Protein AF-A0A3E1EUE7-F1 (afdb_monomer_lite)

Radius of gyration: 46.25 Å; chains: 1; bounding box: 108×63×118 Å

Structure (mmCIF, N/CA/C/O backbone):
data_AF-A0A3E1EUE7-F1
#
_entry.id   AF-A0A3E1EUE7-F1
#
loop_
_atom_site.group_PDB
_atom_site.id
_atom_site.type_symbol
_atom_site.label_atom_id
_atom_site.label_alt_id
_atom_site.label_comp_id
_atom_site.label_asym_id
_atom_site.label_entity_id
_atom_site.label_seq_id
_atom_site.pdbx_PDB_ins_code
_atom_site.Cartn_x
_atom_site.Cartn_y
_atom_site.Cartn_z
_atom_site.occupancy
_atom_site.B_iso_or_equiv
_atom_site.auth_seq_id
_atom_site.auth_comp_id
_atom_site.auth_asym_id
_atom_site.auth_atom_id
_atom_site.pdbx_PDB_model_num
ATOM 1 N N . MET A 1 1 ? 10.366 30.914 -15.064 1.00 33.19 1 MET A N 1
ATOM 2 C CA . MET A 1 1 ? 9.693 29.666 -14.609 1.00 33.19 1 MET A CA 1
ATOM 3 C C . MET A 1 1 ? 9.259 28.726 -15.745 1.00 33.19 1 MET A C 1
ATOM 5 O O . MET A 1 1 ? 9.026 27.558 -15.456 1.00 33.19 1 MET A O 1
ATOM 9 N N . GLN A 1 2 ? 9.187 29.173 -17.010 1.00 31.88 2 GLN A N 1
ATOM 10 C CA . GLN A 1 2 ? 8.971 28.298 -18.181 1.00 31.88 2 GLN A CA 1
ATOM 11 C C . GLN A 1 2 ? 10.243 27.553 -18.652 1.00 31.88 2 GLN A C 1
ATOM 13 O O . GLN A 1 2 ? 10.122 26.480 -19.228 1.00 31.88 2 GLN A O 1
ATOM 18 N N . ASP A 1 3 ? 11.451 28.033 -18.328 1.00 43.22 3 ASP A N 1
ATOM 19 C CA . ASP A 1 3 ? 12.697 27.460 -18.878 1.00 43.22 3 ASP A CA 1
ATOM 20 C C . ASP A 1 3 ? 13.182 26.144 -18.258 1.00 43.22 3 ASP A C 1
ATOM 22 O O . ASP A 1 3 ? 13.767 25.326 -18.964 1.00 43.22 3 ASP A O 1
ATOM 26 N N . LEU A 1 4 ? 12.939 25.895 -16.964 1.00 39.09 4 LEU A N 1
ATOM 27 C CA . LEU A 1 4 ? 13.465 24.683 -16.315 1.00 39.09 4 LEU A CA 1
ATOM 28 C C . LEU A 1 4 ? 12.775 23.420 -16.861 1.00 39.09 4 LEU A C 1
ATOM 30 O O . LEU A 1 4 ? 13.417 22.422 -17.156 1.00 39.09 4 LEU A O 1
ATOM 34 N N . PHE A 1 5 ? 11.456 23.485 -17.063 1.00 37.06 5 PHE A N 1
ATOM 35 C CA . PHE A 1 5 ? 10.681 22.349 -17.564 1.00 37.06 5 PHE A CA 1
ATOM 36 C C . PHE A 1 5 ? 10.813 22.156 -19.085 1.00 37.06 5 PHE A C 1
ATOM 38 O O . PHE A 1 5 ? 10.775 21.017 -19.539 1.00 37.06 5 PHE A O 1
ATOM 45 N N . ASN A 1 6 ? 11.050 23.218 -19.864 1.00 45.69 6 ASN A N 1
ATOM 46 C CA . ASN A 1 6 ? 11.274 23.103 -21.312 1.00 45.69 6 ASN A CA 1
ATOM 47 C C . ASN A 1 6 ? 12.644 22.500 -21.665 1.00 45.69 6 ASN A C 1
ATOM 49 O O . ASN A 1 6 ? 12.762 21.852 -22.697 1.00 45.69 6 ASN A O 1
ATOM 53 N N . LYS A 1 7 ? 13.666 22.665 -20.812 1.00 49.78 7 LYS A N 1
ATOM 54 C CA . LYS A 1 7 ? 14.968 22.000 -21.005 1.00 49.78 7 LYS A CA 1
ATOM 55 C C . LYS A 1 7 ? 14.966 20.515 -20.633 1.00 49.78 7 LYS A C 1
ATOM 57 O O . LYS A 1 7 ? 15.799 19.778 -21.140 1.00 49.78 7 LYS A O 1
ATOM 62 N N . ILE A 1 8 ? 14.063 20.085 -19.748 1.00 49.00 8 ILE A N 1
ATOM 63 C CA . ILE A 1 8 ? 14.150 18.770 -19.090 1.00 49.00 8 ILE A CA 1
ATOM 64 C C . ILE A 1 8 ? 13.075 17.785 -19.593 1.00 49.00 8 ILE A C 1
ATOM 66 O O . ILE A 1 8 ? 13.262 16.576 -19.495 1.00 49.00 8 ILE A O 1
ATOM 70 N N . ILE A 1 9 ? 11.973 18.225 -20.216 1.00 55.12 9 ILE A N 1
ATOM 71 C CA . ILE A 1 9 ? 10.919 17.297 -20.677 1.00 55.12 9 ILE A CA 1
ATOM 72 C C . ILE A 1 9 ? 11.187 16.797 -22.110 1.00 55.12 9 ILE A C 1
ATOM 74 O O . ILE A 1 9 ? 10.486 17.139 -23.054 1.00 55.12 9 ILE A O 1
ATOM 78 N N . SER A 1 10 ? 12.173 15.904 -22.239 1.00 68.69 10 SER A N 1
ATOM 79 C CA . SER A 1 10 ? 12.464 15.137 -23.468 1.00 68.69 10 SER A CA 1
ATOM 80 C C . SER A 1 10 ? 11.490 13.968 -23.691 1.00 68.69 10 SER A C 1
ATOM 82 O O . SER A 1 10 ? 11.299 13.500 -24.811 1.00 68.69 10 SER A O 1
ATOM 84 N N . TYR A 1 11 ? 10.799 13.501 -22.643 1.00 79.19 11 TYR A N 1
ATOM 85 C CA . TYR A 1 11 ? 9.873 12.368 -22.763 1.00 79.19 11 TYR A CA 1
ATOM 86 C C . TYR A 1 11 ? 8.703 12.646 -23.708 1.00 79.19 11 TYR A C 1
ATOM 88 O O . TYR A 1 11 ? 8.275 11.739 -24.417 1.00 79.19 11 TYR A O 1
ATOM 96 N N . HIS A 1 12 ? 8.221 13.892 -23.774 1.00 80.69 12 HIS A N 1
ATOM 97 C CA . HIS A 1 12 ? 7.214 14.262 -24.765 1.00 80.69 12 HIS A CA 1
ATOM 98 C C . HIS A 1 12 ? 7.755 14.101 -26.190 1.00 80.69 12 HIS A C 1
ATOM 100 O O . HIS A 1 12 ? 7.060 13.550 -27.039 1.00 80.69 12 HIS A O 1
ATOM 106 N N . ASP A 1 13 ? 9.009 14.473 -26.444 1.00 79.69 13 ASP A N 1
ATOM 107 C CA . ASP A 1 13 ? 9.621 14.324 -27.765 1.00 79.69 13 ASP A CA 1
ATOM 108 C C . ASP A 1 13 ? 9.858 12.861 -28.150 1.00 79.69 13 ASP A C 1
ATOM 110 O O . ASP A 1 13 ? 9.714 12.502 -29.319 1.00 79.69 13 ASP A O 1
ATOM 114 N N . LEU A 1 14 ? 10.145 12.004 -27.166 1.00 82.56 14 LEU A N 1
ATOM 115 C CA . LEU A 1 14 ? 10.293 10.557 -27.356 1.00 82.56 14 LEU A CA 1
ATOM 116 C C . LEU A 1 14 ? 8.953 9.843 -27.598 1.00 82.56 14 LEU A C 1
ATOM 118 O O . LEU A 1 14 ? 8.923 8.784 -28.227 1.00 82.56 14 LEU A O 1
ATOM 122 N N . ILE A 1 15 ? 7.845 10.402 -27.101 1.00 80.69 15 ILE A N 1
ATOM 123 C CA . ILE A 1 15 ? 6.501 9.809 -27.202 1.00 80.69 15 ILE A CA 1
ATOM 124 C C . ILE A 1 15 ? 5.714 10.382 -28.390 1.00 80.69 15 ILE A C 1
ATOM 126 O O . ILE A 1 15 ? 5.034 9.627 -29.089 1.00 80.69 15 ILE A O 1
ATOM 130 N N . ASN A 1 16 ? 5.811 11.692 -28.627 1.00 80.50 16 ASN A N 1
ATOM 131 C CA . ASN A 1 16 ? 4.985 12.467 -29.561 1.00 80.50 16 ASN A CA 1
ATOM 132 C C . ASN A 1 16 ? 5.774 13.368 -30.521 1.00 80.50 16 ASN A C 1
ATOM 134 O O . ASN A 1 16 ? 5.273 13.676 -31.604 1.00 80.50 16 ASN A O 1
ATOM 138 N N . GLY A 1 17 ? 6.979 13.795 -30.151 1.00 80.19 17 GLY A N 1
ATOM 139 C CA . GLY A 1 17 ? 7.765 14.741 -30.944 1.00 80.19 17 GLY A CA 1
ATOM 140 C C . GLY A 1 17 ? 8.658 14.087 -31.995 1.00 80.19 17 GLY A C 1
ATOM 141 O O . GLY A 1 17 ? 8.319 13.072 -32.621 1.00 80.19 17 GLY A O 1
ATOM 142 N N . ASP A 1 18 ? 9.795 14.725 -32.245 1.00 76.38 18 ASP A N 1
ATOM 143 C CA . ASP A 1 18 ? 10.693 14.384 -33.355 1.00 76.38 18 ASP A CA 1
ATOM 144 C C . ASP A 1 18 ? 11.668 13.254 -33.029 1.00 76.38 18 ASP A C 1
ATOM 146 O O . ASP A 1 18 ? 12.224 12.631 -33.932 1.00 76.38 18 ASP A O 1
ATOM 150 N N . LEU A 1 19 ? 11.800 12.921 -31.745 1.00 79.12 19 LEU A N 1
ATOM 151 C CA . LEU A 1 19 ? 12.612 11.808 -31.261 1.00 79.12 19 LEU A CA 1
ATOM 152 C C . LEU A 1 19 ? 11.806 10.511 -31.134 1.00 79.12 19 LEU A C 1
ATOM 154 O O . LEU A 1 19 ? 12.248 9.562 -30.490 1.00 79.12 19 LEU A O 1
ATOM 158 N N . THR A 1 20 ? 10.621 10.447 -31.742 1.00 80.31 20 THR A N 1
ATOM 159 C CA . THR A 1 20 ? 9.806 9.232 -31.756 1.00 80.31 20 THR A CA 1
ATOM 160 C C . THR A 1 20 ? 10.499 8.105 -32.537 1.00 80.31 20 THR A C 1
ATOM 162 O O . THR A 1 20 ? 11.152 8.366 -33.555 1.00 80.31 20 THR A O 1
ATOM 165 N N . PRO A 1 21 ? 10.360 6.828 -32.114 1.00 74.88 21 PRO A N 1
ATOM 166 C CA . PRO A 1 21 ? 11.127 5.712 -32.681 1.00 74.88 21 PRO A CA 1
ATOM 167 C C . PRO A 1 21 ? 11.056 5.564 -34.208 1.00 74.88 21 PRO A C 1
ATOM 169 O O . PRO A 1 21 ? 12.011 5.124 -34.846 1.00 74.88 21 PRO A O 1
ATOM 172 N N . ASN A 1 22 ? 9.935 5.962 -34.805 1.00 77.62 22 ASN A N 1
ATOM 173 C CA . ASN A 1 22 ? 9.668 5.881 -36.237 1.00 77.62 22 ASN A CA 1
ATOM 174 C C . ASN A 1 22 ? 10.236 7.050 -37.062 1.00 77.62 22 ASN A C 1
ATOM 176 O O . ASN A 1 22 ? 10.315 6.917 -38.282 1.00 77.62 22 ASN A O 1
ATOM 180 N N . LYS A 1 23 ? 10.633 8.170 -36.444 1.00 80.31 23 LYS A N 1
ATOM 181 C CA . LYS A 1 23 ? 11.113 9.371 -37.155 1.00 80.31 23 LYS A CA 1
ATOM 182 C C . LYS A 1 23 ? 12.638 9.459 -37.285 1.00 80.31 23 LYS A C 1
ATOM 184 O O . LYS A 1 23 ? 13.146 10.251 -38.078 1.00 80.31 23 LYS A O 1
ATOM 189 N N . LEU A 1 24 ? 13.382 8.639 -36.544 1.00 80.62 24 LEU A N 1
ATOM 190 C CA . LEU A 1 24 ? 14.842 8.721 -36.481 1.00 80.62 24 LEU A CA 1
ATOM 191 C C . LEU A 1 24 ? 15.536 8.005 -37.652 1.00 80.62 24 LEU A C 1
ATOM 193 O O . LEU A 1 24 ? 15.228 6.852 -37.986 1.00 80.62 24 LEU A O 1
ATOM 197 N N . ARG A 1 25 ? 16.530 8.686 -38.242 1.00 84.50 25 ARG A N 1
ATOM 198 C CA . ARG A 1 25 ? 17.390 8.142 -39.304 1.00 84.50 25 ARG A CA 1
ATOM 199 C C . ARG A 1 25 ? 18.495 7.252 -38.705 1.00 84.50 25 ARG A C 1
ATOM 201 O O . ARG A 1 25 ? 19.184 7.712 -37.794 1.00 84.50 25 ARG A O 1
ATOM 208 N N . PRO A 1 26 ? 18.743 6.041 -39.242 1.00 84.94 26 PRO A N 1
ATOM 209 C CA . PRO A 1 26 ? 19.768 5.127 -38.718 1.00 84.94 26 PRO A CA 1
ATOM 210 C C . PRO A 1 26 ? 21.178 5.725 -38.643 1.00 84.94 26 PRO A C 1
ATOM 212 O O . PRO A 1 26 ? 21.890 5.512 -37.668 1.00 84.94 26 PRO A O 1
ATOM 215 N N . THR A 1 27 ? 21.564 6.537 -39.629 1.00 84.06 27 THR A N 1
ATOM 216 C CA . THR A 1 27 ? 22.882 7.192 -39.668 1.00 84.06 27 THR A CA 1
ATOM 217 C C . THR A 1 27 ? 23.073 8.200 -38.537 1.00 84.06 27 THR A C 1
ATOM 219 O O . THR A 1 27 ? 24.137 8.249 -37.926 1.00 84.06 27 THR A O 1
ATOM 222 N N . ALA A 1 28 ? 22.034 8.973 -38.208 1.00 84.00 28 ALA A N 1
ATOM 223 C CA . ALA A 1 28 ? 22.066 9.897 -37.077 1.00 84.00 28 ALA A CA 1
ATOM 224 C C . ALA A 1 28 ? 22.193 9.140 -35.746 1.00 84.00 28 ALA A C 1
ATOM 226 O O . ALA A 1 28 ? 22.959 9.544 -34.874 1.00 84.00 28 ALA A O 1
ATOM 227 N N . ILE A 1 29 ? 21.499 8.004 -35.626 1.00 85.31 29 ILE A N 1
ATOM 228 C CA . ILE A 1 29 ? 21.572 7.140 -34.448 1.00 85.31 29 ILE A CA 1
ATOM 229 C C . ILE A 1 29 ? 22.980 6.553 -34.266 1.00 85.31 29 ILE A C 1
ATOM 231 O O . ILE A 1 29 ? 23.539 6.621 -33.171 1.00 85.31 29 ILE A O 1
ATOM 235 N N . ALA A 1 30 ? 23.566 5.989 -35.325 1.00 83.94 30 ALA A N 1
ATOM 236 C CA . ALA A 1 30 ? 24.909 5.416 -35.265 1.00 83.94 30 ALA A CA 1
ATOM 237 C C . ALA A 1 30 ? 25.955 6.473 -34.882 1.00 83.94 30 ALA A C 1
ATOM 239 O O . ALA A 1 30 ? 26.827 6.207 -34.057 1.00 83.94 30 ALA A O 1
ATOM 240 N N . ASN A 1 31 ? 25.838 7.688 -35.429 1.00 84.50 31 ASN A N 1
ATOM 241 C CA . ASN A 1 31 ? 26.724 8.800 -35.090 1.00 84.50 31 ASN A CA 1
ATOM 242 C C . ASN A 1 31 ? 26.606 9.207 -33.617 1.00 84.50 31 ASN A C 1
ATOM 244 O O . ASN A 1 31 ? 27.632 9.433 -32.982 1.00 84.50 31 ASN A O 1
ATOM 248 N N . PHE A 1 32 ? 25.391 9.241 -33.061 1.00 84.94 32 PHE A N 1
ATOM 249 C CA . PHE A 1 32 ? 25.184 9.497 -31.634 1.00 84.94 32 PHE A CA 1
ATOM 250 C C . PHE A 1 32 ? 25.846 8.424 -30.758 1.00 84.94 32 PHE A C 1
ATOM 252 O O . PHE A 1 32 ? 26.594 8.732 -29.836 1.00 84.94 32 PHE A O 1
ATOM 259 N N . LEU A 1 33 ? 25.635 7.141 -31.067 1.00 83.06 33 LEU A N 1
ATOM 260 C CA . LEU A 1 33 ? 26.243 6.056 -30.287 1.00 83.06 33 LEU A CA 1
ATOM 261 C C . LEU A 1 33 ? 27.779 6.083 -30.361 1.00 83.06 33 LEU A C 1
ATOM 263 O O . LEU A 1 33 ? 28.450 5.760 -29.381 1.00 83.06 33 LEU A O 1
ATOM 267 N N . LYS A 1 34 ? 28.342 6.521 -31.494 1.00 82.94 34 LYS A N 1
ATOM 268 C CA . LYS A 1 34 ? 29.783 6.772 -31.640 1.00 82.94 34 LYS A CA 1
ATOM 269 C C . LYS A 1 34 ? 30.255 7.976 -30.821 1.00 82.94 34 LYS A C 1
ATOM 271 O O . LYS A 1 34 ? 31.316 7.889 -30.207 1.00 82.94 34 LYS A O 1
ATOM 276 N N . SER A 1 35 ? 29.500 9.078 -30.796 1.00 81.88 35 SER A N 1
ATOM 277 C CA . SER A 1 35 ? 29.884 10.292 -30.057 1.00 81.88 35 SER A CA 1
ATOM 278 C C . SER A 1 35 ? 29.878 10.095 -28.544 1.00 81.88 35 SER A C 1
ATOM 280 O O . SER A 1 35 ? 30.727 10.661 -27.864 1.00 81.88 35 SER A O 1
ATOM 282 N N . GLU A 1 36 ? 29.009 9.222 -28.029 1.00 78.00 36 GLU A N 1
ATOM 283 C CA . GLU A 1 36 ? 28.993 8.800 -26.618 1.00 78.00 36 GLU A CA 1
ATOM 284 C C . GLU A 1 36 ? 30.194 7.901 -26.237 1.00 78.00 36 GLU A C 1
ATOM 286 O O . GLU A 1 36 ? 30.239 7.339 -25.145 1.00 78.00 36 GLU A O 1
ATOM 291 N N . GLN A 1 37 ? 31.172 7.725 -27.138 1.00 73.81 37 GLN A N 1
ATOM 292 C CA . GLN A 1 37 ? 32.365 6.886 -26.962 1.00 73.81 37 GLN A CA 1
ATOM 293 C C . GLN A 1 37 ? 32.044 5.414 -26.642 1.00 73.81 37 GLN A C 1
ATOM 295 O O . GLN A 1 37 ? 32.873 4.676 -26.099 1.00 73.81 37 GLN A O 1
ATOM 300 N N . LEU A 1 38 ? 30.848 4.943 -27.011 1.00 74.38 38 LEU A N 1
ATOM 301 C CA . LEU A 1 38 ? 30.450 3.560 -26.792 1.00 74.38 38 LEU A CA 1
ATOM 302 C C . LEU A 1 38 ? 31.090 2.657 -27.840 1.00 74.38 38 LEU A C 1
ATOM 304 O O . LEU A 1 38 ? 30.729 2.666 -29.020 1.00 74.38 38 LEU A O 1
ATOM 308 N N . THR A 1 39 ? 32.004 1.798 -27.392 1.00 73.94 39 THR A N 1
ATOM 309 C CA . THR A 1 39 ? 32.519 0.720 -28.239 1.00 73.94 39 THR A CA 1
ATOM 310 C C . THR A 1 39 ? 31.377 -0.223 -28.619 1.00 73.94 39 THR A C 1
ATOM 312 O O . THR A 1 39 ? 30.772 -0.853 -27.740 1.00 73.94 39 THR A O 1
ATOM 315 N N . CYS A 1 40 ? 31.100 -0.336 -29.920 1.00 78.38 40 CYS A N 1
ATOM 316 C CA . CYS A 1 40 ? 30.213 -1.364 -30.441 1.00 78.38 40 CYS A CA 1
ATOM 317 C C . CYS A 1 40 ? 30.890 -2.720 -30.227 1.00 78.38 40 CYS A C 1
ATOM 319 O O . CYS A 1 40 ? 31.877 -3.058 -30.877 1.00 78.38 40 CYS A O 1
ATOM 321 N N . LYS A 1 41 ? 30.393 -3.479 -29.255 1.00 78.62 41 LYS A N 1
ATOM 322 C CA . LYS A 1 41 ? 30.711 -4.899 -29.125 1.00 78.62 41 LYS A CA 1
ATOM 323 C C . LYS A 1 41 ? 29.408 -5.598 -29.425 1.00 78.62 41 LYS A C 1
ATOM 325 O O . LYS A 1 41 ? 28.433 -5.316 -28.741 1.00 78.62 41 LYS A O 1
ATOM 330 N N . ASP A 1 42 ? 29.369 -6.468 -30.417 1.00 76.50 42 ASP A N 1
ATOM 331 C CA . ASP A 1 42 ? 28.197 -7.303 -30.674 1.00 76.50 42 ASP A CA 1
ATOM 332 C C . ASP A 1 42 ? 28.508 -8.719 -30.187 1.00 76.50 42 ASP A C 1
ATOM 334 O O . ASP A 1 42 ? 29.668 -9.136 -30.137 1.00 76.50 42 ASP A O 1
ATOM 338 N N . MET A 1 43 ? 27.493 -9.421 -29.709 1.00 73.81 43 MET A N 1
ATOM 339 C CA . MET A 1 43 ? 27.613 -10.780 -29.206 1.00 73.81 43 MET A CA 1
ATOM 340 C C . MET A 1 43 ? 26.567 -11.658 -29.850 1.00 73.81 43 MET A C 1
ATOM 342 O O . MET A 1 43 ? 25.380 -11.355 -29.824 1.00 73.81 43 MET A O 1
ATOM 346 N N . ILE A 1 44 ? 26.995 -12.797 -30.369 1.00 71.31 44 ILE A N 1
ATOM 347 C CA . ILE A 1 44 ? 26.086 -13.838 -30.815 1.00 71.31 44 ILE A CA 1
ATOM 348 C C . ILE A 1 44 ? 25.729 -14.705 -29.611 1.00 71.31 44 ILE A C 1
ATOM 350 O O . ILE A 1 44 ? 26.608 -15.359 -29.065 1.00 71.31 44 ILE A O 1
ATOM 354 N N . VAL A 1 45 ? 24.456 -14.731 -29.223 1.00 71.75 45 VAL A N 1
ATOM 355 C CA . VAL A 1 45 ? 23.902 -15.610 -28.188 1.00 71.75 45 VAL A CA 1
ATOM 356 C C . VAL A 1 45 ? 23.210 -16.797 -28.857 1.00 71.75 45 VAL A C 1
ATOM 358 O O . VAL A 1 45 ? 22.171 -16.637 -29.500 1.00 71.75 45 VAL A O 1
ATOM 361 N N . GLY A 1 46 ? 23.789 -17.988 -28.714 1.00 66.75 46 GLY A N 1
ATOM 362 C CA . GLY A 1 46 ? 23.201 -19.244 -29.185 1.00 66.75 46 GLY A CA 1
ATOM 363 C C . GLY A 1 46 ? 22.455 -19.984 -28.075 1.00 66.75 46 GLY A C 1
ATOM 364 O O . GLY A 1 46 ? 22.998 -20.149 -26.983 1.00 66.75 46 GLY A O 1
ATOM 365 N N . HIS A 1 47 ? 21.242 -20.462 -28.363 1.00 67.56 47 HIS A N 1
ATOM 366 C CA . HIS A 1 47 ? 20.516 -21.414 -27.517 1.00 67.56 47 HIS A CA 1
ATOM 367 C C . HIS A 1 47 ? 20.696 -22.823 -28.075 1.00 67.56 47 HIS A C 1
ATOM 369 O O . HIS A 1 47 ? 20.497 -23.046 -29.270 1.00 67.56 47 HIS A O 1
ATOM 375 N N . TYR A 1 48 ? 21.047 -23.775 -27.215 1.00 62.44 48 TYR A N 1
ATOM 376 C CA . TYR A 1 48 ? 21.368 -25.145 -27.610 1.00 62.44 48 TYR A CA 1
ATOM 377 C C . TYR A 1 48 ? 20.402 -26.153 -26.990 1.00 62.44 48 TYR A C 1
ATOM 379 O O . TYR A 1 48 ? 20.067 -26.056 -25.810 1.00 62.44 48 TYR A O 1
ATOM 387 N N . ARG A 1 49 ? 20.005 -27.161 -27.777 1.00 59.59 49 ARG A N 1
ATOM 388 C CA . ARG A 1 49 ? 19.257 -28.339 -27.309 1.00 59.59 49 ARG A CA 1
ATOM 389 C C . ARG A 1 49 ? 20.013 -29.594 -27.725 1.00 59.59 49 ARG A C 1
ATOM 391 O O . ARG A 1 49 ? 20.071 -29.939 -28.906 1.00 59.59 49 ARG A O 1
ATOM 398 N N . GLY A 1 50 ? 20.624 -30.270 -26.753 1.00 64.38 50 GLY A N 1
ATOM 399 C CA . GLY A 1 50 ? 21.591 -31.330 -27.030 1.00 64.38 50 GLY A CA 1
ATOM 400 C C . GLY A 1 50 ? 22.836 -30.756 -27.710 1.00 64.38 50 GLY A C 1
ATOM 401 O O . GLY A 1 50 ? 23.547 -29.966 -27.100 1.00 64.38 50 GLY A O 1
ATOM 402 N N . HIS A 1 51 ? 23.071 -31.136 -28.967 1.00 59.47 51 HIS A N 1
ATOM 403 C CA . HIS A 1 51 ? 24.277 -30.774 -29.729 1.00 59.47 51 HIS A CA 1
ATOM 404 C C . HIS A 1 51 ? 24.043 -29.706 -30.810 1.00 59.47 51 HIS A C 1
ATOM 406 O O . HIS A 1 51 ? 24.991 -29.302 -31.480 1.00 59.47 51 HIS A O 1
ATOM 412 N N . LYS A 1 52 ? 22.792 -29.270 -31.020 1.00 59.81 52 LYS A N 1
ATOM 413 C CA . LYS A 1 52 ? 22.410 -28.362 -32.113 1.00 59.81 52 LYS A CA 1
ATOM 414 C C . LYS A 1 52 ? 22.005 -26.987 -31.587 1.00 59.81 52 LYS A C 1
ATOM 416 O O . LYS A 1 52 ? 21.308 -26.893 -30.572 1.00 59.81 52 LYS A O 1
ATOM 421 N N . VAL A 1 53 ? 22.393 -25.947 -32.325 1.00 63.53 53 VAL A N 1
ATOM 422 C CA . VAL A 1 53 ? 21.869 -24.585 -32.157 1.00 63.53 53 VAL A CA 1
ATOM 423 C C . VAL A 1 53 ? 20.386 -24.595 -32.531 1.00 63.53 53 VAL A C 1
ATOM 425 O O . VAL A 1 53 ? 20.025 -24.965 -33.646 1.00 63.53 53 VAL A O 1
ATOM 428 N N . VAL A 1 54 ? 19.525 -24.202 -31.598 1.00 65.50 54 VAL A N 1
ATOM 429 C CA . VAL A 1 54 ? 18.079 -24.046 -31.813 1.00 65.50 54 VAL A CA 1
ATOM 430 C C . VAL A 1 54 ? 17.752 -22.627 -32.259 1.00 65.50 54 VAL A C 1
ATOM 432 O O . VAL A 1 54 ? 16.891 -22.431 -33.110 1.00 65.50 54 VAL A O 1
ATOM 435 N N . SER A 1 55 ? 18.448 -21.631 -31.711 1.00 70.44 55 SER A N 1
ATOM 436 C CA . SER A 1 55 ? 18.282 -20.234 -32.106 1.00 70.44 55 SER A CA 1
ATOM 437 C C . SER A 1 55 ? 19.553 -19.430 -31.861 1.00 70.44 55 SER A C 1
ATOM 439 O O . SER A 1 55 ? 20.369 -19.761 -31.000 1.00 70.44 55 SER A O 1
ATOM 441 N N . GLN A 1 56 ? 19.711 -18.361 -32.638 1.00 73.56 56 GLN A N 1
ATOM 442 C CA . GLN A 1 56 ? 20.830 -17.433 -32.553 1.00 73.56 56 GLN A CA 1
ATOM 443 C C . GLN A 1 56 ? 20.289 -16.006 -32.516 1.00 73.56 56 GLN A C 1
ATOM 445 O O . GLN A 1 56 ? 19.593 -15.589 -33.439 1.00 73.56 56 GLN A O 1
ATOM 450 N N . ILE A 1 57 ? 20.631 -15.247 -31.480 1.00 79.69 57 ILE A N 1
ATOM 451 C CA . ILE A 1 57 ? 20.232 -13.844 -31.334 1.00 79.69 57 ILE A CA 1
ATOM 452 C C . ILE A 1 57 ? 21.488 -13.005 -31.158 1.00 79.69 57 ILE A C 1
ATOM 454 O O . ILE A 1 57 ? 22.366 -13.366 -30.380 1.00 79.69 57 ILE A O 1
ATOM 458 N N . LYS A 1 58 ? 21.591 -11.884 -31.870 1.00 81.19 58 LYS A N 1
ATOM 459 C CA . LYS A 1 58 ? 22.713 -10.960 -31.703 1.00 81.19 58 LYS A CA 1
ATOM 460 C C . LYS A 1 58 ? 22.372 -9.866 -30.689 1.00 81.19 58 LYS A C 1
ATOM 462 O O . LYS A 1 58 ? 21.298 -9.269 -30.747 1.00 81.19 58 LYS A O 1
ATOM 467 N N . VAL A 1 59 ? 23.303 -9.543 -29.803 1.00 82.69 59 VAL A N 1
ATOM 468 C CA . VAL A 1 59 ? 23.126 -8.597 -28.698 1.00 82.69 59 VAL A CA 1
ATOM 469 C C . VAL A 1 59 ? 24.266 -7.599 -28.705 1.00 82.69 59 VAL A C 1
ATOM 471 O O . VAL A 1 59 ? 25.412 -7.981 -28.517 1.00 82.69 59 VAL A O 1
ATOM 474 N N . SER A 1 60 ? 23.945 -6.321 -28.872 1.00 86.62 60 SER A N 1
ATOM 475 C CA . SER A 1 60 ? 24.942 -5.250 -28.860 1.00 86.62 60 SER A CA 1
ATOM 476 C C . SER A 1 60 ? 25.215 -4.750 -27.438 1.00 86.62 60 SER A C 1
ATOM 478 O O . SER A 1 60 ? 24.350 -4.829 -26.565 1.00 86.62 60 SER A O 1
ATOM 480 N N . SER A 1 61 ? 26.395 -4.175 -27.210 1.00 82.44 61 SER A N 1
ATOM 481 C CA . SER A 1 61 ? 26.863 -3.684 -25.906 1.00 82.44 61 SER A CA 1
ATOM 482 C C . SER A 1 61 ? 25.936 -2.667 -25.240 1.00 82.44 61 SER A C 1
ATOM 484 O O . SER A 1 61 ? 25.837 -2.655 -24.017 1.00 82.44 61 SER A O 1
ATOM 486 N N . ALA A 1 62 ? 25.233 -1.849 -26.025 1.00 84.75 62 ALA A N 1
ATOM 487 C CA . ALA A 1 62 ? 24.281 -0.853 -25.527 1.00 84.75 62 ALA A CA 1
ATOM 488 C C . ALA A 1 62 ? 22.864 -1.413 -25.291 1.00 84.75 62 ALA A C 1
ATOM 490 O O . ALA A 1 62 ? 21.941 -0.662 -24.982 1.00 84.75 62 ALA A O 1
ATOM 491 N N . ASN A 1 63 ? 22.644 -2.720 -25.466 1.00 88.31 63 ASN A N 1
ATOM 492 C CA . ASN A 1 63 ? 21.362 -3.347 -25.156 1.00 88.31 63 ASN A CA 1
ATOM 493 C C . ASN A 1 63 ? 21.133 -3.370 -23.623 1.00 88.31 63 ASN A C 1
ATOM 495 O O . ASN A 1 63 ? 22.052 -3.721 -22.883 1.00 88.31 63 ASN A O 1
ATOM 499 N N . PRO A 1 64 ? 19.921 -3.086 -23.109 1.00 85.31 64 PRO A N 1
ATOM 500 C CA . PRO A 1 64 ? 19.629 -3.055 -21.667 1.00 85.31 64 PRO A CA 1
ATOM 501 C C . PRO A 1 64 ? 19.986 -4.348 -20.916 1.00 85.31 64 PRO A C 1
ATOM 503 O O . PRO A 1 64 ? 20.323 -4.311 -19.732 1.00 85.31 64 PRO A O 1
ATOM 506 N N . ILE A 1 65 ? 19.934 -5.507 -21.582 1.00 84.94 65 ILE A N 1
ATOM 507 C CA . ILE A 1 65 ? 20.275 -6.806 -20.976 1.00 84.94 65 ILE A CA 1
ATOM 508 C C . ILE A 1 65 ? 21.655 -7.326 -21.387 1.00 84.94 65 ILE A C 1
ATOM 510 O O . ILE A 1 65 ? 22.011 -8.445 -21.020 1.00 84.94 65 ILE A O 1
ATOM 514 N N . ALA A 1 66 ? 22.458 -6.505 -22.073 1.00 81.88 66 ALA A N 1
ATOM 515 C CA . ALA A 1 66 ? 23.825 -6.828 -22.471 1.00 81.88 66 ALA A CA 1
ATOM 516 C C . ALA A 1 66 ? 24.660 -7.315 -21.276 1.00 81.88 66 ALA A C 1
ATOM 518 O O . ALA A 1 66 ? 25.311 -8.352 -21.361 1.00 81.88 66 ALA A O 1
ATOM 519 N N . HIS A 1 67 ? 24.583 -6.636 -20.128 1.00 77.25 67 HIS A N 1
ATOM 520 C CA . HIS A 1 67 ? 25.352 -6.960 -18.917 1.00 77.25 67 HIS A CA 1
ATOM 521 C C . HIS A 1 67 ? 25.221 -8.420 -18.434 1.00 77.25 67 HIS A C 1
ATOM 523 O O . HIS A 1 67 ? 26.099 -8.903 -17.726 1.00 77.25 67 HIS A O 1
ATOM 529 N N . LYS A 1 68 ? 24.149 -9.137 -18.806 1.00 75.50 68 LYS A N 1
ATOM 530 C CA . LYS A 1 68 ? 23.982 -10.567 -18.489 1.00 75.50 68 LYS A CA 1
ATOM 531 C C . LYS A 1 68 ? 24.901 -11.476 -19.312 1.00 75.50 68 LYS A C 1
ATOM 533 O O . LYS A 1 68 ? 25.164 -12.599 -18.899 1.00 75.50 68 LYS A O 1
ATOM 538 N N . PHE A 1 69 ? 25.362 -10.997 -20.465 1.00 71.69 69 PHE A N 1
ATOM 539 C CA . PHE A 1 69 ? 26.129 -11.753 -21.458 1.00 71.69 69 PHE A CA 1
ATOM 540 C C . PHE A 1 69 ? 27.575 -11.265 -21.584 1.00 71.69 69 PHE A C 1
ATOM 542 O O . PHE A 1 69 ? 28.467 -12.067 -21.858 1.00 71.69 69 PHE A O 1
ATOM 549 N N . TYR A 1 70 ? 27.823 -9.976 -21.333 1.00 67.31 70 TYR A N 1
ATOM 550 C CA . TYR A 1 70 ? 29.173 -9.438 -21.179 1.00 67.31 70 TYR A CA 1
ATOM 551 C C . TYR A 1 70 ? 29.626 -9.674 -19.736 1.00 67.31 70 TYR A C 1
ATOM 553 O O . TYR A 1 70 ? 29.370 -8.861 -18.850 1.00 67.31 70 TYR A O 1
ATOM 561 N N . THR A 1 71 ? 30.278 -10.811 -19.478 1.00 56.16 71 THR A N 1
ATOM 562 C CA . THR A 1 71 ? 30.866 -11.117 -18.166 1.00 56.16 71 THR A CA 1
ATOM 563 C C . THR A 1 71 ? 31.754 -9.972 -17.687 1.00 56.16 71 THR A C 1
ATOM 565 O O . THR A 1 71 ? 32.705 -9.582 -18.370 1.00 56.16 71 THR A O 1
ATOM 568 N N . ASN A 1 72 ? 31.484 -9.474 -16.479 1.00 46.31 72 ASN A N 1
ATOM 569 C CA . ASN A 1 72 ? 32.417 -8.620 -15.756 1.00 46.31 72 ASN A CA 1
ATOM 570 C C . ASN A 1 72 ? 33.735 -9.393 -15.592 1.00 46.31 72 ASN A C 1
ATOM 572 O O . ASN A 1 72 ? 33.725 -10.527 -15.107 1.00 46.31 72 ASN A O 1
ATOM 576 N N . LYS A 1 73 ? 34.858 -8.782 -15.985 1.00 44.78 73 LYS A N 1
ATOM 577 C CA . LYS A 1 73 ? 36.214 -9.368 -16.060 1.00 44.78 73 LYS A CA 1
ATOM 578 C C . LYS A 1 73 ? 36.757 -10.009 -14.761 1.00 44.78 73 LYS A C 1
ATOM 580 O O . LYS A 1 73 ? 37.872 -10.510 -14.767 1.00 44.78 73 LYS A O 1
ATOM 585 N N . ASN A 1 74 ? 35.990 -10.038 -13.668 1.00 36.81 74 ASN A N 1
ATOM 586 C CA . ASN A 1 74 ? 36.448 -10.464 -12.343 1.00 36.81 74 ASN A CA 1
ATOM 587 C C . ASN A 1 74 ? 35.898 -11.818 -11.860 1.00 36.81 74 ASN A C 1
ATOM 589 O O . ASN A 1 74 ? 36.279 -12.262 -10.782 1.00 36.81 74 ASN A O 1
ATOM 593 N N . SER A 1 75 ? 35.049 -12.520 -12.621 1.00 40.56 75 SER A N 1
ATOM 594 C CA . SER A 1 75 ? 34.660 -13.900 -12.265 1.00 40.56 75 SER A CA 1
ATOM 595 C C . SER A 1 75 ? 35.541 -14.924 -12.984 1.00 40.56 75 SER A C 1
ATOM 597 O O . SER A 1 75 ? 35.094 -15.685 -13.840 1.00 40.56 75 SER A O 1
ATOM 599 N N . ILE A 1 76 ? 36.823 -14.953 -12.608 1.00 36.84 76 ILE A N 1
ATOM 600 C CA . ILE A 1 76 ? 37.812 -15.930 -13.098 1.00 36.84 76 ILE A CA 1
ATOM 601 C C . ILE A 1 76 ? 37.250 -17.359 -13.007 1.00 36.84 76 ILE A C 1
ATOM 603 O O . ILE A 1 76 ? 37.477 -18.165 -13.892 1.00 36.84 76 ILE A O 1
ATOM 607 N N . GLN A 1 77 ? 36.414 -17.664 -12.011 1.00 37.62 77 GLN A N 1
ATOM 608 C CA . GLN A 1 77 ? 35.800 -18.985 -11.847 1.00 37.62 77 GLN A CA 1
ATOM 609 C C . GLN A 1 77 ? 34.808 -19.379 -12.957 1.00 37.62 77 GLN A C 1
ATOM 611 O O . GLN A 1 77 ? 34.774 -20.548 -13.326 1.00 37.62 77 GLN A O 1
ATOM 616 N N . HIS A 1 78 ? 34.024 -18.451 -13.521 1.00 40.00 78 HIS A N 1
ATOM 617 C CA . HIS A 1 78 ? 33.116 -18.772 -14.634 1.00 40.00 78 HIS A CA 1
ATOM 618 C C . HIS A 1 78 ? 33.864 -18.870 -15.960 1.00 40.00 78 HIS A C 1
ATOM 620 O O . HIS A 1 78 ? 33.610 -19.796 -16.721 1.00 40.00 78 HIS A O 1
ATOM 626 N N . GLN A 1 79 ? 34.835 -17.987 -16.208 1.00 41.16 79 GLN A N 1
ATOM 627 C CA . GLN A 1 79 ? 35.700 -18.098 -17.385 1.00 41.16 79 GLN A CA 1
ATOM 628 C C . GLN A 1 79 ? 36.573 -19.352 -17.338 1.00 41.16 79 GLN A C 1
ATOM 630 O O . GLN A 1 79 ? 36.692 -20.026 -18.347 1.00 41.16 79 GLN A O 1
ATOM 635 N N . VAL A 1 80 ? 37.134 -19.719 -16.185 1.00 38.12 80 VAL A N 1
ATOM 636 C CA . VAL A 1 80 ? 37.958 -20.929 -16.042 1.00 38.12 80 VAL A CA 1
ATOM 637 C C . VAL A 1 80 ? 37.108 -22.195 -16.142 1.00 38.12 80 VAL A C 1
ATOM 639 O O . VAL A 1 80 ? 37.530 -23.116 -16.825 1.00 38.12 80 VAL A O 1
ATOM 642 N N . TYR A 1 81 ? 35.906 -22.242 -15.551 1.00 40.62 81 TYR A N 1
ATOM 643 C CA . TYR A 1 81 ? 35.002 -23.397 -15.684 1.00 40.62 81 TYR A CA 1
ATOM 644 C C . TYR A 1 81 ? 34.437 -23.539 -17.106 1.00 40.62 81 TYR A C 1
ATOM 646 O O . TYR A 1 81 ? 34.295 -24.650 -17.608 1.00 40.62 81 TYR A O 1
ATOM 654 N N . PHE A 1 82 ? 34.136 -22.425 -17.781 1.00 48.66 82 PHE A N 1
ATOM 655 C CA . PHE A 1 82 ? 33.674 -22.442 -19.169 1.00 48.66 82 PHE A CA 1
ATOM 656 C C . PHE A 1 82 ? 34.815 -22.800 -20.132 1.00 48.66 82 PHE A C 1
ATOM 658 O O . PHE A 1 82 ? 34.646 -23.669 -20.980 1.00 48.66 82 PHE A O 1
ATOM 665 N N . ASN A 1 83 ? 35.999 -22.207 -19.955 1.00 45.09 83 ASN A N 1
ATOM 666 C CA . ASN A 1 83 ? 37.172 -22.496 -20.780 1.00 45.09 83 ASN A CA 1
ATOM 667 C C . ASN A 1 83 ? 37.693 -23.924 -20.572 1.00 45.09 83 ASN A C 1
ATOM 669 O O . ASN A 1 83 ? 38.166 -24.512 -21.533 1.00 45.09 83 ASN A O 1
ATOM 673 N N . SER A 1 84 ? 37.600 -24.499 -19.367 1.00 44.16 84 SER A N 1
ATOM 674 C CA . SER A 1 84 ? 38.064 -25.871 -19.108 1.00 44.16 84 SER A CA 1
ATOM 675 C C . SER A 1 84 ? 37.070 -26.945 -19.549 1.00 44.16 84 SER A C 1
ATOM 677 O O . SER A 1 84 ? 37.490 -28.006 -19.997 1.00 44.16 84 SER A O 1
ATOM 679 N N . LYS A 1 85 ? 35.758 -26.684 -19.458 1.00 44.66 85 LYS A N 1
ATOM 680 C CA . LYS A 1 85 ? 34.712 -27.647 -19.843 1.00 44.66 85 LYS A CA 1
ATOM 681 C C . LYS A 1 85 ? 34.334 -27.574 -21.325 1.00 44.66 85 LYS A C 1
ATOM 683 O O . LYS A 1 85 ? 33.911 -28.562 -21.905 1.00 44.66 85 LYS A O 1
ATOM 688 N N . TYR A 1 86 ? 34.509 -26.414 -21.954 1.00 50.53 86 TYR A N 1
ATOM 689 C CA . TYR A 1 86 ? 34.053 -26.150 -23.321 1.00 50.53 86 TYR A CA 1
ATOM 690 C C . TYR A 1 86 ? 35.173 -25.663 -24.250 1.00 50.53 86 TYR A C 1
ATOM 692 O O . TYR A 1 86 ? 34.913 -24.991 -25.247 1.00 50.53 86 TYR A O 1
ATOM 700 N N . GLN A 1 87 ? 36.426 -26.024 -23.962 1.00 48.09 87 GLN A N 1
ATOM 701 C CA . GLN A 1 87 ? 37.594 -25.652 -24.769 1.00 48.09 87 GLN A CA 1
ATOM 702 C C . GLN A 1 87 ? 37.452 -26.077 -26.246 1.00 48.09 87 GLN A C 1
ATOM 704 O O . GLN A 1 87 ? 37.731 -25.287 -27.144 1.00 48.09 87 GLN A O 1
ATOM 709 N N . GLY A 1 88 ? 36.873 -27.257 -26.508 1.00 50.38 88 GLY A N 1
ATOM 710 C CA . GLY A 1 88 ? 36.547 -27.712 -27.869 1.00 50.38 88 GLY A CA 1
ATOM 711 C C . GLY A 1 88 ? 35.435 -26.906 -28.567 1.00 50.38 88 GLY A C 1
ATOM 712 O O . GLY A 1 88 ? 35.383 -26.856 -29.796 1.00 50.38 88 GLY A O 1
ATOM 713 N N . ILE A 1 89 ? 34.565 -26.220 -27.810 1.00 51.28 89 ILE A N 1
ATOM 714 C CA . ILE A 1 89 ? 33.590 -25.259 -28.361 1.00 51.28 89 ILE A CA 1
ATOM 715 C C . ILE A 1 89 ? 34.313 -23.969 -28.773 1.00 51.28 89 ILE A C 1
ATOM 717 O O . ILE A 1 89 ? 34.041 -23.434 -29.838 1.00 51.28 89 ILE A O 1
ATOM 721 N N . LEU A 1 90 ? 35.274 -23.484 -27.980 1.00 47.19 90 LEU A N 1
ATOM 722 C CA . LEU A 1 90 ? 36.062 -22.286 -28.311 1.00 47.19 90 LEU A CA 1
ATOM 723 C C . LEU A 1 90 ? 36.928 -22.478 -29.568 1.00 47.19 90 LEU A C 1
ATOM 725 O O . LEU A 1 90 ? 37.020 -21.572 -30.396 1.00 47.19 90 LEU A O 1
ATOM 729 N N . GLU A 1 91 ? 37.514 -23.662 -29.753 1.00 47.34 91 GLU A N 1
ATOM 730 C CA . GLU A 1 91 ? 38.291 -23.993 -30.958 1.00 47.34 91 GLU A CA 1
ATOM 731 C C . GLU A 1 91 ? 37.418 -24.136 -32.214 1.00 47.34 91 GLU A C 1
ATOM 733 O O . GLU A 1 91 ? 37.830 -23.735 -33.304 1.00 47.34 91 GLU A O 1
ATOM 738 N N . SER A 1 92 ? 36.187 -24.637 -32.075 1.00 49.00 92 SER A N 1
ATOM 739 C CA . SER A 1 92 ? 35.221 -24.677 -33.182 1.00 49.00 92 SER A CA 1
ATOM 740 C C . SER A 1 92 ? 34.596 -23.302 -33.466 1.00 49.00 92 SER A C 1
ATOM 742 O O . SER A 1 92 ? 34.325 -22.995 -34.628 1.00 49.00 92 SER A O 1
ATOM 744 N N . ILE A 1 93 ? 34.452 -22.435 -32.452 1.00 51.28 93 ILE A N 1
ATOM 745 C CA . ILE A 1 93 ? 33.966 -21.044 -32.565 1.00 51.28 93 ILE A CA 1
ATOM 746 C C . ILE A 1 93 ? 34.869 -20.217 -33.479 1.00 51.28 93 ILE A C 1
ATOM 748 O O . ILE A 1 93 ? 34.370 -19.440 -34.290 1.00 51.28 93 ILE A O 1
ATOM 752 N N . ASN A 1 94 ? 36.183 -20.410 -33.389 1.00 47.66 94 ASN A N 1
ATOM 753 C CA . ASN A 1 94 ? 37.141 -19.646 -34.186 1.00 47.66 94 ASN A CA 1
ATOM 754 C C . ASN A 1 94 ? 37.266 -20.142 -35.638 1.00 47.66 94 ASN A C 1
ATOM 756 O O . ASN A 1 94 ? 37.748 -19.393 -36.483 1.00 47.66 94 ASN A O 1
ATOM 760 N N . ASN A 1 95 ? 36.821 -21.369 -35.939 1.00 44.00 95 ASN A N 1
ATOM 761 C CA . ASN A 1 95 ? 37.120 -22.049 -37.206 1.00 44.00 95 ASN A CA 1
ATOM 762 C C . ASN A 1 95 ? 35.889 -22.426 -38.052 1.00 44.00 95 ASN A C 1
ATOM 764 O O . ASN A 1 95 ? 36.048 -22.878 -39.184 1.00 44.00 95 ASN A O 1
ATOM 768 N N . THR A 1 96 ? 34.662 -22.246 -37.551 1.00 48.81 96 THR A N 1
ATOM 769 C CA . THR A 1 96 ? 33.431 -22.566 -38.297 1.00 48.81 96 THR A CA 1
ATOM 770 C C . THR A 1 96 ? 32.393 -21.454 -38.201 1.00 48.81 96 THR A C 1
ATOM 772 O O . THR A 1 96 ? 32.245 -20.798 -37.172 1.00 48.81 96 THR A O 1
ATOM 775 N N . ALA A 1 97 ? 31.634 -21.236 -39.281 1.00 52.12 97 ALA A N 1
ATOM 776 C CA . ALA A 1 97 ? 30.486 -20.336 -39.246 1.00 52.12 97 ALA A CA 1
ATOM 777 C C . ALA A 1 97 ? 29.511 -20.821 -38.159 1.00 52.12 97 ALA A C 1
ATOM 779 O O . ALA A 1 97 ? 29.140 -21.993 -38.157 1.00 52.12 97 ALA A O 1
ATOM 780 N N . PHE A 1 98 ? 29.067 -19.934 -37.263 1.00 51.03 98 PHE A N 1
ATOM 781 C CA . PHE A 1 98 ? 28.263 -20.268 -36.070 1.00 51.03 98 PHE A CA 1
ATOM 782 C C . PHE A 1 98 ? 27.055 -21.192 -36.348 1.00 51.03 98 PHE A C 1
ATOM 784 O O . PHE A 1 98 ? 26.688 -22.019 -35.520 1.00 51.03 98 PHE A O 1
ATOM 791 N N . LYS A 1 99 ? 26.470 -21.118 -37.554 1.00 46.69 99 LYS A N 1
ATOM 792 C CA . LYS A 1 99 ? 25.372 -21.990 -38.023 1.00 46.69 99 LYS A CA 1
ATOM 793 C C . LYS A 1 99 ? 25.740 -23.475 -38.180 1.00 46.69 99 LYS A C 1
ATOM 795 O O . LYS A 1 99 ? 24.845 -24.310 -38.222 1.00 46.69 99 LYS A O 1
ATOM 800 N N . SER A 1 100 ? 27.024 -23.797 -38.303 1.00 44.69 100 SER A N 1
ATOM 801 C CA . SER A 1 100 ? 27.549 -25.152 -38.536 1.00 44.69 100 SER A CA 1
ATOM 802 C C . SER A 1 100 ? 28.149 -25.797 -37.283 1.00 44.69 100 SER A C 1
ATOM 804 O O . SER A 1 100 ? 28.694 -26.895 -37.349 1.00 44.69 100 SER A O 1
ATOM 806 N N . MET A 1 101 ? 28.028 -25.132 -36.132 1.00 50.06 101 MET A N 1
ATOM 807 C CA . MET A 1 101 ? 28.602 -25.591 -34.877 1.00 50.06 101 MET A CA 1
ATOM 808 C C . MET A 1 101 ? 27.786 -26.733 -34.259 1.00 50.06 101 MET A C 1
ATOM 810 O O . MET A 1 101 ? 26.631 -26.561 -33.864 1.00 50.06 101 MET A O 1
ATOM 814 N N . THR A 1 102 ? 28.420 -27.895 -34.120 1.00 46.59 102 THR A N 1
ATOM 815 C CA . THR A 1 102 ? 27.954 -29.006 -33.281 1.00 46.59 102 THR A CA 1
ATOM 816 C C . THR A 1 102 ? 28.746 -29.029 -31.984 1.00 46.59 102 THR A C 1
ATOM 818 O O . THR A 1 102 ? 29.963 -29.192 -32.001 1.00 46.59 102 THR A O 1
ATOM 821 N N . ILE A 1 103 ? 28.060 -28.889 -30.851 1.00 52.62 103 ILE A N 1
ATOM 822 C CA . ILE A 1 103 ? 28.699 -29.021 -29.539 1.00 52.62 103 ILE A CA 1
ATOM 823 C C . ILE A 1 103 ? 28.936 -30.506 -29.268 1.00 52.62 103 ILE A C 1
ATOM 825 O O . ILE A 1 103 ? 27.991 -31.284 -29.329 1.00 52.62 103 ILE A O 1
ATOM 829 N N . LEU A 1 104 ? 30.169 -30.910 -28.960 1.00 42.75 104 LEU A N 1
ATOM 830 C CA . LEU A 1 104 ? 30.527 -32.318 -28.727 1.00 42.75 104 LEU A CA 1
ATOM 831 C C . LEU A 1 104 ? 29.956 -32.885 -27.409 1.00 42.75 104 LEU A C 1
ATOM 833 O O . LEU A 1 104 ? 29.678 -34.078 -27.326 1.00 42.75 104 LEU A O 1
ATOM 837 N N . GLU A 1 105 ? 29.691 -32.044 -26.404 1.00 48.38 105 GLU A N 1
ATOM 838 C CA . GLU A 1 105 ? 29.102 -32.460 -25.122 1.00 48.38 105 GLU A CA 1
ATOM 839 C C . GLU A 1 105 ? 27.585 -32.225 -25.049 1.00 48.38 105 GLU A C 1
ATOM 841 O O . GLU A 1 105 ? 27.054 -31.216 -25.515 1.00 48.38 105 GLU A O 1
ATOM 846 N N . LYS A 1 106 ? 26.851 -33.165 -24.442 1.00 44.66 106 LYS A N 1
ATOM 847 C CA . LYS A 1 106 ? 25.390 -33.090 -24.320 1.00 44.66 106 LYS A CA 1
ATOM 848 C C . LYS A 1 106 ? 25.010 -32.052 -23.264 1.00 44.66 106 LYS A C 1
ATOM 850 O O . LYS A 1 106 ? 25.018 -32.344 -22.068 1.00 44.66 106 LYS A O 1
ATOM 855 N N . ILE A 1 107 ? 24.638 -30.849 -23.698 1.00 49.72 107 ILE A N 1
ATOM 856 C CA . ILE A 1 107 ? 24.110 -29.834 -22.786 1.00 49.72 107 ILE A CA 1
ATOM 857 C C . ILE A 1 107 ? 22.708 -30.269 -22.333 1.00 49.72 107 ILE A C 1
ATOM 859 O O . ILE A 1 107 ? 21.791 -30.420 -23.141 1.00 49.72 107 ILE A O 1
ATOM 863 N N . VAL A 1 108 ? 22.561 -30.511 -21.027 1.00 41.53 108 VAL A N 1
ATOM 864 C CA . VAL A 1 108 ? 21.324 -31.020 -20.406 1.00 41.53 108 VAL A CA 1
ATOM 865 C C . VAL A 1 108 ? 20.238 -29.933 -20.303 1.00 41.53 108 VAL A C 1
ATOM 867 O O . VAL A 1 108 ? 19.055 -30.260 -20.306 1.00 41.53 108 VAL A O 1
ATOM 870 N N . TYR A 1 109 ? 20.622 -28.649 -20.283 1.00 47.50 109 TYR A N 1
ATOM 871 C CA . TYR A 1 109 ? 19.727 -27.491 -20.138 1.00 47.50 109 TYR A CA 1
ATOM 872 C C . TYR A 1 109 ? 20.069 -26.375 -21.135 1.00 47.50 109 TYR A C 1
ATOM 874 O O . TYR A 1 109 ? 21.241 -26.158 -21.426 1.00 47.50 109 TYR A O 1
ATOM 882 N N . GLU A 1 110 ? 19.078 -25.623 -21.621 1.00 49.41 110 GLU A N 1
ATOM 883 C CA . GLU A 1 110 ? 19.316 -24.457 -22.489 1.00 49.41 110 GLU A CA 1
ATOM 884 C C . GLU A 1 110 ? 20.276 -23.468 -21.808 1.00 49.41 110 GLU A C 1
ATOM 886 O O . GLU A 1 110 ? 19.939 -22.827 -20.814 1.00 49.41 110 GLU A O 1
ATOM 891 N N . THR A 1 111 ? 21.503 -23.377 -22.323 1.00 52.41 111 THR A N 1
ATOM 892 C CA . THR A 1 111 ? 22.561 -22.525 -21.768 1.00 52.41 111 THR A CA 1
ATOM 893 C C . THR A 1 111 ? 22.978 -21.522 -22.839 1.00 52.41 111 THR A C 1
ATOM 895 O O . THR A 1 111 ? 23.392 -21.954 -23.918 1.00 52.41 111 THR A O 1
ATOM 898 N N . PRO A 1 112 ? 22.859 -20.204 -22.594 1.00 56.88 112 PRO A N 1
ATOM 899 C CA . PRO A 1 112 ? 23.249 -19.210 -23.581 1.00 56.88 112 PRO A CA 1
ATOM 900 C C . PRO A 1 112 ? 24.775 -19.176 -23.710 1.00 56.88 112 PRO A C 1
ATOM 902 O O . PRO A 1 112 ? 25.476 -18.909 -22.735 1.00 56.88 112 PRO A O 1
ATOM 905 N N . ILE A 1 113 ? 25.288 -19.421 -24.915 1.00 60.75 113 ILE A N 1
ATOM 906 C CA . ILE A 1 113 ? 26.712 -19.240 -25.235 1.00 60.75 113 ILE A CA 1
ATOM 907 C C . ILE A 1 113 ? 26.852 -17.937 -26.009 1.00 60.75 113 ILE A C 1
ATOM 909 O O . ILE A 1 113 ? 26.199 -17.774 -27.041 1.00 60.75 113 ILE A O 1
ATOM 913 N N . SER A 1 114 ? 27.678 -17.018 -25.505 1.00 61.16 114 SER A N 1
ATOM 914 C CA . SER A 1 114 ? 27.931 -15.722 -26.129 1.00 61.16 114 SER A CA 1
ATOM 915 C C . SER A 1 114 ? 29.303 -15.683 -26.810 1.00 61.16 114 SER A C 1
ATOM 917 O O . SER A 1 114 ? 30.311 -16.091 -26.238 1.00 61.16 114 SER A O 1
ATOM 919 N N . MET A 1 115 ? 29.349 -15.175 -28.042 1.00 62.62 115 MET A N 1
ATOM 920 C CA . MET A 1 115 ? 30.576 -15.040 -28.832 1.00 62.62 115 MET A CA 1
ATOM 921 C C . MET A 1 115 ? 30.725 -13.589 -29.305 1.00 62.62 115 MET A C 1
ATOM 923 O O . MET A 1 115 ? 29.819 -13.095 -29.979 1.00 62.62 115 MET A O 1
ATOM 927 N N . PRO A 1 116 ? 31.820 -12.889 -28.961 1.00 63.47 116 PRO A N 1
ATOM 928 C CA . PRO A 1 116 ? 32.027 -11.512 -29.390 1.00 63.47 116 PRO A CA 1
ATOM 929 C C . PRO A 1 116 ? 32.294 -11.435 -30.899 1.00 63.47 116 PRO A C 1
ATOM 931 O O . PRO A 1 116 ? 33.035 -12.248 -31.447 1.00 63.47 116 PRO A O 1
ATOM 934 N N . THR A 1 117 ? 31.739 -10.420 -31.557 1.00 67.44 117 THR A N 1
ATOM 935 C CA . THR A 1 117 ? 32.020 -10.079 -32.955 1.00 67.44 117 THR A CA 1
ATOM 936 C C . THR A 1 117 ? 32.485 -8.630 -33.068 1.00 67.44 117 THR A C 1
ATOM 938 O O . THR A 1 117 ? 31.963 -7.732 -32.398 1.00 67.44 117 THR A O 1
ATOM 941 N N . VAL A 1 118 ? 33.484 -8.393 -33.921 1.00 64.44 118 VAL A N 1
ATOM 942 C CA . VAL A 1 118 ? 33.897 -7.038 -34.308 1.00 64.44 118 VAL A CA 1
ATOM 943 C C . VAL A 1 118 ? 32.848 -6.514 -35.281 1.00 64.44 118 VAL A C 1
ATOM 945 O O . VAL A 1 118 ? 32.597 -7.146 -36.300 1.00 64.44 118 VAL A O 1
ATOM 948 N N . THR A 1 119 ? 32.183 -5.420 -34.922 1.00 75.94 119 THR A N 1
ATOM 949 C CA . THR A 1 119 ? 31.044 -4.883 -35.685 1.00 75.94 119 THR A CA 1
ATOM 950 C C . THR A 1 119 ? 30.966 -3.383 -35.449 1.00 75.94 119 THR A C 1
ATOM 952 O O . THR A 1 119 ? 31.162 -2.942 -34.315 1.00 75.94 119 THR A O 1
ATOM 955 N N . ASP A 1 120 ? 30.673 -2.599 -36.483 1.00 82.75 120 ASP A N 1
ATOM 956 C CA . ASP A 1 120 ? 30.430 -1.155 -36.351 1.00 82.75 120 ASP A CA 1
ATOM 957 C C . ASP A 1 120 ? 28.932 -0.876 -36.106 1.00 82.75 120 ASP A C 1
ATOM 959 O O . ASP A 1 120 ? 28.064 -1.628 -36.544 1.00 82.75 120 ASP A O 1
ATOM 963 N N . TRP A 1 121 ? 28.597 0.235 -35.444 1.00 83.94 121 TRP A N 1
ATOM 964 C CA . TRP A 1 121 ? 27.215 0.694 -35.259 1.00 83.94 121 TRP A CA 1
ATOM 965 C C . TRP A 1 121 ? 26.465 0.872 -36.587 1.00 83.94 121 TRP A C 1
ATOM 967 O O . TRP A 1 121 ? 25.251 0.703 -36.629 1.00 83.94 121 TRP A O 1
ATOM 977 N N . ASN A 1 122 ? 27.184 1.164 -37.674 1.00 85.19 122 ASN A N 1
ATOM 978 C CA . ASN A 1 122 ? 26.621 1.270 -39.023 1.00 85.19 122 ASN A CA 1
ATOM 979 C C . ASN A 1 122 ? 26.180 -0.081 -39.619 1.00 85.19 122 ASN A C 1
ATOM 981 O O . ASN A 1 122 ? 25.401 -0.100 -40.567 1.00 85.19 122 ASN A O 1
ATOM 985 N N . GLU A 1 123 ? 26.679 -1.197 -39.088 1.00 83.25 123 GLU A N 1
ATOM 986 C CA . GLU A 1 123 ? 26.408 -2.558 -39.576 1.00 83.25 123 GLU A CA 1
ATOM 987 C C . GLU A 1 123 ? 25.299 -3.253 -38.770 1.00 83.25 123 GLU A C 1
ATOM 989 O O . GLU A 1 123 ? 24.908 -4.387 -39.059 1.00 83.25 123 GLU A O 1
ATOM 994 N N . ILE A 1 124 ? 24.789 -2.589 -37.730 1.00 84.50 124 ILE A N 1
ATOM 995 C CA . ILE A 1 124 ? 23.724 -3.107 -36.877 1.00 84.50 124 ILE A CA 1
ATOM 996 C C . ILE A 1 124 ? 22.372 -2.875 -37.551 1.00 84.50 124 ILE A C 1
ATOM 998 O O . ILE A 1 124 ? 22.056 -1.772 -37.988 1.00 84.50 124 ILE A O 1
ATOM 1002 N N . GLU A 1 125 ? 21.541 -3.919 -37.562 1.00 87.62 125 GLU A N 1
ATOM 1003 C CA . GLU A 1 125 ? 20.143 -3.856 -37.997 1.00 87.62 125 GLU A CA 1
ATOM 1004 C C . GLU A 1 125 ? 19.400 -2.662 -37.378 1.00 87.62 125 GLU A C 1
ATOM 1006 O O . GLU A 1 125 ? 19.433 -2.453 -36.162 1.00 87.62 125 GLU A O 1
ATOM 1011 N N . ASN A 1 126 ? 18.701 -1.896 -38.219 1.00 87.75 126 ASN A N 1
ATOM 1012 C CA . ASN A 1 126 ? 18.123 -0.597 -37.860 1.00 87.75 126 ASN A CA 1
ATOM 1013 C C . ASN A 1 126 ? 17.257 -0.627 -36.593 1.00 87.75 126 ASN A C 1
ATOM 1015 O O . ASN A 1 126 ? 17.335 0.286 -35.772 1.00 87.75 126 ASN A O 1
ATOM 1019 N N . ASP A 1 127 ? 16.441 -1.662 -36.408 1.00 88.31 127 ASP A N 1
ATOM 1020 C CA . ASP A 1 127 ? 15.532 -1.736 -35.264 1.00 88.31 127 ASP A CA 1
ATOM 1021 C C . ASP A 1 127 ? 16.262 -2.028 -33.951 1.00 88.31 127 ASP A C 1
ATOM 1023 O O . ASP A 1 127 ? 15.952 -1.448 -32.907 1.00 88.31 127 ASP A O 1
ATOM 1027 N N . ARG A 1 128 ? 17.310 -2.852 -34.009 1.00 88.69 128 ARG A N 1
ATOM 1028 C CA . ARG A 1 128 ? 18.209 -3.091 -32.879 1.00 88.69 128 ARG A CA 1
ATOM 1029 C C . ARG A 1 128 ? 19.047 -1.855 -32.561 1.00 88.69 128 ARG A C 1
ATOM 1031 O O . ARG A 1 128 ? 19.213 -1.516 -31.392 1.00 88.69 128 ARG A O 1
ATOM 1038 N N . LEU A 1 129 ? 19.519 -1.157 -33.592 1.00 88.19 129 LEU A N 1
ATOM 1039 C CA . LEU A 1 129 ? 20.249 0.101 -33.466 1.00 88.19 129 LEU A CA 1
ATOM 1040 C C . LEU A 1 129 ? 19.393 1.172 -32.771 1.00 88.19 129 LEU A C 1
ATOM 1042 O O . LEU A 1 129 ? 19.849 1.804 -31.818 1.00 88.19 129 LEU A O 1
ATOM 1046 N N . ARG A 1 130 ? 18.124 1.316 -33.181 1.00 88.44 130 ARG A N 1
ATOM 1047 C CA . ARG A 1 130 ? 17.130 2.177 -32.516 1.00 88.44 130 ARG A CA 1
ATOM 1048 C C . ARG A 1 130 ? 16.942 1.787 -31.056 1.00 88.44 130 ARG A C 1
ATOM 1050 O O . ARG A 1 130 ? 17.030 2.644 -30.186 1.00 88.44 130 ARG A O 1
ATOM 1057 N N . TYR A 1 131 ? 16.719 0.508 -30.771 1.00 90.81 131 TYR A N 1
ATOM 1058 C CA . TYR A 1 131 ? 16.509 0.034 -29.404 1.00 90.81 131 TYR A CA 1
ATOM 1059 C C . TYR A 1 131 ? 17.706 0.345 -28.483 1.00 90.81 131 TYR A C 1
ATOM 1061 O O . TYR A 1 131 ? 17.524 0.844 -27.372 1.00 90.81 131 TYR A O 1
ATOM 1069 N N . CYS A 1 132 ? 18.934 0.131 -28.966 1.00 89.19 132 CYS A N 1
ATOM 1070 C CA . CYS A 1 132 ? 20.166 0.493 -28.260 1.00 89.19 132 CYS A CA 1
ATOM 1071 C C . CYS A 1 132 ? 20.300 2.004 -28.027 1.00 89.19 132 CYS A C 1
ATOM 1073 O O . CYS A 1 132 ? 20.692 2.426 -26.940 1.00 89.19 132 CYS A O 1
ATOM 1075 N N . TYR A 1 133 ? 19.936 2.814 -29.018 1.00 89.75 133 TYR A N 1
ATOM 1076 C CA . TYR A 1 133 ? 19.914 4.268 -28.895 1.00 89.75 133 TYR A CA 1
ATOM 1077 C C . TYR A 1 133 ? 18.959 4.764 -27.818 1.00 89.75 133 TYR A C 1
ATOM 1079 O O . TYR A 1 133 ? 19.374 5.537 -26.959 1.00 89.75 133 TYR A O 1
ATOM 1087 N N . PHE A 1 134 ? 17.711 4.283 -27.816 1.00 89.00 134 PHE A N 1
ATOM 1088 C CA . PHE A 1 134 ? 16.748 4.662 -26.781 1.00 89.00 134 PHE A CA 1
ATOM 1089 C C . PHE A 1 134 ? 17.243 4.267 -25.396 1.00 89.00 134 PHE A C 1
ATOM 1091 O O . PHE A 1 134 ? 17.135 5.068 -24.476 1.00 89.00 134 PHE A O 1
ATOM 1098 N N . ASN A 1 135 ? 17.822 3.074 -25.240 1.00 91.25 135 ASN A N 1
ATOM 1099 C CA . ASN A 1 135 ? 18.381 2.660 -23.957 1.00 91.25 135 ASN A CA 1
ATOM 1100 C C . ASN A 1 135 ? 19.461 3.637 -23.459 1.00 91.25 135 ASN A C 1
ATOM 1102 O O . ASN A 1 135 ? 19.383 4.102 -22.326 1.00 91.25 135 ASN A O 1
ATOM 1106 N N . GLN A 1 136 ? 20.422 4.000 -24.315 1.00 89.00 136 GLN A N 1
ATOM 1107 C CA . GLN A 1 136 ? 21.488 4.927 -23.933 1.00 89.00 136 GLN A CA 1
ATOM 1108 C C . GLN A 1 136 ? 20.958 6.333 -23.627 1.00 89.00 136 GLN A C 1
ATOM 1110 O O . GLN A 1 136 ? 21.311 6.927 -22.610 1.00 89.00 136 GLN A O 1
ATOM 1115 N N . LEU A 1 137 ? 20.084 6.857 -24.488 1.00 87.75 137 LEU A N 1
ATOM 1116 C CA . LEU A 1 137 ? 19.488 8.176 -24.301 1.00 87.75 137 LEU A CA 1
ATOM 1117 C C . LEU A 1 137 ? 18.704 8.252 -22.983 1.00 87.75 137 LEU A C 1
ATOM 1119 O O . LEU A 1 137 ? 18.807 9.234 -22.252 1.00 87.75 137 LEU A O 1
ATOM 1123 N N . LEU A 1 138 ? 17.944 7.205 -22.657 1.00 90.50 138 LEU A N 1
ATOM 1124 C CA . LEU A 1 138 ? 17.155 7.136 -21.429 1.00 90.50 138 LEU A CA 1
ATOM 1125 C C . LEU A 1 138 ? 18.025 7.040 -20.169 1.00 90.50 138 LEU A C 1
ATOM 1127 O O . LEU A 1 138 ? 17.656 7.625 -19.153 1.00 90.50 138 LEU A O 1
ATOM 1131 N N . GLU A 1 139 ? 19.176 6.365 -20.221 1.00 88.75 139 GLU A N 1
ATOM 1132 C CA . GLU A 1 139 ? 20.140 6.342 -19.109 1.00 88.75 139 GLU A CA 1
ATOM 1133 C C . GLU A 1 139 ? 20.722 7.736 -18.821 1.00 88.75 139 GLU A C 1
ATOM 1135 O O . GLU A 1 139 ? 20.774 8.163 -17.659 1.00 88.75 139 GLU A O 1
ATOM 1140 N N . ASN A 1 140 ? 21.076 8.483 -19.872 1.00 86.69 140 ASN A N 1
ATOM 1141 C CA . ASN A 1 140 ? 21.543 9.865 -19.748 1.00 86.69 140 ASN A CA 1
ATOM 1142 C C . ASN A 1 140 ? 20.430 10.757 -19.165 1.00 86.69 140 ASN A C 1
ATOM 1144 O O . ASN A 1 140 ? 20.622 11.390 -18.123 1.00 86.69 140 ASN A O 1
ATOM 1148 N N . LEU A 1 141 ? 19.225 10.709 -19.749 1.00 85.94 141 LEU A N 1
ATOM 1149 C CA . LEU A 1 141 ? 18.068 11.483 -19.283 1.00 85.94 141 LEU A CA 1
ATOM 1150 C C . LEU A 1 141 ? 17.704 11.176 -17.831 1.00 85.94 141 LEU A C 1
ATOM 1152 O O . LEU A 1 141 ? 17.407 12.089 -17.063 1.00 85.94 141 LEU A O 1
ATOM 1156 N N . LYS A 1 142 ? 17.721 9.903 -17.425 1.00 88.56 142 LYS A N 1
ATOM 1157 C CA . LYS A 1 142 ? 17.461 9.497 -16.038 1.00 88.56 142 LYS A CA 1
ATOM 1158 C C . LYS A 1 142 ? 18.444 10.160 -15.076 1.00 88.56 142 LYS A C 1
ATOM 1160 O O . LYS A 1 142 ? 18.027 10.654 -14.027 1.00 88.56 142 LYS A O 1
ATOM 1165 N N . THR A 1 143 ? 19.728 10.179 -15.427 1.00 87.31 143 THR A N 1
ATOM 1166 C CA . THR A 1 143 ? 20.784 10.777 -14.600 1.00 87.31 143 THR A CA 1
ATOM 1167 C C . THR A 1 143 ? 20.580 12.284 -14.446 1.00 87.31 143 THR A C 1
ATOM 1169 O O . THR A 1 143 ? 20.591 12.789 -13.322 1.00 87.31 143 THR A O 1
ATOM 1172 N N . GLU A 1 144 ? 20.300 12.981 -15.548 1.00 86.50 144 GLU A N 1
ATOM 1173 C CA . GLU A 1 144 ? 19.996 14.416 -15.553 1.00 86.50 144 GLU A CA 1
ATOM 1174 C C . GLU A 1 144 ? 18.749 14.740 -14.721 1.00 86.50 144 GLU A C 1
ATOM 1176 O O . GLU A 1 144 ? 18.787 15.603 -13.847 1.00 86.50 144 GLU A O 1
ATOM 1181 N N . HIS A 1 145 ? 17.658 13.989 -14.897 1.00 84.94 145 HIS A N 1
ATOM 1182 C CA . HIS A 1 145 ? 16.426 14.197 -14.132 1.00 84.94 145 HIS A CA 1
ATOM 1183 C C . HIS A 1 145 ? 16.642 13.999 -12.630 1.00 84.94 145 HIS A C 1
ATOM 1185 O O . HIS A 1 145 ? 16.140 14.775 -11.819 1.00 84.94 145 HIS A O 1
ATOM 1191 N N . ILE A 1 146 ? 17.388 12.965 -12.235 1.00 86.38 146 ILE A N 1
ATOM 1192 C CA . ILE A 1 146 ? 17.708 12.726 -10.824 1.00 86.38 146 ILE A CA 1
ATOM 1193 C C . ILE A 1 146 ? 18.526 13.886 -10.250 1.00 86.38 146 ILE A C 1
ATOM 1195 O O . ILE A 1 146 ? 18.276 14.295 -9.113 1.00 86.38 146 ILE A O 1
ATOM 1199 N N . TYR A 1 147 ? 19.488 14.411 -11.010 1.00 86.56 147 TYR A N 1
ATOM 1200 C CA . TYR A 1 147 ? 20.279 15.568 -10.606 1.00 86.56 147 TYR A CA 1
ATOM 1201 C C . TYR A 1 147 ? 19.398 16.808 -10.406 1.00 86.56 147 TYR A C 1
ATOM 1203 O O . TYR A 1 147 ? 19.445 17.428 -9.346 1.00 86.56 147 TYR A O 1
ATOM 1211 N N . GLU A 1 148 ? 18.521 17.106 -11.357 1.00 83.19 148 GLU A N 1
ATOM 1212 C CA . GLU A 1 148 ? 17.625 18.267 -11.320 1.00 83.19 148 GLU A CA 1
ATOM 1213 C C . GLU A 1 148 ? 16.625 18.209 -10.162 1.00 83.19 148 GLU A C 1
ATOM 1215 O O . GLU A 1 148 ? 16.435 19.184 -9.436 1.00 83.19 148 GLU A O 1
ATOM 1220 N N . ILE A 1 149 ? 16.041 17.035 -9.901 1.00 85.25 149 ILE A N 1
ATOM 1221 C CA . ILE A 1 149 ? 15.156 16.842 -8.744 1.00 85.25 149 ILE A CA 1
ATOM 1222 C C . ILE A 1 149 ? 15.907 17.131 -7.434 1.00 85.25 149 ILE A C 1
ATOM 1224 O O . ILE A 1 149 ? 15.334 17.720 -6.518 1.00 85.25 149 ILE A O 1
ATOM 1228 N N . ARG A 1 150 ? 17.191 16.755 -7.336 1.00 86.00 150 ARG A N 1
ATOM 1229 C CA . ARG A 1 150 ? 18.019 17.080 -6.162 1.00 86.00 150 ARG A CA 1
ATOM 1230 C C . ARG A 1 150 ? 18.291 18.580 -6.060 1.00 86.00 150 ARG A C 1
ATOM 1232 O O . ARG A 1 150 ? 18.212 19.111 -4.956 1.00 86.00 150 ARG A O 1
ATOM 1239 N N . GLN A 1 151 ? 18.556 19.259 -7.176 1.00 83.69 151 GLN A N 1
ATOM 1240 C CA . GLN A 1 151 ? 18.784 20.709 -7.187 1.00 83.69 151 GLN A CA 1
ATOM 1241 C C . GLN A 1 151 ? 17.558 21.496 -6.715 1.00 83.69 151 GLN A C 1
ATOM 1243 O O . GLN A 1 151 ? 17.701 22.379 -5.872 1.00 83.69 151 GLN A O 1
ATOM 1248 N N . ILE A 1 152 ? 16.354 21.117 -7.164 1.00 80.94 152 ILE A N 1
ATOM 1249 C CA . ILE A 1 152 ? 15.087 21.719 -6.706 1.00 80.94 152 ILE A CA 1
ATOM 1250 C C . ILE A 1 152 ? 15.026 21.738 -5.175 1.00 80.94 152 ILE A C 1
ATOM 1252 O O . ILE A 1 152 ? 14.722 22.762 -4.576 1.00 80.94 152 ILE A O 1
ATOM 1256 N N . THR A 1 153 ? 15.398 20.632 -4.527 1.00 75.94 153 THR A N 1
ATOM 1257 C CA . THR A 1 153 ? 15.330 20.527 -3.061 1.00 75.94 153 THR A CA 1
ATOM 1258 C C . THR A 1 153 ? 16.422 21.246 -2.284 1.00 75.94 153 THR A C 1
ATOM 1260 O O . THR A 1 153 ? 16.290 21.385 -1.071 1.00 75.94 153 THR A O 1
ATOM 1263 N N . LEU A 1 154 ? 17.500 21.665 -2.947 1.00 80.25 154 LEU A N 1
ATOM 1264 C CA . LEU A 1 154 ? 18.597 22.399 -2.312 1.00 80.25 154 LEU A CA 1
ATOM 1265 C C . LEU A 1 154 ? 18.401 23.915 -2.389 1.00 80.25 154 LEU A C 1
ATOM 1267 O O . LEU A 1 154 ? 18.907 24.629 -1.529 1.00 80.25 154 LEU A O 1
ATOM 1271 N N . ILE A 1 155 ? 17.708 24.394 -3.425 1.00 78.06 155 ILE A N 1
ATOM 1272 C CA . ILE A 1 155 ? 17.645 25.819 -3.771 1.00 78.06 155 ILE A CA 1
ATOM 1273 C C . ILE A 1 155 ? 16.290 26.436 -3.403 1.00 78.06 155 ILE A C 1
ATOM 1275 O O . ILE A 1 155 ? 16.243 27.592 -2.986 1.00 78.06 155 ILE A O 1
ATOM 1279 N N . ASP A 1 156 ? 15.192 25.697 -3.573 1.00 81.81 156 ASP A N 1
ATOM 1280 C CA . ASP A 1 156 ? 13.842 26.241 -3.417 1.00 81.81 156 ASP A CA 1
ATOM 1281 C C . ASP A 1 156 ? 13.307 26.107 -1.978 1.00 81.81 156 ASP A C 1
ATOM 1283 O O . ASP A 1 156 ? 13.657 25.188 -1.236 1.00 81.81 156 ASP A O 1
ATOM 1287 N N . ASP A 1 157 ? 12.372 26.986 -1.607 1.00 86.69 157 ASP A N 1
ATOM 1288 C CA . ASP A 1 157 ? 11.586 26.856 -0.377 1.00 86.69 157 ASP A CA 1
ATOM 1289 C C . ASP A 1 157 ? 10.660 25.620 -0.401 1.00 86.69 157 ASP A C 1
ATOM 1291 O O . ASP A 1 157 ? 10.404 25.010 -1.446 1.00 86.69 157 ASP A O 1
ATOM 1295 N N . GLU A 1 158 ? 10.129 25.233 0.765 1.00 86.25 158 GLU A N 1
ATOM 1296 C CA . GLU A 1 158 ? 9.351 23.998 0.918 1.00 86.25 158 GLU A CA 1
ATOM 1297 C C . GLU A 1 158 ? 8.066 23.972 0.068 1.00 86.25 158 GLU A C 1
ATOM 1299 O O . GLU A 1 158 ? 7.701 22.926 -0.485 1.00 86.25 158 GLU A O 1
ATOM 1304 N N . GLU A 1 159 ? 7.387 25.112 -0.080 1.00 87.00 159 GLU A N 1
ATOM 1305 C CA . GLU A 1 159 ? 6.142 25.205 -0.840 1.00 87.00 159 GLU A CA 1
ATOM 1306 C C . GLU A 1 159 ? 6.415 25.124 -2.347 1.00 87.00 159 GLU A C 1
ATOM 1308 O O . GLU A 1 159 ? 5.733 24.394 -3.081 1.00 87.00 159 GLU A O 1
ATOM 1313 N N . THR A 1 160 ? 7.459 25.811 -2.810 1.00 86.25 160 THR A N 1
ATOM 1314 C CA . THR A 1 160 ? 7.924 25.755 -4.198 1.00 86.25 160 THR A CA 1
ATOM 1315 C C . THR A 1 160 ? 8.424 24.357 -4.562 1.00 86.25 160 THR A C 1
ATOM 1317 O O . THR A 1 160 ? 8.030 23.826 -5.609 1.00 86.25 160 THR A O 1
ATOM 1320 N N . CYS A 1 161 ? 9.190 23.705 -3.678 1.00 86.06 161 CYS A N 1
ATOM 1321 C CA . CYS A 1 161 ? 9.587 22.301 -3.813 1.00 86.06 161 CYS A CA 1
ATOM 1322 C C . CYS A 1 161 ? 8.368 21.395 -4.009 1.00 86.06 161 CYS A C 1
ATOM 1324 O O . CYS A 1 161 ? 8.305 20.623 -4.972 1.00 86.06 161 CYS A O 1
ATOM 1326 N N . LYS A 1 162 ? 7.365 21.518 -3.127 1.00 88.44 162 LYS A N 1
ATOM 1327 C CA . LYS A 1 162 ? 6.132 20.724 -3.190 1.00 88.44 162 LYS A CA 1
ATOM 1328 C C . LYS A 1 162 ? 5.417 20.908 -4.525 1.00 88.44 162 LYS A C 1
ATOM 1330 O O . LYS A 1 162 ? 5.070 19.918 -5.169 1.00 88.44 162 LYS A O 1
ATOM 1335 N N . LYS A 1 163 ? 5.241 22.155 -4.977 1.00 88.31 163 LYS A N 1
ATOM 1336 C CA . LYS A 1 163 ? 4.590 22.473 -6.259 1.00 88.31 163 LYS A CA 1
ATOM 1337 C C . LYS A 1 163 ? 5.349 21.875 -7.447 1.00 88.31 163 LYS A C 1
ATOM 1339 O O . LYS A 1 163 ? 4.728 21.220 -8.287 1.00 88.31 163 LYS A O 1
ATOM 1344 N N . LYS A 1 164 ? 6.675 22.054 -7.519 1.00 87.69 164 LYS A N 1
ATOM 1345 C CA . LYS A 1 164 ? 7.506 21.551 -8.629 1.00 87.69 164 LYS A CA 1
ATOM 1346 C C . LYS A 1 164 ? 7.530 20.020 -8.683 1.00 87.69 164 LYS A C 1
ATOM 1348 O O . LYS A 1 164 ? 7.267 19.452 -9.743 1.00 87.69 164 LYS A O 1
ATOM 1353 N N . ILE A 1 165 ? 7.764 19.353 -7.551 1.00 88.38 165 ILE A N 1
ATOM 1354 C CA . ILE A 1 165 ? 7.833 17.884 -7.475 1.00 88.38 165 ILE A CA 1
ATOM 1355 C C . ILE A 1 165 ? 6.462 17.250 -7.737 1.00 88.38 165 ILE A C 1
ATOM 1357 O O . ILE A 1 165 ? 6.370 16.297 -8.509 1.00 88.38 165 ILE A O 1
ATOM 1361 N N . SER A 1 166 ? 5.377 17.796 -7.176 1.00 88.50 166 SER A N 1
ATOM 1362 C CA . SER A 1 166 ? 4.019 17.313 -7.467 1.00 88.50 166 SER A CA 1
ATOM 1363 C C . SER A 1 166 ? 3.648 17.480 -8.943 1.00 88.50 166 SER A C 1
ATOM 1365 O O . SER A 1 166 ? 3.042 16.582 -9.531 1.00 88.50 166 SER A O 1
ATOM 1367 N N . LYS A 1 167 ? 4.036 18.598 -9.575 1.00 89.06 167 LYS A N 1
ATOM 1368 C CA . LYS A 1 167 ? 3.813 18.820 -11.010 1.00 89.06 167 LYS A CA 1
ATOM 1369 C C . LYS A 1 167 ? 4.577 17.803 -11.862 1.00 89.06 167 LYS A C 1
ATOM 1371 O O . LYS A 1 167 ? 3.977 17.207 -12.753 1.00 89.06 167 LYS A O 1
ATOM 1376 N N . LEU A 1 168 ? 5.855 17.566 -11.557 1.00 88.38 168 LEU A N 1
ATOM 1377 C CA . LEU A 1 168 ? 6.665 16.534 -12.212 1.00 88.38 168 LEU A CA 1
ATOM 1378 C C . LEU A 1 168 ? 6.020 15.149 -12.052 1.00 88.38 168 LEU A C 1
ATOM 1380 O O . LEU A 1 168 ? 5.856 14.429 -13.033 1.00 88.38 168 LEU A O 1
ATOM 1384 N N . HIS A 1 169 ? 5.597 14.799 -10.834 1.00 89.81 169 HIS A N 1
ATOM 1385 C CA . HIS A 1 169 ? 4.953 13.521 -10.539 1.00 89.81 169 HIS A CA 1
ATOM 1386 C C . HIS A 1 169 ? 3.692 13.296 -11.386 1.00 89.81 169 HIS A C 1
ATOM 1388 O O . HIS A 1 169 ? 3.522 12.230 -11.980 1.00 89.81 169 HIS A O 1
ATOM 1394 N N . ARG A 1 170 ? 2.818 14.305 -11.478 1.00 90.44 170 ARG A N 1
ATOM 1395 C CA . ARG A 1 170 ? 1.597 14.247 -12.299 1.00 90.44 170 ARG A CA 1
ATOM 1396 C C . ARG A 1 170 ? 1.914 14.117 -13.784 1.00 90.44 170 ARG A C 1
ATOM 1398 O O . ARG A 1 170 ? 1.298 13.304 -14.467 1.00 90.44 170 ARG A O 1
ATOM 1405 N N . LEU A 1 171 ? 2.894 14.877 -14.267 1.00 90.12 171 LEU A N 1
ATOM 1406 C CA . LEU A 1 171 ? 3.299 14.851 -15.668 1.00 90.12 171 LEU A CA 1
ATOM 1407 C C . LEU A 1 171 ? 3.864 13.482 -16.067 1.00 90.12 171 LEU A C 1
ATOM 1409 O O . LEU A 1 171 ? 3.389 12.880 -17.025 1.00 90.12 171 LEU A O 1
ATOM 1413 N N . LEU A 1 172 ? 4.813 12.941 -15.303 1.00 90.56 172 LEU A N 1
ATOM 1414 C CA . LEU A 1 172 ? 5.381 11.620 -15.578 1.00 90.56 172 LEU A CA 1
ATOM 1415 C C . LEU A 1 172 ? 4.306 10.523 -15.560 1.00 90.56 172 LEU A C 1
ATOM 1417 O O . LEU A 1 172 ? 4.297 9.663 -16.437 1.00 90.56 172 LEU A O 1
ATOM 1421 N N . ASN A 1 173 ? 3.346 10.590 -14.631 1.00 90.31 173 ASN A N 1
ATOM 1422 C CA . ASN A 1 173 ? 2.201 9.677 -14.640 1.00 90.31 173 ASN A CA 1
ATOM 1423 C C . ASN A 1 173 ? 1.327 9.825 -15.892 1.00 90.31 173 ASN A C 1
ATOM 1425 O O . ASN A 1 173 ? 0.905 8.812 -16.445 1.00 90.31 173 ASN A O 1
ATOM 1429 N N . SER A 1 174 ? 1.080 11.047 -16.378 1.00 90.50 174 SER A N 1
ATOM 1430 C CA . SER A 1 174 ? 0.334 11.236 -17.631 1.00 90.50 174 SER A CA 1
ATOM 1431 C C . SER A 1 174 ? 1.036 10.598 -18.834 1.00 90.50 174 SER A C 1
ATOM 1433 O O . SER A 1 174 ? 0.374 9.934 -19.630 1.00 90.50 174 SER A O 1
ATOM 1435 N N . PHE A 1 175 ? 2.369 10.677 -18.915 1.00 90.75 175 PHE A N 1
ATOM 1436 C CA . PHE A 1 175 ? 3.135 9.998 -19.965 1.00 90.75 175 PHE A CA 1
ATOM 1437 C C . PHE A 1 175 ? 3.047 8.475 -19.862 1.00 90.75 175 PHE A C 1
ATOM 1439 O O . PHE A 1 175 ? 2.911 7.795 -20.877 1.00 90.75 175 PHE A O 1
ATOM 1446 N N . LEU A 1 176 ? 3.073 7.916 -18.649 1.00 91.25 176 LEU A N 1
ATOM 1447 C CA . LEU A 1 176 ? 2.882 6.476 -18.451 1.00 91.25 176 LEU A CA 1
ATOM 1448 C C . LEU A 1 176 ? 1.489 6.006 -18.885 1.00 91.25 176 LEU A C 1
ATOM 1450 O O . LEU A 1 176 ? 1.372 4.930 -19.475 1.00 91.25 176 LEU A O 1
ATOM 1454 N N . ILE A 1 177 ? 0.447 6.793 -18.604 1.00 89.25 177 ILE A N 1
ATOM 1455 C CA . ILE A 1 177 ? -0.925 6.507 -19.047 1.00 89.25 177 ILE A CA 1
ATOM 1456 C C . ILE A 1 177 ? -0.979 6.513 -20.576 1.00 89.25 177 ILE A C 1
ATOM 1458 O O . ILE A 1 177 ? -1.406 5.528 -21.175 1.00 89.25 177 ILE A O 1
ATOM 1462 N N . GLU A 1 178 ? -0.446 7.560 -21.206 1.00 90.81 178 GLU A N 1
ATOM 1463 C CA . GLU A 1 178 ? -0.404 7.683 -22.663 1.00 90.81 178 GLU A CA 1
ATOM 1464 C C . GLU A 1 178 ? 0.339 6.511 -23.327 1.00 90.81 178 GLU A C 1
ATOM 1466 O O . GLU A 1 178 ? -0.165 5.904 -24.276 1.00 90.81 178 GLU A O 1
ATOM 1471 N N . LEU A 1 179 ? 1.510 6.137 -22.799 1.00 90.19 179 LEU A N 1
ATOM 1472 C CA . LEU A 1 179 ? 2.286 4.989 -23.273 1.00 90.19 179 LEU A CA 1
ATOM 1473 C C . LEU A 1 179 ? 1.511 3.675 -23.137 1.00 90.19 179 LEU A C 1
ATOM 1475 O O . LEU A 1 179 ? 1.505 2.854 -24.059 1.00 90.19 179 LEU A O 1
ATOM 1479 N N . THR A 1 180 ? 0.844 3.481 -21.999 1.00 89.69 180 THR A N 1
ATOM 1480 C CA . THR A 1 180 ? 0.041 2.282 -21.735 1.00 89.69 180 THR A CA 1
ATOM 1481 C C . THR A 1 180 ? -1.116 2.179 -22.722 1.00 89.69 180 THR A C 1
ATOM 1483 O O . THR A 1 180 ? -1.340 1.111 -23.295 1.00 89.69 180 THR A O 1
ATOM 1486 N N . ASP A 1 181 ? -1.817 3.283 -22.972 1.00 89.44 181 ASP A N 1
ATOM 1487 C CA . ASP A 1 181 ? -2.998 3.303 -23.828 1.00 89.44 181 ASP A CA 1
ATOM 1488 C C . ASP A 1 181 ? -2.650 3.176 -25.311 1.00 89.44 181 ASP A C 1
ATOM 1490 O O . ASP A 1 181 ? -3.331 2.430 -26.030 1.00 89.44 181 ASP A O 1
ATOM 1494 N N . ARG A 1 182 ? -1.576 3.840 -25.757 1.00 89.81 182 ARG A N 1
ATOM 1495 C CA . ARG A 1 182 ? -1.111 3.819 -27.149 1.00 89.81 182 ARG A CA 1
ATOM 1496 C C . ARG A 1 182 ? -0.498 2.478 -27.539 1.00 89.81 182 ARG A C 1
ATOM 1498 O O . ARG A 1 182 ? -0.835 1.940 -28.588 1.00 89.81 182 ARG A O 1
ATOM 1505 N N . TYR A 1 183 ? 0.374 1.920 -26.699 1.00 88.94 183 TYR A N 1
ATOM 1506 C CA . TYR A 1 183 ? 1.133 0.703 -27.020 1.00 88.94 183 TYR A CA 1
ATOM 1507 C C . TYR A 1 183 ? 0.583 -0.569 -26.357 1.00 88.94 183 TYR A C 1
ATOM 1509 O O . TYR A 1 183 ? 1.157 -1.647 -26.525 1.00 88.94 183 TYR A O 1
ATOM 1517 N N . LYS A 1 184 ? -0.533 -0.461 -25.619 1.00 89.44 184 LYS A N 1
ATOM 1518 C CA . LYS A 1 184 ? -1.193 -1.566 -24.896 1.00 89.44 184 LYS A CA 1
ATOM 1519 C C . LYS A 1 184 ? -0.221 -2.347 -24.003 1.00 89.44 184 LYS A C 1
ATOM 1521 O O . LYS A 1 184 ? -0.255 -3.579 -23.969 1.00 89.44 184 LYS A O 1
ATOM 1526 N N . ILE A 1 185 ? 0.647 -1.620 -23.295 1.00 86.75 185 ILE A N 1
ATOM 1527 C CA . ILE A 1 185 ? 1.692 -2.186 -22.432 1.00 86.75 185 ILE A CA 1
ATOM 1528 C C . ILE A 1 185 ? 1.048 -2.946 -21.267 1.00 86.75 185 ILE A C 1
ATOM 1530 O O . ILE A 1 185 ? 0.167 -2.435 -20.575 1.00 86.75 185 ILE A O 1
ATOM 1534 N N . LYS A 1 186 ? 1.500 -4.180 -21.036 1.00 84.81 186 LYS A N 1
ATOM 1535 C CA . LYS A 1 186 ? 1.090 -5.031 -19.914 1.00 84.81 186 LYS A CA 1
ATOM 1536 C C . LYS A 1 186 ? 2.270 -5.263 -18.974 1.00 84.81 186 LYS A C 1
ATOM 1538 O O . LYS A 1 186 ? 3.422 -5.212 -19.381 1.00 84.81 186 LYS A O 1
ATOM 1543 N N . GLN A 1 187 ? 1.982 -5.618 -17.722 1.00 79.25 187 GLN A N 1
ATOM 1544 C CA . GLN A 1 187 ? 3.010 -5.919 -16.716 1.00 79.25 187 GLN A CA 1
ATOM 1545 C C . GLN A 1 187 ? 4.008 -7.001 -17.168 1.00 79.25 187 GLN A C 1
ATOM 1547 O O . GLN A 1 187 ? 5.198 -6.879 -16.898 1.00 79.25 187 GLN A O 1
ATOM 1552 N N . ALA A 1 188 ? 3.541 -8.031 -17.882 1.00 79.50 188 ALA A N 1
ATOM 1553 C CA . ALA A 1 188 ? 4.404 -9.087 -18.413 1.00 79.50 188 ALA A CA 1
ATOM 1554 C C . ALA A 1 188 ? 5.450 -8.556 -19.413 1.00 79.50 188 ALA A C 1
ATOM 1556 O O . ALA A 1 188 ? 6.563 -9.072 -19.456 1.00 79.50 188 ALA A O 1
ATOM 1557 N N . ASP A 1 189 ? 5.122 -7.492 -20.153 1.00 82.38 189 ASP A N 1
ATOM 1558 C CA . ASP A 1 189 ? 5.997 -6.907 -21.176 1.00 82.38 189 ASP A CA 1
ATOM 1559 C C . ASP A 1 189 ? 7.191 -6.154 -20.567 1.00 82.38 189 ASP A C 1
ATOM 1561 O O . ASP A 1 189 ? 8.195 -5.927 -21.234 1.00 82.38 189 ASP A O 1
ATOM 1565 N N . LEU A 1 190 ? 7.094 -5.770 -19.291 1.00 82.75 190 LEU A N 1
ATOM 1566 C CA . LEU A 1 190 ? 8.123 -5.003 -18.581 1.00 82.75 190 LEU A CA 1
ATOM 1567 C C . LEU A 1 190 ? 9.322 -5.878 -18.180 1.00 82.75 190 LEU A C 1
ATOM 1569 O O . LEU A 1 190 ? 10.348 -5.364 -17.738 1.00 82.75 190 LEU A O 1
ATOM 1573 N N . THR A 1 191 ? 9.211 -7.201 -18.347 1.00 83.25 191 THR A N 1
ATOM 1574 C CA . THR A 1 191 ? 10.349 -8.113 -18.214 1.00 83.25 191 THR A CA 1
ATOM 1575 C C . THR A 1 191 ? 11.097 -8.159 -19.539 1.00 83.25 191 THR A C 1
ATOM 1577 O O . THR A 1 191 ? 10.673 -8.828 -20.478 1.00 83.25 191 THR A O 1
ATOM 1580 N N . LEU A 1 192 ? 12.223 -7.450 -19.612 1.00 84.88 192 LEU A N 1
ATOM 1581 C CA . LEU A 1 192 ? 13.027 -7.372 -20.830 1.00 84.88 192 LEU A CA 1
ATOM 1582 C C . LEU A 1 192 ? 13.598 -8.745 -21.212 1.00 84.88 192 LEU A C 1
ATOM 1584 O O . LEU A 1 192 ? 14.258 -9.410 -20.407 1.00 84.88 192 LEU A O 1
ATOM 1588 N N . GLN A 1 193 ? 13.368 -9.137 -22.463 1.00 83.69 193 GLN A N 1
ATOM 1589 C CA . GLN A 1 193 ? 13.839 -10.387 -23.059 1.00 83.69 193 GLN A CA 1
ATOM 1590 C C . GLN A 1 193 ? 14.610 -10.107 -24.351 1.00 83.69 193 GLN A C 1
ATOM 1592 O O . GLN A 1 193 ? 14.424 -9.068 -24.991 1.00 83.69 193 GLN A O 1
ATOM 1597 N N . LEU A 1 194 ? 15.483 -11.041 -24.732 1.00 82.88 194 LEU A N 1
ATOM 1598 C CA . LEU A 1 194 ? 16.135 -11.002 -26.037 1.00 82.88 194 LEU A CA 1
ATOM 1599 C C . LEU A 1 194 ? 15.120 -11.329 -27.128 1.00 82.88 194 LEU A C 1
ATOM 1601 O O . LEU A 1 194 ? 14.333 -12.263 -26.987 1.00 82.88 194 LEU A O 1
ATOM 1605 N N . LYS A 1 195 ? 15.164 -10.563 -28.216 1.00 84.38 195 LYS A N 1
ATOM 1606 C CA . LYS A 1 195 ? 14.301 -10.744 -29.381 1.00 84.38 195 LYS A CA 1
ATOM 1607 C C . LYS A 1 195 ? 15.153 -10.756 -30.639 1.00 84.38 195 LYS A C 1
ATOM 1609 O O . LYS A 1 195 ? 16.208 -10.128 -30.670 1.00 84.38 195 LYS A O 1
ATOM 1614 N N . HIS A 1 196 ? 14.685 -11.477 -31.653 1.00 78.81 196 HIS A N 1
ATOM 1615 C CA . HIS A 1 196 ? 15.291 -11.436 -32.982 1.00 78.81 196 HIS A CA 1
ATOM 1616 C C . HIS A 1 196 ? 15.093 -10.067 -33.634 1.00 78.81 196 HIS A C 1
ATOM 1618 O O . HIS A 1 196 ? 16.028 -9.533 -34.212 1.00 78.81 196 HIS A O 1
ATOM 1624 N N . GLU A 1 197 ? 13.910 -9.482 -33.458 1.00 85.50 197 GLU A N 1
ATOM 1625 C CA . GLU A 1 197 ? 13.561 -8.166 -33.979 1.00 85.50 197 GLU A CA 1
ATOM 1626 C C . GLU A 1 197 ? 12.950 -7.319 -32.864 1.00 85.50 197 GLU A C 1
ATOM 1628 O O . GLU A 1 197 ? 12.202 -7.816 -32.013 1.00 85.50 197 GLU A O 1
ATOM 1633 N N . TYR A 1 198 ? 13.290 -6.034 -32.868 1.00 89.06 198 TYR A N 1
ATOM 1634 C CA . TYR A 1 198 ? 12.759 -5.048 -31.936 1.00 89.06 198 TYR A CA 1
ATOM 1635 C C . TYR A 1 198 ? 11.745 -4.163 -32.651 1.00 89.06 198 TYR A C 1
ATOM 1637 O O . TYR A 1 198 ? 11.862 -3.875 -33.834 1.00 89.06 198 TYR A O 1
ATOM 1645 N N . THR A 1 199 ? 10.730 -3.717 -31.926 1.00 90.75 199 THR A N 1
ATOM 1646 C CA . THR A 1 199 ? 9.648 -2.896 -32.473 1.00 90.75 199 THR A CA 1
ATOM 1647 C C . THR A 1 199 ? 9.589 -1.537 -31.784 1.00 90.75 199 THR A C 1
ATOM 1649 O O . THR A 1 199 ? 10.124 -1.344 -30.692 1.00 90.75 199 THR A O 1
ATOM 1652 N N . ASN A 1 200 ? 8.840 -0.593 -32.359 1.00 88.44 200 ASN A N 1
ATOM 1653 C CA . ASN A 1 200 ? 8.560 0.692 -31.702 1.00 88.44 200 ASN A CA 1
ATOM 1654 C C . ASN A 1 200 ? 7.904 0.513 -30.321 1.00 88.44 200 ASN A C 1
ATOM 1656 O O . ASN A 1 200 ? 8.129 1.319 -29.420 1.00 88.44 200 ASN A O 1
ATOM 1660 N N . ARG A 1 201 ? 7.130 -0.567 -30.136 1.00 91.00 201 ARG A N 1
ATOM 1661 C CA . ARG A 1 201 ? 6.561 -0.933 -28.835 1.00 91.00 201 ARG A CA 1
ATOM 1662 C C . ARG A 1 201 ? 7.647 -1.301 -27.824 1.00 91.00 201 ARG A C 1
ATOM 1664 O O . ARG A 1 201 ? 7.505 -0.960 -26.656 1.00 91.00 201 ARG A O 1
ATOM 1671 N N . ASP A 1 202 ? 8.728 -1.946 -28.251 1.00 90.50 202 ASP A N 1
ATOM 1672 C CA . ASP A 1 202 ? 9.850 -2.281 -27.369 1.00 90.50 202 ASP A CA 1
ATOM 1673 C C . ASP A 1 202 ? 10.599 -1.025 -26.914 1.00 90.50 202 ASP A C 1
ATOM 1675 O O . ASP A 1 202 ? 10.902 -0.887 -25.730 1.00 90.50 202 ASP A O 1
ATOM 1679 N N . CYS A 1 203 ? 10.800 -0.053 -27.809 1.00 89.94 203 CYS A N 1
ATOM 1680 C CA . CYS A 1 203 ? 11.326 1.261 -27.427 1.00 89.94 203 CYS A CA 1
ATOM 1681 C C . CYS A 1 203 ? 10.389 1.980 -26.440 1.00 89.94 203 CYS A C 1
ATOM 1683 O O . CYS A 1 203 ? 10.848 2.524 -25.439 1.00 89.94 203 CYS A O 1
ATOM 1685 N N . ALA A 1 204 ? 9.072 1.931 -26.664 1.00 90.44 204 ALA A N 1
ATOM 1686 C CA . ALA A 1 204 ? 8.083 2.498 -25.745 1.00 90.44 204 ALA A CA 1
ATOM 1687 C C . ALA A 1 204 ? 8.109 1.837 -24.353 1.00 90.44 204 ALA A C 1
ATOM 1689 O O . ALA A 1 204 ? 7.934 2.521 -23.344 1.00 90.44 204 ALA A O 1
ATOM 1690 N N . ILE A 1 205 ? 8.380 0.528 -24.280 1.00 91.44 205 ILE A N 1
ATOM 1691 C CA . ILE A 1 205 ? 8.585 -0.192 -23.015 1.00 91.44 205 ILE A CA 1
ATOM 1692 C C . ILE A 1 205 ? 9.830 0.329 -22.283 1.00 91.44 205 ILE A C 1
ATOM 1694 O O . ILE A 1 205 ? 9.769 0.518 -21.068 1.00 91.44 205 ILE A O 1
ATOM 1698 N N . LEU A 1 206 ? 10.932 0.624 -22.985 1.00 91.00 206 LEU A N 1
ATOM 1699 C CA . LEU A 1 206 ? 12.112 1.235 -22.356 1.00 91.00 206 LEU A CA 1
ATOM 1700 C C . LEU A 1 206 ? 11.803 2.614 -21.778 1.00 91.00 206 LEU A C 1
ATOM 1702 O O . LEU A 1 206 ? 12.167 2.892 -20.634 1.00 91.00 206 LEU A O 1
ATOM 1706 N N . ILE A 1 207 ? 11.085 3.448 -22.535 1.00 91.38 207 ILE A N 1
ATOM 1707 C CA . ILE A 1 207 ? 10.654 4.771 -22.070 1.00 91.38 207 ILE A CA 1
ATOM 1708 C C . ILE A 1 207 ? 9.805 4.622 -20.801 1.00 91.38 207 ILE A C 1
ATOM 1710 O O . ILE A 1 207 ? 10.061 5.298 -19.804 1.00 91.38 207 ILE A O 1
ATOM 1714 N N . TYR A 1 208 ? 8.843 3.693 -20.812 1.00 92.56 208 TYR A N 1
ATOM 1715 C CA . TYR A 1 208 ? 8.006 3.391 -19.652 1.00 92.56 208 TYR A CA 1
ATOM 1716 C C . TYR A 1 208 ? 8.859 3.013 -18.434 1.00 92.56 208 TYR A C 1
ATOM 1718 O O . TYR A 1 208 ? 8.693 3.594 -17.364 1.00 92.56 208 TYR A O 1
ATOM 1726 N N . ILE A 1 209 ? 9.796 2.071 -18.587 1.00 90.62 209 ILE A N 1
ATOM 1727 C CA . ILE A 1 209 ? 10.670 1.620 -17.494 1.00 90.62 209 ILE A CA 1
ATOM 1728 C C . ILE A 1 209 ? 11.487 2.789 -16.935 1.00 90.62 209 ILE A C 1
ATOM 1730 O O . ILE A 1 209 ? 11.508 2.965 -15.718 1.00 90.62 209 ILE A O 1
ATOM 1734 N N . SER A 1 210 ? 12.091 3.614 -17.794 1.00 91.00 210 SER A N 1
ATOM 1735 C CA . SER A 1 210 ? 12.901 4.761 -17.365 1.00 91.00 210 SER A CA 1
ATOM 1736 C C . SER A 1 210 ? 12.099 5.760 -16.521 1.00 91.00 210 SER A C 1
ATOM 1738 O O . SER A 1 210 ? 12.525 6.145 -15.429 1.00 91.00 210 SER A O 1
ATOM 1740 N N . ILE A 1 211 ? 10.883 6.114 -16.961 1.00 91.44 211 ILE A N 1
ATOM 1741 C CA . ILE A 1 211 ? 9.995 7.005 -16.200 1.00 91.44 211 ILE A CA 1
ATOM 1742 C C . ILE A 1 211 ? 9.666 6.402 -14.825 1.00 91.44 211 ILE A C 1
ATOM 1744 O O . ILE A 1 211 ? 9.693 7.109 -13.815 1.00 91.44 211 ILE A O 1
ATOM 1748 N N . VAL A 1 212 ? 9.391 5.094 -14.760 1.00 91.38 212 VAL A N 1
ATOM 1749 C CA . VAL A 1 212 ? 9.113 4.408 -13.489 1.00 91.38 212 VAL A CA 1
ATOM 1750 C C . VAL A 1 212 ? 10.316 4.447 -12.546 1.00 91.38 212 VAL A C 1
ATOM 1752 O O . VAL A 1 212 ? 10.134 4.658 -11.348 1.00 91.38 212 VAL A O 1
ATOM 1755 N N . GLU A 1 213 ? 11.543 4.304 -13.049 1.00 90.00 213 GLU A N 1
ATOM 1756 C CA . GLU A 1 213 ? 12.743 4.407 -12.211 1.00 90.00 213 GLU A CA 1
ATOM 1757 C C . GLU A 1 213 ? 12.916 5.804 -11.601 1.00 90.00 213 GLU A C 1
ATOM 1759 O O . GLU A 1 213 ? 13.277 5.920 -10.425 1.00 90.00 213 GLU A O 1
ATOM 1764 N N . ILE A 1 214 ? 12.608 6.857 -12.365 1.00 90.38 214 ILE A N 1
ATOM 1765 C CA . ILE A 1 214 ? 12.612 8.239 -11.869 1.00 90.38 214 ILE A CA 1
ATOM 1766 C C . ILE A 1 214 ? 11.546 8.404 -10.781 1.00 90.38 214 ILE A C 1
ATOM 1768 O O . ILE A 1 214 ? 11.845 8.920 -9.705 1.00 90.38 214 ILE A O 1
ATOM 1772 N N . LEU A 1 215 ? 10.320 7.926 -11.015 1.00 91.06 215 LEU A N 1
ATOM 1773 C CA . LEU A 1 215 ? 9.238 7.982 -10.026 1.00 91.06 215 LEU A CA 1
ATOM 1774 C C . LEU A 1 215 ? 9.581 7.229 -8.734 1.00 91.06 215 LEU A C 1
ATOM 1776 O O . LEU A 1 215 ? 9.339 7.742 -7.640 1.00 91.06 215 LEU A O 1
ATOM 1780 N N . ASP A 1 216 ? 10.200 6.052 -8.841 1.00 89.94 216 ASP A N 1
ATOM 1781 C CA . ASP A 1 216 ? 10.671 5.274 -7.695 1.00 89.94 216 ASP A CA 1
ATOM 1782 C C . ASP A 1 216 ? 11.7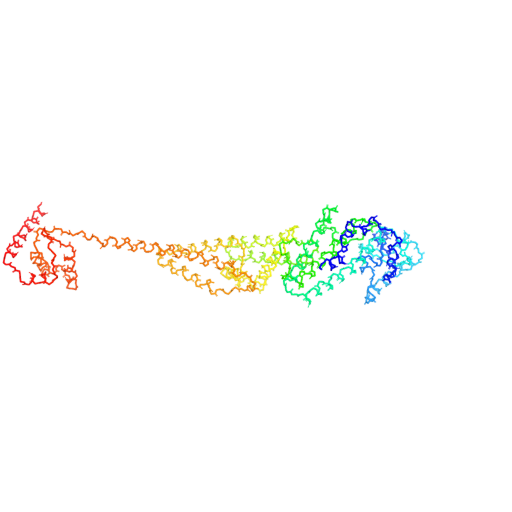44 6.022 -6.892 1.00 89.94 216 ASP A C 1
ATOM 1784 O O . ASP A 1 216 ? 11.728 5.985 -5.656 1.00 89.94 216 ASP A O 1
ATOM 1788 N N . HIS A 1 217 ? 12.682 6.695 -7.568 1.00 89.38 217 HIS A N 1
ATOM 1789 C CA . HIS A 1 217 ? 13.680 7.540 -6.912 1.00 89.38 217 HIS A CA 1
ATOM 1790 C C . HIS A 1 217 ? 13.009 8.722 -6.204 1.00 89.38 217 HIS A C 1
ATOM 1792 O O . HIS A 1 217 ? 13.249 8.944 -5.015 1.00 89.38 217 HIS A O 1
ATOM 1798 N N . THR A 1 218 ? 12.107 9.430 -6.888 1.00 88.69 218 THR A N 1
ATOM 1799 C CA . THR A 1 218 ? 11.387 10.571 -6.313 1.00 88.69 218 THR A CA 1
ATOM 1800 C C . THR A 1 218 ? 10.571 10.163 -5.091 1.00 88.69 218 THR A C 1
ATOM 1802 O O . THR A 1 218 ? 10.595 10.860 -4.081 1.00 88.69 218 THR A O 1
ATOM 1805 N N . TYR A 1 219 ? 9.916 9.001 -5.114 1.00 89.38 219 TYR A N 1
ATOM 1806 C CA . TYR A 1 219 ? 9.196 8.490 -3.948 1.00 89.38 219 TYR A CA 1
ATOM 1807 C C . TYR A 1 219 ? 10.111 8.196 -2.760 1.00 89.38 219 TYR A C 1
ATOM 1809 O O . TYR A 1 219 ? 9.780 8.552 -1.629 1.00 89.38 219 TYR A O 1
ATOM 1817 N N . LYS A 1 220 ? 11.272 7.575 -2.987 1.00 87.88 220 LYS A N 1
ATOM 1818 C CA . LYS A 1 220 ? 12.214 7.249 -1.905 1.00 87.88 220 LYS A CA 1
ATOM 1819 C C . LYS A 1 220 ? 12.822 8.492 -1.262 1.00 87.88 220 LYS A C 1
ATOM 1821 O O . LYS A 1 220 ? 12.982 8.512 -0.045 1.00 87.88 220 LYS A O 1
ATOM 1826 N N . SER A 1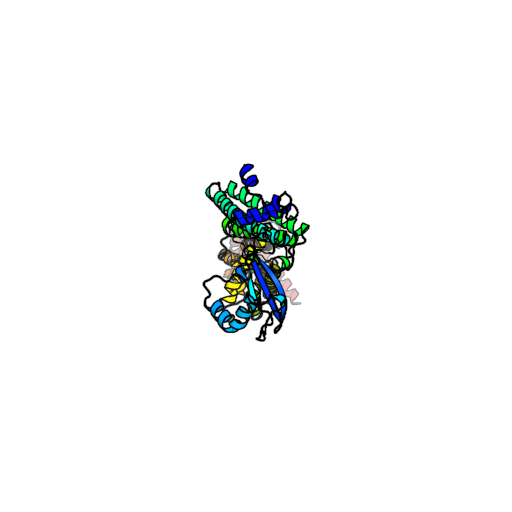 221 ? 13.157 9.496 -2.065 1.00 87.12 221 SER A N 1
ATOM 1827 C CA . SER A 1 221 ? 13.888 10.678 -1.602 1.00 87.12 221 SER A CA 1
ATOM 1828 C C . SER A 1 221 ? 12.978 11.840 -1.191 1.00 87.12 221 SER A C 1
ATOM 1830 O O . SER A 1 221 ? 13.347 12.617 -0.318 1.00 87.12 221 SER A O 1
ATOM 1832 N N . PHE A 1 222 ? 11.779 11.954 -1.773 1.00 86.94 222 PHE A N 1
ATOM 1833 C CA . PHE A 1 222 ? 10.957 13.172 -1.716 1.00 86.94 222 PHE A CA 1
ATOM 1834 C C . PHE A 1 222 ? 9.475 12.906 -1.424 1.00 86.94 222 PHE A C 1
ATOM 1836 O O . PHE A 1 222 ? 8.604 13.689 -1.800 1.00 86.94 222 PHE A O 1
ATOM 1843 N N . LYS A 1 223 ? 9.174 11.816 -0.709 1.00 86.31 223 LYS A N 1
ATOM 1844 C CA . LYS A 1 223 ? 7.811 11.353 -0.396 1.00 86.31 223 LYS A CA 1
ATOM 1845 C C . LYS A 1 223 ? 6.839 12.451 0.064 1.00 86.31 223 LYS A C 1
ATOM 1847 O O . LYS A 1 223 ? 5.693 12.458 -0.371 1.00 86.31 223 LYS A O 1
ATOM 1852 N N . ARG A 1 224 ? 7.284 13.375 0.926 1.00 85.81 224 ARG A N 1
ATOM 1853 C CA . ARG A 1 224 ? 6.455 14.465 1.492 1.00 85.81 224 ARG A CA 1
ATOM 1854 C C . ARG A 1 224 ? 5.920 15.460 0.451 1.00 85.81 224 ARG A C 1
ATOM 1856 O O . ARG A 1 224 ? 4.964 16.178 0.722 1.00 85.81 224 ARG A O 1
ATOM 1863 N N . TYR A 1 225 ? 6.528 15.492 -0.732 1.00 87.25 225 TYR A N 1
ATOM 1864 C CA . TYR A 1 225 ? 6.207 16.428 -1.808 1.00 87.25 225 TYR A CA 1
ATOM 1865 C C . TYR A 1 225 ? 5.377 15.808 -2.932 1.00 87.25 225 TYR A C 1
ATOM 1867 O O . TYR A 1 225 ? 5.051 16.497 -3.900 1.00 87.25 225 TYR A O 1
ATOM 1875 N N . LEU A 1 226 ? 5.059 14.515 -2.831 1.00 86.31 226 LEU A N 1
ATOM 1876 C CA . LEU A 1 226 ? 4.326 13.788 -3.856 1.00 86.31 226 LEU A CA 1
ATOM 1877 C C . LEU A 1 226 ? 2.820 13.828 -3.631 1.00 86.31 226 LEU A C 1
ATOM 1879 O O . LEU A 1 226 ? 2.323 13.744 -2.511 1.00 86.31 226 LEU A O 1
ATOM 1883 N N . ASP A 1 227 ? 2.098 13.855 -4.746 1.00 86.50 227 ASP A N 1
ATOM 1884 C CA . ASP A 1 227 ? 0.675 13.551 -4.775 1.00 86.50 227 ASP A CA 1
ATOM 1885 C C . ASP A 1 227 ? 0.442 12.049 -4.547 1.00 86.50 227 ASP A C 1
ATOM 1887 O O . ASP A 1 227 ? 0.614 11.233 -5.456 1.00 86.50 227 ASP A O 1
ATOM 1891 N N . LEU A 1 228 ? 0.076 11.679 -3.319 1.00 87.38 228 LEU A N 1
ATOM 1892 C CA . LEU A 1 228 ? -0.093 10.279 -2.930 1.00 87.38 228 LEU A CA 1
ATOM 1893 C C . LEU A 1 228 ? -1.395 9.642 -3.455 1.00 87.38 228 LEU A C 1
ATOM 1895 O O . LEU A 1 228 ? -1.584 8.434 -3.308 1.00 87.38 228 LEU A O 1
ATOM 1899 N N . SER A 1 229 ? -2.288 10.431 -4.062 1.00 87.50 229 SER A N 1
ATOM 1900 C CA . SER A 1 229 ? -3.535 9.926 -4.653 1.00 87.50 229 SER A CA 1
ATOM 1901 C C . SER A 1 229 ? -3.321 9.220 -5.996 1.00 87.50 229 SER A C 1
ATOM 1903 O O . SER A 1 229 ? -4.166 8.435 -6.422 1.00 87.50 229 SER A O 1
ATOM 1905 N N . LEU A 1 230 ? -2.185 9.471 -6.656 1.00 87.88 230 LEU A N 1
ATOM 1906 C CA . LEU A 1 230 ? -1.861 8.876 -7.949 1.00 87.88 230 LEU A CA 1
ATOM 1907 C C . LEU A 1 230 ? -1.535 7.387 -7.827 1.00 87.88 230 LEU A C 1
ATOM 1909 O O . LEU A 1 230 ? -1.067 6.917 -6.788 1.00 87.88 230 LEU A O 1
ATOM 1913 N N . ASN A 1 231 ? -1.755 6.657 -8.922 1.00 88.12 231 ASN A N 1
ATOM 1914 C CA . ASN A 1 231 ? -1.458 5.232 -9.001 1.00 88.12 231 ASN A CA 1
ATOM 1915 C C . ASN A 1 231 ? 0.047 4.971 -9.141 1.00 88.12 231 ASN A C 1
ATOM 1917 O O . ASN A 1 231 ? 0.737 5.649 -9.896 1.00 88.12 231 ASN A O 1
ATOM 1921 N N . ILE A 1 232 ? 0.533 3.932 -8.468 1.00 84.94 232 ILE A N 1
ATOM 1922 C CA . ILE A 1 232 ? 1.879 3.403 -8.637 1.00 84.94 232 ILE A CA 1
ATOM 1923 C C . ILE A 1 232 ? 1.950 2.619 -9.958 1.00 84.94 232 ILE A C 1
ATOM 1925 O O . ILE A 1 232 ? 1.104 1.752 -10.204 1.00 84.94 232 ILE A O 1
ATOM 1929 N N . PRO A 1 233 ? 2.971 2.861 -10.795 1.00 83.25 233 PRO A N 1
ATOM 1930 C CA . PRO A 1 233 ? 3.179 2.114 -12.035 1.00 83.25 233 PRO A CA 1
ATOM 1931 C C . PRO A 1 233 ? 3.505 0.623 -11.829 1.00 83.25 233 PRO A C 1
ATOM 1933 O O . PRO A 1 233 ? 4.152 0.239 -10.855 1.00 83.25 233 PRO A O 1
ATOM 1936 N N . PHE A 1 234 ? 3.146 -0.220 -12.806 1.00 74.88 234 PHE A N 1
ATOM 1937 C CA . PHE A 1 234 ? 3.233 -1.690 -12.716 1.00 74.88 234 PHE A CA 1
ATOM 1938 C C . PHE A 1 234 ? 4.635 -2.257 -12.452 1.00 74.88 234 PHE A C 1
ATOM 1940 O O . PHE A 1 234 ? 4.778 -3.249 -11.740 1.00 74.88 234 PHE A O 1
ATOM 1947 N N . SER A 1 235 ? 5.672 -1.674 -13.056 1.00 66.94 235 SER A N 1
ATOM 1948 C CA . SER A 1 235 ? 7.063 -2.134 -12.917 1.00 66.94 235 SER A CA 1
ATOM 1949 C C . SER A 1 235 ? 7.772 -1.569 -11.691 1.00 66.94 235 SER A C 1
ATOM 1951 O O . SER A 1 235 ? 8.950 -1.870 -11.492 1.00 66.94 235 SER A O 1
ATOM 1953 N N . SER A 1 236 ? 7.091 -0.766 -10.867 1.00 73.81 236 SER A N 1
ATOM 1954 C CA . SER A 1 236 ? 7.719 -0.117 -9.722 1.00 73.81 236 SER A CA 1
ATOM 1955 C C . SER A 1 236 ? 8.371 -1.147 -8.797 1.00 73.81 236 SER A C 1
ATOM 1957 O O . SER A 1 236 ? 7.754 -2.121 -8.347 1.00 73.81 236 SER A O 1
ATOM 1959 N N . LYS A 1 237 ? 9.639 -0.901 -8.452 1.00 71.19 237 LYS A N 1
ATOM 1960 C CA . LYS A 1 237 ? 10.387 -1.701 -7.475 1.00 71.19 237 LYS A CA 1
ATOM 1961 C C . LYS A 1 237 ? 9.720 -1.633 -6.099 1.00 71.19 237 LYS A C 1
ATOM 1963 O O . LYS A 1 237 ? 9.971 -2.508 -5.278 1.00 71.19 237 LYS A O 1
ATOM 1968 N N . LEU A 1 238 ? 8.873 -0.634 -5.836 1.00 68.38 238 LEU A N 1
ATOM 1969 C CA . LEU A 1 238 ? 8.105 -0.510 -4.595 1.00 68.38 238 LEU A CA 1
ATOM 1970 C C . LEU A 1 238 ? 7.130 -1.686 -4.419 1.00 68.38 238 LEU A C 1
ATOM 1972 O O . LEU A 1 238 ? 7.095 -2.289 -3.348 1.00 68.38 238 LEU A O 1
ATOM 1976 N N . ILE A 1 239 ? 6.412 -2.065 -5.481 1.00 69.62 239 ILE A N 1
ATOM 1977 C CA . ILE A 1 239 ? 5.446 -3.177 -5.462 1.00 69.62 239 ILE A CA 1
ATOM 1978 C C . ILE A 1 239 ? 6.175 -4.532 -5.464 1.00 69.62 239 ILE A C 1
ATOM 1980 O O . ILE A 1 239 ? 5.784 -5.452 -4.748 1.00 69.62 239 ILE A O 1
ATOM 1984 N N . ASN A 1 240 ? 7.276 -4.641 -6.217 1.00 63.69 240 ASN A N 1
ATOM 1985 C CA . ASN A 1 240 ? 7.951 -5.919 -6.476 1.00 63.69 240 ASN A CA 1
ATOM 1986 C C . ASN A 1 240 ? 8.967 -6.357 -5.393 1.00 63.69 240 ASN A C 1
ATOM 1988 O O . ASN A 1 240 ? 9.224 -7.550 -5.256 1.00 63.69 240 ASN A O 1
ATOM 1992 N N . ASN A 1 241 ? 9.543 -5.447 -4.590 1.00 57.59 241 ASN A N 1
ATOM 1993 C CA . ASN A 1 241 ? 10.640 -5.773 -3.644 1.00 57.59 241 ASN A CA 1
ATOM 1994 C C . ASN A 1 241 ? 10.223 -6.413 -2.315 1.00 57.59 241 ASN A C 1
ATOM 1996 O O . ASN A 1 241 ? 10.993 -6.482 -1.352 1.00 57.59 241 ASN A O 1
ATOM 2000 N N . THR A 1 242 ? 8.992 -6.866 -2.205 1.00 56.75 242 THR A N 1
ATOM 2001 C CA . THR A 1 242 ? 8.438 -7.258 -0.925 1.00 56.75 242 THR A CA 1
ATOM 2002 C C . THR A 1 242 ? 7.986 -8.701 -1.023 1.00 56.75 242 THR A C 1
ATOM 2004 O O . THR A 1 242 ? 7.017 -9.038 -1.695 1.00 56.75 242 THR A O 1
ATOM 2007 N N . ASN A 1 243 ? 8.687 -9.581 -0.299 1.00 64.19 243 ASN A N 1
ATOM 2008 C CA . ASN A 1 243 ? 8.253 -10.956 -0.010 1.00 64.19 243 ASN A CA 1
ATOM 2009 C C . ASN A 1 243 ? 6.951 -10.963 0.833 1.00 64.19 243 ASN A C 1
ATOM 2011 O O . ASN A 1 243 ? 6.890 -11.679 1.834 1.00 64.19 243 ASN A O 1
ATOM 2015 N N . PHE A 1 244 ? 5.962 -10.119 0.508 1.00 73.56 244 PHE A N 1
ATOM 2016 C CA . PHE A 1 244 ? 4.643 -10.068 1.122 1.00 73.56 244 PHE A CA 1
ATOM 2017 C C . PHE A 1 244 ? 4.004 -11.444 0.971 1.00 73.56 244 PHE A C 1
ATOM 2019 O O . PHE A 1 244 ? 3.789 -12.048 2.002 1.00 73.56 244 PHE A O 1
ATOM 2026 N N . ILE A 1 245 ? 3.864 -12.023 -0.235 1.00 76.62 245 ILE A N 1
ATOM 2027 C CA . ILE A 1 245 ? 3.220 -13.345 -0.443 1.00 76.62 245 ILE A CA 1
ATOM 2028 C C . ILE A 1 245 ? 3.647 -14.392 0.594 1.00 76.62 245 ILE A C 1
ATOM 2030 O O . ILE A 1 245 ? 2.822 -14.886 1.361 1.00 76.62 245 ILE A O 1
ATOM 2034 N N . THR A 1 246 ? 4.939 -14.730 0.645 1.00 81.56 246 THR A N 1
ATOM 2035 C CA . THR A 1 246 ? 5.441 -15.794 1.526 1.00 81.56 246 THR A CA 1
ATOM 2036 C C . THR A 1 246 ? 5.208 -15.459 2.996 1.00 81.56 246 THR A C 1
ATOM 2038 O O . THR A 1 246 ? 4.791 -16.312 3.771 1.00 81.56 246 THR A O 1
ATOM 2041 N N . LYS A 1 247 ? 5.450 -14.208 3.394 1.00 84.81 247 LYS A N 1
ATOM 2042 C CA . LYS A 1 247 ? 5.305 -13.767 4.786 1.00 84.81 247 LYS A CA 1
ATOM 2043 C C . LYS A 1 247 ? 3.840 -13.608 5.199 1.00 84.81 247 LYS A C 1
ATOM 2045 O O . LYS A 1 247 ? 3.515 -13.949 6.324 1.00 84.81 247 LYS A O 1
ATOM 2050 N N . THR A 1 248 ? 2.970 -13.147 4.309 1.00 86.38 248 THR A N 1
ATOM 2051 C CA . THR A 1 248 ? 1.523 -13.040 4.507 1.00 86.38 248 THR A CA 1
ATOM 2052 C C . THR A 1 248 ? 0.926 -14.427 4.698 1.00 86.38 248 THR A C 1
ATOM 2054 O O . THR A 1 248 ? 0.229 -14.638 5.680 1.00 86.38 248 THR A O 1
ATOM 2057 N N . ARG A 1 249 ? 1.311 -15.409 3.869 1.00 87.19 249 ARG A N 1
ATOM 2058 C CA . ARG A 1 249 ? 0.920 -16.818 4.060 1.00 87.19 249 ARG A CA 1
ATOM 2059 C C . ARG A 1 249 ? 1.418 -17.402 5.385 1.00 87.19 249 ARG A C 1
ATOM 2061 O O . ARG A 1 249 ? 0.737 -18.221 5.992 1.00 87.19 249 ARG A O 1
ATOM 2068 N N . LEU A 1 250 ? 2.607 -17.007 5.851 1.00 89.06 250 LEU A N 1
ATOM 2069 C CA . LEU A 1 250 ? 3.100 -17.416 7.174 1.00 89.06 250 LEU A CA 1
ATOM 2070 C C . LEU A 1 250 ? 2.282 -16.794 8.314 1.00 89.06 250 LEU A C 1
ATOM 2072 O O . LEU A 1 250 ? 2.034 -17.474 9.306 1.00 89.06 250 LEU A O 1
ATOM 2076 N N . ILE A 1 251 ? 1.869 -15.529 8.180 1.00 90.56 251 ILE A N 1
ATOM 2077 C CA . ILE A 1 251 ? 0.984 -14.867 9.149 1.00 90.56 251 ILE A CA 1
ATOM 2078 C C . ILE A 1 251 ? -0.381 -15.564 9.162 1.00 90.56 251 ILE A C 1
ATOM 2080 O O . ILE A 1 251 ? -0.838 -15.925 10.237 1.00 90.56 251 ILE A O 1
ATOM 2084 N N . GLU A 1 252 ? -0.970 -15.831 7.996 1.00 90.88 252 GLU A N 1
ATOM 2085 C CA . GLU A 1 252 ? -2.254 -16.534 7.839 1.00 90.88 252 GLU A CA 1
ATOM 2086 C C . GLU A 1 252 ? -2.231 -17.917 8.508 1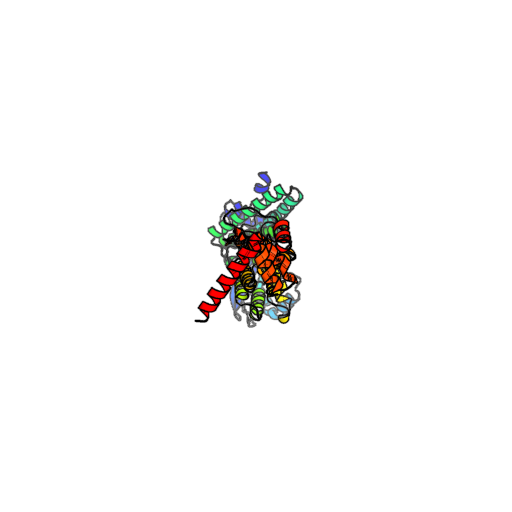.00 90.88 252 GLU A C 1
ATOM 2088 O O . GLU A 1 252 ? -3.061 -18.213 9.361 1.00 90.88 252 GLU A O 1
ATOM 2093 N N . ARG A 1 253 ? -1.211 -18.742 8.226 1.00 90.06 253 ARG A N 1
ATOM 2094 C CA . ARG A 1 253 ? -1.039 -20.049 8.891 1.00 90.06 253 ARG A CA 1
ATOM 2095 C C . ARG A 1 253 ? -0.958 -19.929 10.406 1.00 90.06 253 ARG A C 1
ATOM 2097 O O . ARG A 1 253 ? -1.478 -20.779 11.119 1.00 90.06 253 ARG A O 1
ATOM 2104 N N . LYS A 1 254 ? -0.259 -18.904 10.892 1.00 89.94 254 LYS A N 1
ATOM 2105 C CA . LYS A 1 254 ? -0.091 -18.689 12.323 1.00 89.94 254 LYS A CA 1
ATOM 2106 C C . LYS A 1 254 ? -1.387 -18.233 12.975 1.00 89.94 254 LYS A C 1
ATOM 2108 O O . LYS A 1 254 ? -1.704 -18.753 14.031 1.00 89.94 254 LYS A O 1
ATOM 2113 N N . LEU A 1 255 ? -2.107 -17.309 12.344 1.00 90.06 255 LEU A N 1
ATOM 2114 C CA . LEU A 1 255 ? -3.407 -16.815 12.787 1.00 90.06 255 LEU A CA 1
ATOM 2115 C C . LEU A 1 255 ? -4.429 -17.954 12.872 1.00 90.06 255 LEU A C 1
ATOM 2117 O O . LEU A 1 255 ? -5.087 -18.102 13.894 1.00 90.06 255 LEU A O 1
ATOM 2121 N N . ASN A 1 256 ? -4.479 -18.816 11.854 1.00 88.88 256 ASN A N 1
ATOM 2122 C CA . ASN A 1 256 ? -5.387 -19.966 11.826 1.00 88.88 256 ASN A CA 1
ATOM 2123 C C . ASN A 1 256 ? -5.056 -21.020 12.898 1.00 88.88 256 ASN A C 1
ATOM 2125 O O . ASN A 1 256 ? -5.926 -21.790 13.286 1.00 88.88 256 ASN A O 1
ATOM 2129 N N . ALA A 1 257 ? -3.813 -21.056 13.391 1.00 88.81 257 ALA A N 1
ATOM 2130 C CA . ALA A 1 257 ? -3.404 -21.929 14.490 1.00 88.81 257 ALA A CA 1
ATOM 2131 C C . ALA A 1 257 ? -3.700 -21.343 15.886 1.00 88.81 257 ALA A C 1
ATOM 2133 O O . ALA A 1 257 ? -3.455 -22.021 16.884 1.00 88.81 257 ALA A O 1
ATOM 2134 N N . LEU A 1 258 ? -4.166 -20.092 15.982 1.00 89.62 258 LEU A N 1
ATOM 2135 C CA . LEU A 1 258 ? -4.531 -19.473 17.255 1.00 89.62 258 LEU A CA 1
ATOM 2136 C C . LEU A 1 258 ? -5.941 -19.885 17.682 1.00 89.62 258 LEU A C 1
ATOM 2138 O O . LEU A 1 258 ? -6.861 -19.968 16.870 1.00 89.62 258 LEU A O 1
ATOM 2142 N N . THR A 1 259 ? -6.122 -20.072 18.983 1.00 88.75 259 THR A N 1
ATOM 2143 C CA . THR A 1 259 ? -7.433 -20.167 19.633 1.00 88.75 259 THR A CA 1
ATOM 2144 C C . THR A 1 259 ? -7.900 -18.756 19.978 1.00 88.75 259 THR A C 1
ATOM 2146 O O . THR A 1 259 ? -7.683 -18.275 21.087 1.00 88.75 259 THR A O 1
ATOM 2149 N N . VAL A 1 260 ? -8.445 -18.062 18.986 1.00 90.19 260 VAL A N 1
ATOM 2150 C CA . VAL A 1 260 ? -9.054 -16.732 19.123 1.00 90.19 260 VAL A CA 1
ATOM 2151 C C . VAL A 1 260 ? -10.407 -16.756 18.434 1.00 90.19 260 VAL A C 1
ATOM 2153 O O . VAL A 1 260 ? -10.641 -17.643 17.608 1.00 90.19 260 VAL A O 1
ATOM 2156 N N . ASP A 1 261 ? -11.257 -15.799 18.781 1.00 91.69 261 ASP A N 1
ATOM 2157 C CA . ASP A 1 261 ? -12.569 -15.618 18.174 1.00 91.69 261 ASP A CA 1
ATOM 2158 C C . ASP A 1 261 ? -12.534 -15.670 16.630 1.00 91.69 261 ASP A C 1
ATOM 2160 O O . ASP A 1 261 ? -11.636 -15.109 15.990 1.00 91.69 261 ASP A O 1
ATOM 2164 N N . GLU A 1 262 ? -13.487 -16.398 16.040 1.00 91.69 262 GLU A N 1
ATOM 2165 C CA . GLU A 1 262 ? -13.519 -16.659 14.596 1.00 91.69 262 GLU A CA 1
ATOM 2166 C C . GLU A 1 262 ? -13.852 -15.398 13.792 1.00 91.69 262 GLU A C 1
ATOM 2168 O O . GLU A 1 262 ? -13.278 -15.197 12.722 1.00 91.69 262 GLU A O 1
ATOM 2173 N N . GLU A 1 263 ? -14.678 -14.494 14.325 1.00 93.12 263 GLU A N 1
ATOM 2174 C CA . GLU A 1 263 ? -14.985 -13.229 13.658 1.00 93.12 263 GLU A CA 1
ATOM 2175 C C . GLU A 1 263 ? -13.727 -12.354 13.552 1.00 93.12 263 GLU A C 1
ATOM 2177 O O . GLU A 1 263 ? -13.380 -11.857 12.474 1.00 93.12 263 GLU A O 1
ATOM 2182 N N . LEU A 1 264 ? -12.952 -12.257 14.638 1.00 93.00 264 LEU A N 1
ATOM 2183 C CA . LEU A 1 264 ? -11.662 -11.567 14.620 1.00 93.00 264 LEU A CA 1
ATOM 2184 C C . LEU A 1 264 ? -10.674 -12.205 13.628 1.00 93.00 264 LEU A C 1
ATOM 2186 O O . LEU A 1 264 ? -9.935 -11.485 12.939 1.00 93.00 264 LEU A O 1
ATOM 2190 N N . LYS A 1 265 ? -10.639 -13.543 13.524 1.00 92.81 265 LYS A N 1
ATOM 2191 C CA . LYS A 1 265 ? -9.820 -14.228 12.506 1.00 92.81 265 LYS A CA 1
ATOM 2192 C C . LYS A 1 265 ? -10.272 -13.871 11.106 1.00 92.81 265 LYS A C 1
ATOM 2194 O O . LYS A 1 265 ? -9.412 -13.612 10.265 1.00 92.81 265 LYS A O 1
ATOM 2199 N N . ASP A 1 266 ? -11.571 -13.846 10.847 1.00 93.50 266 ASP A N 1
ATOM 2200 C CA . ASP A 1 266 ? -12.124 -13.541 9.534 1.00 93.50 266 ASP A CA 1
ATOM 2201 C C . ASP A 1 266 ? -11.822 -12.106 9.110 1.00 93.50 266 ASP A C 1
ATOM 2203 O O . ASP A 1 266 ? -11.369 -11.890 7.981 1.00 93.50 266 ASP A O 1
ATOM 2207 N N . ILE A 1 267 ? -11.941 -11.141 10.024 1.00 93.88 267 ILE A N 1
ATOM 2208 C CA . ILE A 1 267 ? -11.552 -9.742 9.796 1.00 93.88 267 ILE A CA 1
ATOM 2209 C C . ILE A 1 267 ? -10.069 -9.651 9.409 1.00 93.88 267 ILE A C 1
ATOM 2211 O O . ILE A 1 267 ? -9.704 -9.023 8.407 1.00 93.88 267 ILE A O 1
ATOM 2215 N N . LEU A 1 268 ? -9.193 -10.311 10.170 1.00 92.69 268 LEU A N 1
ATOM 2216 C CA . LEU A 1 268 ? -7.756 -10.311 9.900 1.00 92.69 268 LEU A CA 1
ATOM 2217 C C . LEU A 1 268 ? -7.411 -11.046 8.601 1.00 92.69 268 LEU A C 1
ATOM 2219 O O . LEU A 1 268 ? -6.615 -10.546 7.807 1.00 92.69 268 LEU A O 1
ATOM 2223 N N . ASN A 1 269 ? -8.023 -12.199 8.343 1.00 91.31 269 ASN A N 1
ATOM 2224 C CA . ASN A 1 269 ? -7.831 -12.969 7.118 1.00 91.31 269 ASN A CA 1
ATOM 2225 C C . ASN A 1 269 ? -8.337 -12.207 5.889 1.00 91.31 269 ASN A C 1
ATOM 2227 O O . ASN A 1 269 ? -7.692 -12.252 4.839 1.00 91.31 269 ASN A O 1
ATOM 2231 N N . ALA A 1 270 ? -9.446 -11.474 5.997 1.00 91.06 270 ALA A N 1
ATOM 2232 C CA . ALA A 1 270 ? -9.927 -10.584 4.946 1.00 91.06 270 ALA A CA 1
ATOM 2233 C C . ALA A 1 270 ? -8.894 -9.493 4.632 1.00 91.06 270 ALA A C 1
ATOM 2235 O O . ALA A 1 270 ? -8.588 -9.253 3.462 1.00 91.06 270 ALA A O 1
ATOM 2236 N N . GLU A 1 271 ? -8.273 -8.904 5.654 1.00 89.62 271 GLU A N 1
ATOM 2237 C CA . GLU A 1 271 ? -7.224 -7.908 5.448 1.00 89.62 271 GLU A CA 1
ATOM 2238 C C . GLU A 1 271 ? -5.943 -8.514 4.850 1.00 89.62 271 GLU A C 1
ATOM 2240 O O . GLU A 1 271 ? -5.355 -7.949 3.926 1.00 89.62 271 GLU A O 1
ATOM 2245 N N . LEU A 1 272 ? -5.519 -9.702 5.297 1.00 89.06 272 LEU A N 1
ATOM 2246 C CA . LEU A 1 272 ? -4.394 -10.420 4.686 1.00 89.06 272 LEU A CA 1
ATOM 2247 C C . LEU A 1 272 ? -4.685 -10.751 3.215 1.00 89.06 272 LEU A C 1
ATOM 2249 O O . LEU A 1 272 ? -3.807 -10.591 2.365 1.00 89.06 272 LEU A O 1
ATOM 2253 N N . LYS A 1 273 ? -5.924 -11.140 2.885 1.00 87.44 273 LYS A N 1
ATOM 2254 C CA . LYS A 1 273 ? -6.381 -11.319 1.500 1.00 87.44 273 LYS A CA 1
ATOM 2255 C C . LYS A 1 273 ? -6.339 -10.005 0.726 1.00 87.44 273 LYS A C 1
ATOM 2257 O O . LYS A 1 273 ? -5.934 -10.034 -0.432 1.00 87.44 273 LYS A O 1
ATOM 2262 N N . ASN A 1 274 ? -6.689 -8.869 1.328 1.00 83.69 274 ASN A N 1
ATOM 2263 C CA . ASN A 1 274 ? -6.548 -7.554 0.696 1.00 83.69 274 ASN A CA 1
ATOM 2264 C C . ASN A 1 274 ? -5.079 -7.205 0.434 1.00 83.69 274 ASN A C 1
ATOM 2266 O O . ASN A 1 274 ? -4.769 -6.744 -0.657 1.00 83.69 274 ASN A O 1
ATOM 2270 N N . ILE A 1 275 ? -4.158 -7.520 1.350 1.00 81.56 275 ILE A N 1
ATOM 2271 C CA . ILE A 1 275 ? -2.704 -7.358 1.151 1.00 81.56 275 ILE A CA 1
ATOM 2272 C C . ILE A 1 275 ? -2.172 -8.293 0.047 1.00 81.56 275 ILE A C 1
ATOM 2274 O O . ILE A 1 275 ? -1.262 -7.934 -0.699 1.00 81.56 275 ILE A O 1
ATOM 2278 N N . LEU A 1 276 ? -2.724 -9.501 -0.095 1.00 79.69 276 LEU A N 1
ATOM 2279 C CA . LEU A 1 276 ? -2.374 -10.401 -1.201 1.00 79.69 276 LEU A CA 1
ATOM 2280 C C . LEU A 1 276 ? -2.955 -9.916 -2.531 1.00 79.69 276 LEU A C 1
ATOM 2282 O O . LEU A 1 276 ? -2.257 -9.912 -3.543 1.00 79.69 276 LEU A O 1
ATOM 2286 N N . LYS A 1 277 ? -4.221 -9.479 -2.530 1.00 77.00 277 LYS A N 1
ATOM 2287 C CA . LYS A 1 277 ? -4.871 -8.859 -3.687 1.00 77.00 277 LYS A CA 1
ATOM 2288 C C . LYS A 1 277 ? -4.110 -7.621 -4.109 1.00 77.00 277 LYS A C 1
ATOM 2290 O O . LYS A 1 277 ? -3.846 -7.508 -5.289 1.00 77.00 277 LYS A O 1
ATOM 2295 N N . PHE A 1 278 ? -3.677 -6.785 -3.169 1.00 71.44 278 PHE A N 1
ATOM 2296 C CA . PHE A 1 278 ? -2.838 -5.616 -3.396 1.00 71.44 278 PHE A CA 1
ATOM 2297 C C . PHE A 1 278 ? -1.644 -5.940 -4.297 1.00 71.44 278 PHE A C 1
ATOM 2299 O O . PHE A 1 278 ? -1.389 -5.201 -5.227 1.00 71.44 278 PHE A O 1
ATOM 2306 N N . GLN A 1 279 ? -0.963 -7.075 -4.139 1.00 63.41 279 GLN A N 1
ATOM 2307 C CA . GLN A 1 279 ? 0.133 -7.424 -5.058 1.00 63.41 279 GLN A CA 1
ATOM 2308 C C . GLN A 1 279 ? -0.323 -7.770 -6.483 1.00 63.41 279 GLN A C 1
ATOM 2310 O O . GLN A 1 279 ? 0.453 -7.650 -7.427 1.00 63.41 279 GLN A O 1
ATOM 2315 N N . ASN A 1 280 ? -1.571 -8.200 -6.634 1.00 64.12 280 ASN A N 1
ATOM 2316 C CA . ASN A 1 280 ? -2.178 -8.592 -7.900 1.00 64.12 280 ASN A CA 1
ATOM 2317 C C . ASN A 1 280 ? -3.000 -7.456 -8.542 1.00 64.12 280 ASN A C 1
ATOM 2319 O O . ASN A 1 280 ? -3.310 -7.524 -9.735 1.00 64.12 280 ASN A O 1
ATOM 2323 N N . THR A 1 281 ? -3.393 -6.430 -7.776 1.00 66.25 281 THR A N 1
ATOM 2324 C CA . THR A 1 281 ? -4.235 -5.336 -8.261 1.00 66.25 281 THR A CA 1
ATOM 2325 C C . THR A 1 281 ? -3.426 -4.392 -9.139 1.00 66.25 281 THR A C 1
ATOM 2327 O O . THR A 1 281 ? -2.328 -3.961 -8.810 1.00 66.25 281 THR A O 1
ATOM 2330 N N . LYS A 1 282 ? -4.016 -4.019 -10.273 1.00 63.66 282 LYS A N 1
ATOM 2331 C CA . LYS A 1 282 ? -3.380 -3.210 -11.321 1.00 63.66 282 LYS A CA 1
ATOM 2332 C C . LYS A 1 282 ? -3.498 -1.690 -11.114 1.00 63.66 282 LYS A C 1
ATOM 2334 O O . LYS A 1 282 ? -3.038 -0.912 -11.940 1.00 63.66 282 LYS A O 1
ATOM 2339 N N . ARG A 1 283 ? -4.179 -1.234 -10.069 1.00 72.31 283 ARG A N 1
ATOM 2340 C CA . ARG A 1 283 ? -4.411 0.193 -9.811 1.00 72.31 283 ARG A CA 1
ATOM 2341 C C . ARG A 1 283 ? -4.357 0.408 -8.314 1.00 72.31 283 ARG A C 1
ATOM 2343 O O . ARG A 1 283 ? -5.309 0.086 -7.616 1.00 72.31 283 ARG A O 1
ATOM 2350 N N . ILE A 1 284 ? -3.199 0.837 -7.845 1.00 81.38 284 ILE A N 1
ATOM 2351 C CA . ILE A 1 284 ? -2.898 1.015 -6.430 1.00 81.38 284 ILE A CA 1
ATOM 2352 C C . ILE A 1 284 ? -2.376 2.422 -6.273 1.00 81.38 284 ILE A C 1
ATOM 2354 O O . ILE A 1 284 ? -1.405 2.757 -6.946 1.00 81.38 284 ILE A O 1
ATOM 2358 N N . SER A 1 285 ? -2.951 3.215 -5.377 1.00 87.50 285 SER A N 1
ATOM 2359 C CA . SER A 1 285 ? -2.407 4.539 -5.094 1.00 87.50 285 SER A CA 1
ATOM 2360 C C . SER A 1 285 ? -1.176 4.477 -4.184 1.00 87.50 285 SER A C 1
ATOM 2362 O O . SER A 1 285 ? -0.962 3.515 -3.438 1.00 87.50 285 SER A O 1
ATOM 2364 N N . TYR A 1 286 ? -0.352 5.524 -4.191 1.00 86.06 286 TYR A N 1
ATOM 2365 C CA . TYR A 1 286 ? 0.740 5.646 -3.216 1.00 86.06 286 TYR A CA 1
ATOM 2366 C C . TYR A 1 286 ? 0.227 5.672 -1.764 1.00 86.06 286 TYR A C 1
ATOM 2368 O O . TYR A 1 286 ? 0.901 5.145 -0.874 1.00 86.06 286 TYR A O 1
ATOM 2376 N N . ASN A 1 287 ? -0.972 6.216 -1.530 1.00 85.38 287 ASN A N 1
ATOM 2377 C CA . ASN A 1 287 ? -1.671 6.149 -0.245 1.00 85.38 287 ASN A CA 1
ATOM 2378 C C . ASN A 1 287 ? -1.953 4.702 0.176 1.00 85.38 287 ASN A C 1
ATOM 2380 O O . ASN A 1 287 ? -1.605 4.315 1.296 1.00 85.38 287 ASN A O 1
ATOM 2384 N N . ASP A 1 288 ? -2.509 3.891 -0.728 1.00 82.56 288 ASP A N 1
ATOM 2385 C CA . ASP A 1 288 ? -2.784 2.475 -0.464 1.00 82.56 288 ASP A CA 1
ATOM 2386 C C . ASP A 1 288 ? -1.486 1.730 -0.144 1.00 82.56 288 ASP A C 1
ATOM 2388 O O . ASP A 1 288 ? -1.392 1.025 0.861 1.00 82.56 288 ASP A O 1
ATOM 2392 N N . TYR A 1 289 ? -0.441 1.931 -0.954 1.00 84.00 289 TYR A N 1
ATOM 2393 C CA . TYR A 1 289 ? 0.862 1.309 -0.716 1.00 84.00 289 TYR A CA 1
ATOM 2394 C C . TYR A 1 289 ? 1.448 1.693 0.640 1.00 84.00 289 TYR A C 1
ATOM 2396 O O . TYR A 1 289 ? 1.971 0.827 1.347 1.00 84.00 289 TYR A O 1
ATOM 2404 N N . GLN A 1 290 ? 1.356 2.963 1.036 1.00 82.25 290 GLN A N 1
ATOM 2405 C CA . GLN A 1 290 ? 1.818 3.409 2.345 1.00 82.25 290 GLN A CA 1
ATOM 2406 C C . GLN A 1 290 ? 1.043 2.725 3.473 1.00 82.25 290 GLN A C 1
ATOM 2408 O O . GLN A 1 290 ? 1.674 2.205 4.397 1.00 82.25 290 GLN A O 1
ATOM 2413 N N . TYR A 1 291 ? -0.286 2.698 3.385 1.00 82.12 291 TYR A N 1
ATOM 2414 C CA . TYR A 1 291 ? -1.141 2.054 4.375 1.00 82.12 291 TYR A CA 1
ATOM 2415 C C . TYR A 1 291 ? -0.814 0.561 4.508 1.00 82.12 291 TYR A C 1
ATOM 2417 O O . TYR A 1 291 ? -0.370 0.122 5.573 1.00 82.12 291 TYR A O 1
ATOM 2425 N N . TYR A 1 292 ? -0.912 -0.205 3.418 1.00 81.56 292 TYR A N 1
ATOM 2426 C CA . TYR A 1 292 ? -0.693 -1.653 3.451 1.00 81.56 292 TYR A CA 1
ATOM 2427 C C . TYR A 1 292 ? 0.746 -2.024 3.816 1.00 81.56 292 TYR A C 1
ATOM 2429 O O . TYR A 1 292 ? 0.969 -3.016 4.511 1.00 81.56 292 TYR A O 1
ATOM 2437 N N . THR A 1 293 ? 1.741 -1.215 3.433 1.00 81.94 293 THR A N 1
ATOM 2438 C CA . THR A 1 293 ? 3.134 -1.440 3.847 1.00 81.94 293 THR A CA 1
ATOM 2439 C C . THR A 1 293 ? 3.311 -1.271 5.353 1.00 81.94 293 THR A C 1
ATOM 2441 O O . THR A 1 293 ? 4.037 -2.056 5.967 1.00 81.94 293 THR A O 1
ATOM 2444 N N . VAL A 1 294 ? 2.685 -0.256 5.957 1.00 82.56 294 VAL A N 1
ATOM 2445 C CA . VAL A 1 294 ? 2.738 -0.035 7.410 1.00 82.56 294 VAL A CA 1
ATOM 2446 C C . VAL A 1 294 ? 2.008 -1.161 8.133 1.00 82.56 294 VAL A C 1
ATOM 2448 O O . VAL A 1 294 ? 2.622 -1.824 8.970 1.00 82.56 294 VAL A O 1
ATOM 2451 N N . VAL A 1 295 ? 0.760 -1.445 7.749 1.00 83.31 295 VAL A N 1
ATOM 2452 C CA . VAL A 1 295 ? -0.058 -2.510 8.347 1.00 83.31 295 VAL A CA 1
ATOM 2453 C C . VAL A 1 295 ? 0.658 -3.851 8.265 1.00 83.31 295 VAL A C 1
ATOM 2455 O O . VAL A 1 295 ? 0.872 -4.502 9.284 1.00 83.31 295 VAL A O 1
ATOM 2458 N N . PHE A 1 296 ? 1.139 -4.247 7.088 1.00 86.25 296 PHE A N 1
ATOM 2459 C CA . PHE A 1 296 ? 1.857 -5.506 6.950 1.00 86.25 296 PHE A CA 1
ATOM 2460 C C . PHE A 1 296 ? 3.152 -5.544 7.765 1.00 86.25 296 PHE A C 1
ATOM 2462 O O . PHE A 1 296 ? 3.453 -6.567 8.378 1.00 86.25 296 PHE A O 1
ATOM 2469 N N . LYS A 1 297 ? 3.958 -4.470 7.778 1.00 86.19 297 LYS A N 1
ATOM 2470 C CA . LYS A 1 297 ? 5.187 -4.439 8.592 1.00 86.19 297 LYS A CA 1
ATOM 2471 C C . LYS A 1 297 ? 4.860 -4.625 10.072 1.00 86.19 297 LYS A C 1
ATOM 2473 O O . LYS A 1 297 ? 5.584 -5.362 10.747 1.00 86.19 297 LYS A O 1
ATOM 2478 N N . SER A 1 298 ? 3.781 -4.006 10.538 1.00 85.81 298 SER A N 1
ATOM 2479 C CA . SER A 1 298 ? 3.255 -4.151 11.893 1.00 85.81 298 SER A CA 1
ATOM 2480 C C . SER A 1 298 ? 2.797 -5.584 12.170 1.00 85.81 298 SER A C 1
ATOM 2482 O O . SER A 1 298 ? 3.364 -6.243 13.043 1.00 85.81 298 SER A O 1
ATOM 2484 N N . LEU A 1 299 ? 1.893 -6.137 11.355 1.00 88.56 299 LEU A N 1
ATOM 2485 C CA . LEU A 1 299 ? 1.408 -7.517 11.492 1.00 88.56 299 LEU A CA 1
ATOM 2486 C C . LEU A 1 299 ? 2.558 -8.527 11.454 1.00 88.56 299 LEU A C 1
ATOM 2488 O O . LEU A 1 299 ? 2.674 -9.390 12.320 1.00 88.56 299 LEU A O 1
ATOM 2492 N N . LYS A 1 300 ? 3.490 -8.378 10.510 1.00 88.38 300 LYS A N 1
ATOM 2493 C CA . LYS A 1 300 ? 4.691 -9.211 10.424 1.00 88.38 300 LYS A CA 1
ATOM 2494 C C . LYS A 1 300 ? 5.526 -9.121 11.701 1.00 88.38 300 LYS A C 1
ATOM 2496 O O . LYS A 1 300 ? 6.003 -10.145 12.188 1.00 88.38 300 LYS A O 1
ATOM 2501 N N . ARG A 1 301 ? 5.754 -7.914 12.234 1.00 87.25 301 ARG A N 1
ATOM 2502 C CA . ARG A 1 301 ? 6.528 -7.715 13.468 1.00 87.25 301 ARG A CA 1
ATOM 2503 C C . ARG A 1 301 ? 5.844 -8.381 14.658 1.00 87.25 301 ARG A C 1
ATOM 2505 O O . ARG A 1 301 ? 6.549 -8.961 15.474 1.00 87.25 301 ARG A O 1
ATOM 2512 N N . PHE A 1 302 ? 4.524 -8.298 14.748 1.00 88.75 302 PHE A N 1
ATOM 2513 C CA . PHE A 1 302 ? 3.753 -8.841 15.857 1.00 88.75 302 PHE A CA 1
ATOM 2514 C C . PHE A 1 302 ? 3.617 -10.363 15.783 1.00 88.75 302 PHE A C 1
ATOM 2516 O O . PHE A 1 302 ? 4.073 -11.067 16.682 1.00 88.75 302 PHE A O 1
ATOM 2523 N N . PHE A 1 303 ? 3.094 -10.880 14.671 1.00 89.00 303 PHE A N 1
ATOM 2524 C CA . PHE A 1 303 ? 2.828 -12.303 14.511 1.00 89.00 303 PHE A CA 1
ATOM 2525 C C . PHE A 1 303 ? 4.104 -13.117 14.313 1.00 89.00 303 PHE A C 1
ATOM 2527 O O . PHE A 1 303 ? 4.239 -14.170 14.922 1.00 89.00 303 PHE A O 1
ATOM 2534 N N . LEU A 1 304 ? 5.078 -12.680 13.505 1.00 87.00 304 LEU A N 1
ATOM 2535 C CA . LEU A 1 304 ? 6.227 -13.544 13.188 1.00 87.00 304 LEU A CA 1
ATOM 2536 C C . LEU A 1 304 ? 7.341 -13.528 14.243 1.00 87.00 304 LEU A C 1
ATOM 2538 O O . LEU A 1 304 ? 8.136 -14.462 14.261 1.00 87.00 304 LEU A O 1
ATOM 2542 N N . LYS A 1 305 ? 7.420 -12.513 15.116 1.00 86.19 305 LYS A N 1
ATOM 2543 C CA . LYS A 1 305 ? 8.468 -12.446 16.156 1.00 86.19 305 LYS A CA 1
ATOM 2544 C C . LYS A 1 305 ? 8.087 -13.096 17.489 1.00 86.19 305 LYS A C 1
ATOM 2546 O O . LYS A 1 305 ? 8.980 -13.354 18.285 1.00 86.19 305 LYS A O 1
ATOM 2551 N N . ARG A 1 306 ? 6.799 -13.325 17.746 1.00 86.19 306 ARG A N 1
ATOM 2552 C CA . ARG A 1 306 ? 6.289 -13.895 19.008 1.00 86.19 306 ARG A CA 1
ATOM 2553 C C . ARG A 1 306 ? 6.030 -15.386 18.875 1.00 86.19 306 ARG A C 1
ATOM 2555 O O . ARG A 1 306 ? 5.850 -15.862 17.758 1.00 86.19 306 ARG A O 1
ATOM 2562 N N . LYS A 1 307 ? 5.982 -16.152 19.960 1.00 85.06 307 LYS A N 1
ATOM 2563 C CA . LYS A 1 307 ? 5.517 -17.555 19.905 1.00 85.06 307 LYS A CA 1
ATOM 2564 C C . LYS A 1 307 ? 3.986 -17.608 19.879 1.00 85.06 307 LYS A C 1
ATOM 2566 O O . LYS A 1 307 ? 3.334 -16.664 20.297 1.00 85.06 307 LYS A O 1
ATOM 2571 N N . ILE A 1 308 ? 3.405 -18.709 19.390 1.00 81.19 308 ILE A N 1
ATOM 2572 C CA . ILE A 1 308 ? 1.936 -18.891 19.362 1.00 81.19 308 ILE A CA 1
ATOM 2573 C C . ILE A 1 308 ? 1.341 -18.753 20.771 1.00 81.19 308 ILE A C 1
ATOM 2575 O O . ILE A 1 308 ? 0.392 -18.008 20.954 1.00 81.19 308 ILE A O 1
ATOM 2579 N N . LYS A 1 309 ? 1.977 -19.369 21.776 1.00 81.00 309 LYS A N 1
ATOM 2580 C CA . LYS A 1 309 ? 1.546 -19.314 23.185 1.00 81.00 309 LYS A CA 1
ATOM 2581 C C . LYS A 1 309 ? 1.548 -17.906 23.804 1.00 81.00 309 LYS A C 1
ATOM 2583 O O . LYS A 1 309 ? 1.000 -17.721 24.878 1.00 81.00 309 LYS A O 1
ATOM 2588 N N . GLU A 1 310 ? 2.204 -16.933 23.172 1.00 83.31 310 GLU A N 1
ATOM 2589 C CA . GLU A 1 310 ? 2.292 -15.547 23.660 1.00 83.31 310 GLU A CA 1
ATOM 2590 C C . GLU A 1 310 ? 1.209 -14.640 23.051 1.00 83.31 310 GLU A C 1
ATOM 2592 O O . GLU A 1 310 ? 1.121 -13.463 23.411 1.00 83.31 310 GLU A O 1
ATOM 2597 N N . LEU A 1 311 ? 0.433 -15.163 22.096 1.00 85.94 311 LEU A N 1
ATOM 2598 C CA . LEU A 1 311 ? -0.603 -14.450 21.364 1.00 85.94 311 LEU A CA 1
ATOM 2599 C C . LEU A 1 311 ? -1.970 -14.883 21.897 1.00 85.94 311 LEU A C 1
ATOM 2601 O O . LEU A 1 311 ? -2.410 -15.998 21.634 1.00 85.94 311 LEU A O 1
ATOM 2605 N N . ASP A 1 312 ? -2.622 -13.990 22.629 1.00 88.75 312 ASP A N 1
ATOM 2606 C CA . ASP A 1 312 ? -4.025 -14.102 23.023 1.00 88.75 312 ASP A CA 1
ATOM 2607 C C . ASP A 1 312 ? -4.855 -13.021 22.308 1.00 88.75 312 ASP A C 1
ATOM 2609 O O . ASP A 1 312 ? -4.315 -12.116 21.658 1.00 88.75 312 ASP A O 1
ATOM 2613 N N . GLN A 1 313 ? -6.179 -13.151 22.394 1.00 90.88 313 GLN A N 1
ATOM 2614 C CA . GLN A 1 313 ? -7.128 -12.249 21.742 1.00 90.88 313 GLN A CA 1
ATOM 2615 C C . GLN A 1 313 ? -6.953 -10.799 22.204 1.00 90.88 313 GLN A C 1
ATOM 2617 O O . GLN A 1 313 ? -6.864 -9.896 21.374 1.00 90.88 313 GLN A O 1
ATOM 2622 N N . GLU A 1 314 ? -6.814 -10.578 23.510 1.00 89.12 314 GLU A N 1
ATOM 2623 C CA . GLU A 1 314 ? -6.666 -9.246 24.100 1.00 89.12 314 GLU A CA 1
ATOM 2624 C C . GLU A 1 314 ? -5.403 -8.530 23.598 1.00 89.12 314 GLU A C 1
ATOM 2626 O O . GLU A 1 314 ? -5.455 -7.364 23.193 1.00 89.12 314 GLU A O 1
ATOM 2631 N N . LYS A 1 315 ? -4.263 -9.229 23.517 1.00 89.44 315 LYS A N 1
ATOM 2632 C CA . LYS A 1 315 ? -3.024 -8.668 22.959 1.00 89.44 315 LYS A CA 1
ATOM 2633 C C . LYS A 1 315 ? -3.150 -8.371 21.476 1.00 89.44 315 LYS A C 1
ATOM 2635 O O . LYS A 1 315 ? -2.530 -7.411 21.017 1.00 89.44 315 LYS A O 1
ATOM 2640 N N . ILE A 1 316 ? -3.882 -9.188 20.717 1.00 91.38 316 ILE A N 1
ATOM 2641 C CA . ILE A 1 316 ? -4.126 -8.931 19.292 1.00 91.38 316 ILE A CA 1
ATOM 2642 C C . ILE A 1 316 ? -4.956 -7.659 19.146 1.00 91.38 316 ILE A C 1
ATOM 2644 O O . ILE A 1 316 ? -4.517 -6.742 18.456 1.00 91.38 316 ILE A O 1
ATOM 2648 N N . VAL A 1 317 ? -6.092 -7.571 19.838 1.00 91.75 317 VAL A N 1
ATOM 2649 C CA . VAL A 1 317 ? -6.987 -6.407 19.820 1.00 91.75 317 VAL A CA 1
ATOM 2650 C C . VAL A 1 317 ? -6.239 -5.137 20.224 1.00 91.75 317 VAL A C 1
ATOM 2652 O O . VAL A 1 317 ? -6.189 -4.176 19.455 1.00 91.75 317 VAL A O 1
ATOM 2655 N N . THR A 1 318 ? -5.552 -5.168 21.366 1.00 88.62 318 THR A N 1
ATOM 2656 C CA . THR A 1 318 ? -4.741 -4.048 21.861 1.00 88.62 318 THR A CA 1
ATOM 2657 C C . THR A 1 318 ? -3.691 -3.622 20.839 1.00 88.62 318 THR A C 1
ATOM 2659 O O . THR A 1 318 ? -3.476 -2.433 20.591 1.00 88.62 318 THR A O 1
ATOM 2662 N N . TYR A 1 319 ? -3.037 -4.592 20.195 1.00 88.94 319 TYR A N 1
ATOM 2663 C CA . TYR A 1 319 ? -2.042 -4.300 19.176 1.00 88.94 319 TYR A CA 1
ATOM 2664 C C . TYR A 1 319 ? -2.655 -3.649 17.934 1.00 88.94 319 TYR A C 1
ATOM 2666 O O . TYR A 1 319 ? -2.108 -2.658 17.451 1.00 88.94 319 TYR A O 1
ATOM 2674 N N . LEU A 1 320 ? -3.784 -4.156 17.435 1.00 90.00 320 LEU A N 1
ATOM 2675 C CA . LEU A 1 320 ? -4.492 -3.589 16.284 1.00 90.00 320 LEU A CA 1
ATOM 2676 C C . LEU A 1 320 ? -4.937 -2.145 16.547 1.00 90.00 320 LEU A C 1
ATOM 2678 O O . LEU A 1 320 ? -4.760 -1.283 15.683 1.00 90.00 320 LEU A O 1
ATOM 2682 N N . ILE A 1 321 ? -5.406 -1.854 17.762 1.00 88.38 321 ILE A N 1
ATOM 2683 C CA . ILE A 1 321 ? -5.725 -0.488 18.190 1.00 88.38 321 ILE A CA 1
ATOM 2684 C C . ILE A 1 321 ? -4.463 0.383 18.196 1.00 88.38 321 ILE A C 1
ATOM 2686 O O . ILE A 1 321 ? -4.453 1.462 17.600 1.00 88.38 321 ILE A O 1
ATOM 2690 N N . SER A 1 322 ? -3.360 -0.113 18.769 1.00 84.06 322 SER A N 1
ATOM 2691 C CA . SER A 1 322 ? -2.099 0.638 18.862 1.00 84.06 322 SER A CA 1
ATOM 2692 C C . SER A 1 322 ? -1.485 1.001 17.503 1.00 84.06 322 SER A C 1
ATOM 2694 O O . SER A 1 322 ? -0.751 1.985 17.404 1.00 84.06 322 SER A O 1
ATOM 2696 N N . ILE A 1 323 ? -1.772 0.230 16.447 1.00 85.00 323 ILE A N 1
ATOM 2697 C CA . ILE A 1 323 ? -1.305 0.508 15.079 1.00 85.00 323 ILE A CA 1
ATOM 2698 C C . ILE A 1 323 ? -2.328 1.279 14.237 1.00 85.00 323 ILE A C 1
ATOM 2700 O O . ILE A 1 323 ? -2.109 1.442 13.036 1.00 85.00 323 ILE A O 1
ATOM 2704 N N . ASN A 1 324 ? -3.426 1.738 14.850 1.00 85.00 324 ASN A N 1
ATOM 2705 C CA . ASN A 1 324 ? -4.531 2.429 14.193 1.00 85.00 324 ASN A CA 1
ATOM 2706 C C . ASN A 1 324 ? -5.100 1.628 13.005 1.00 85.00 324 ASN A C 1
ATOM 2708 O O . ASN A 1 324 ? -5.130 2.111 11.872 1.00 85.00 324 ASN A O 1
ATOM 2712 N N . PHE A 1 325 ? -5.486 0.371 13.244 1.00 87.94 325 PHE A N 1
ATOM 2713 C CA . PHE A 1 325 ? -5.994 -0.532 12.209 1.00 87.94 325 PHE A CA 1
ATOM 2714 C C . PHE A 1 325 ? -7.304 -0.011 11.587 1.00 87.94 325 PHE A C 1
ATOM 2716 O O . PHE A 1 325 ? -8.368 -0.066 12.202 1.00 87.94 325 PHE A O 1
ATOM 2723 N N . LYS A 1 326 ? -7.232 0.517 10.356 1.00 84.12 326 LYS A N 1
ATOM 2724 C CA . LYS A 1 326 ? -8.343 1.213 9.679 1.00 84.12 326 LYS A CA 1
ATOM 2725 C C . LYS A 1 326 ? -9.269 0.237 8.945 1.00 84.12 326 LYS A C 1
ATOM 2727 O O . LYS A 1 326 ? -9.451 0.348 7.735 1.00 84.12 326 LYS A O 1
ATOM 2732 N N . ASN A 1 327 ? -9.859 -0.708 9.668 1.00 88.62 327 ASN A N 1
ATOM 2733 C CA . ASN A 1 327 ? -10.834 -1.648 9.120 1.00 88.62 327 ASN A CA 1
ATOM 2734 C C . ASN A 1 327 ? -12.207 -1.416 9.771 1.00 88.62 327 ASN A C 1
ATOM 2736 O O . ASN A 1 327 ? -12.306 -1.350 10.994 1.00 88.62 327 ASN A O 1
ATOM 2740 N N . LYS A 1 328 ? -13.256 -1.260 8.951 1.00 90.38 328 LYS A N 1
ATOM 2741 C CA . LYS A 1 328 ? -14.613 -0.991 9.449 1.00 90.38 328 LYS A CA 1
ATOM 2742 C C . LYS A 1 328 ? -15.153 -2.172 10.258 1.00 90.38 328 LYS A C 1
ATOM 2744 O O . LYS A 1 328 ? -15.588 -1.960 11.377 1.00 90.38 328 LYS A O 1
ATOM 2749 N N . SER A 1 329 ? -15.041 -3.391 9.736 1.00 92.94 329 SER A N 1
ATOM 2750 C CA . SER A 1 329 ? -15.493 -4.598 10.435 1.00 92.94 329 SER A CA 1
ATOM 2751 C C . SER A 1 329 ? -14.780 -4.784 11.773 1.00 92.94 329 SER A C 1
ATOM 2753 O O . SER A 1 329 ? -15.398 -5.201 12.736 1.00 92.94 329 SER A O 1
ATOM 2755 N N . PHE A 1 330 ? -13.501 -4.401 11.872 1.00 94.56 330 PHE A N 1
ATOM 2756 C CA . PHE A 1 330 ? -12.807 -4.392 13.163 1.00 94.56 330 PHE A CA 1
ATOM 2757 C C . PHE A 1 330 ? -13.381 -3.369 14.149 1.00 94.56 330 PHE A C 1
ATOM 2759 O O . PHE A 1 330 ? -13.463 -3.650 15.337 1.00 94.56 330 PHE A O 1
ATOM 2766 N N . PHE A 1 331 ? -13.755 -2.178 13.682 1.00 93.19 331 PHE A N 1
ATOM 2767 C CA . PHE A 1 331 ? -14.398 -1.182 14.538 1.00 93.19 331 PHE A CA 1
ATOM 2768 C C . PHE A 1 331 ? -15.770 -1.660 15.024 1.00 93.19 331 PHE A C 1
ATOM 2770 O O . PHE A 1 331 ? -16.052 -1.547 16.213 1.00 93.19 331 PHE A O 1
ATOM 2777 N N . ASP A 1 332 ? -16.568 -2.238 14.125 1.00 93.56 332 ASP A N 1
ATOM 2778 C CA . ASP A 1 332 ? -17.885 -2.793 14.445 1.00 93.56 332 ASP A CA 1
ATOM 2779 C C . ASP A 1 332 ? -17.747 -3.941 15.472 1.00 93.56 332 ASP A C 1
ATOM 2781 O O . ASP A 1 332 ? -18.386 -3.900 16.520 1.00 93.56 332 ASP A O 1
ATOM 2785 N N . TYR A 1 333 ? -16.791 -4.856 15.270 1.00 95.31 333 TYR A N 1
ATOM 2786 C CA . TYR A 1 333 ? -16.435 -5.919 16.223 1.00 95.31 333 TYR A CA 1
ATOM 2787 C C . TYR A 1 333 ? -16.088 -5.393 17.627 1.00 95.31 333 TYR A C 1
ATOM 2789 O O . TYR A 1 333 ? -16.510 -5.955 18.638 1.00 95.31 333 TYR A O 1
ATOM 2797 N N . LEU A 1 334 ? -15.319 -4.298 17.723 1.00 94.38 334 LEU A N 1
ATOM 2798 C CA . LEU A 1 334 ? -14.989 -3.699 19.022 1.00 94.38 334 LEU A CA 1
ATOM 2799 C C . LEU A 1 334 ? -16.228 -3.141 19.720 1.00 94.38 334 LEU A C 1
ATOM 2801 O O . LEU A 1 334 ? -16.367 -3.318 20.928 1.00 94.38 334 LEU A O 1
ATOM 2805 N N . ILE A 1 335 ? -17.108 -2.473 18.973 1.00 94.12 335 ILE A N 1
ATOM 2806 C CA . ILE A 1 335 ? -18.364 -1.948 19.512 1.00 94.12 335 ILE A CA 1
ATOM 2807 C C . ILE A 1 335 ? -19.234 -3.095 20.024 1.00 94.12 335 ILE A C 1
ATOM 2809 O O . ILE A 1 335 ? -19.676 -3.048 21.168 1.00 94.12 335 ILE A O 1
ATOM 2813 N N . GLU A 1 336 ? -19.435 -4.142 19.226 1.00 93.62 336 GLU A N 1
ATOM 2814 C CA . GLU A 1 336 ? -20.259 -5.292 19.612 1.00 93.62 336 GLU A CA 1
ATOM 2815 C C . GLU A 1 336 ? -19.694 -6.016 20.839 1.00 93.62 336 GLU A C 1
ATOM 2817 O O . GLU A 1 336 ? -20.442 -6.347 21.759 1.00 93.62 336 GLU A O 1
ATOM 2822 N N . SER A 1 337 ? -18.368 -6.168 20.922 1.00 92.62 337 SER A N 1
ATOM 2823 C CA . SER A 1 337 ? -17.709 -6.727 22.105 1.00 92.62 337 SER A CA 1
ATOM 2824 C C . SER A 1 337 ? -17.937 -5.877 23.362 1.00 92.62 337 SER A C 1
ATOM 2826 O O . SER A 1 337 ? -18.161 -6.439 24.435 1.00 92.62 337 SER A O 1
ATOM 2828 N N . ILE A 1 338 ? -17.904 -4.544 23.250 1.00 93.06 338 ILE A N 1
ATOM 2829 C CA . ILE A 1 338 ? -18.171 -3.638 24.378 1.00 93.06 338 ILE A CA 1
ATOM 2830 C C . ILE A 1 338 ? -19.650 -3.687 24.771 1.00 93.06 338 ILE A C 1
ATOM 2832 O O . ILE A 1 338 ? -19.950 -3.747 25.960 1.00 93.06 338 ILE A O 1
ATOM 2836 N N . ILE A 1 339 ? -20.569 -3.697 23.802 1.00 92.31 339 ILE A N 1
ATOM 2837 C CA . ILE A 1 339 ? -22.013 -3.793 24.052 1.00 92.31 339 ILE A CA 1
ATOM 2838 C C . ILE A 1 339 ? -22.344 -5.112 24.750 1.00 92.31 339 ILE A C 1
ATOM 2840 O O . ILE A 1 339 ? -23.042 -5.104 25.761 1.00 92.31 339 ILE A O 1
ATOM 2844 N N . SER A 1 340 ? -21.825 -6.236 24.250 1.00 91.75 340 SER A N 1
ATOM 2845 C CA . SER A 1 340 ? -22.062 -7.547 24.854 1.00 91.75 340 SER A CA 1
ATOM 2846 C C . SER A 1 340 ? -21.570 -7.587 26.300 1.00 91.75 340 SER A C 1
ATOM 2848 O O . SER A 1 340 ? -22.324 -8.001 27.169 1.00 91.75 340 SER A O 1
ATOM 2850 N N . ALA A 1 341 ? -20.356 -7.095 26.568 1.00 91.50 341 ALA A N 1
ATOM 2851 C CA . ALA A 1 341 ? -19.805 -7.051 27.924 1.00 91.50 341 ALA A CA 1
ATOM 2852 C C . ALA A 1 341 ? -20.541 -6.056 28.842 1.00 91.50 341 ALA A C 1
ATOM 2854 O O . ALA A 1 341 ? -20.641 -6.279 30.042 1.00 91.50 341 ALA A O 1
ATOM 2855 N N . SER A 1 342 ? -21.069 -4.959 28.294 1.00 90.62 342 SER A N 1
ATOM 2856 C CA . SER A 1 342 ? -21.901 -4.009 29.043 1.00 90.62 342 SER A CA 1
ATOM 2857 C C . SER A 1 342 ? -23.251 -4.628 29.425 1.00 90.62 342 SER A C 1
ATOM 2859 O O . SER A 1 342 ? -23.749 -4.423 30.528 1.00 90.62 342 SER A O 1
ATOM 2861 N N . ASN A 1 343 ? -23.838 -5.437 28.541 1.00 89.75 343 ASN A N 1
ATOM 2862 C CA . ASN A 1 343 ? -25.124 -6.090 28.789 1.00 89.75 343 ASN A CA 1
ATOM 2863 C C . ASN A 1 343 ? -25.077 -7.156 29.893 1.00 89.75 343 ASN A C 1
ATOM 2865 O O . ASN A 1 343 ? -26.136 -7.477 30.431 1.00 89.75 343 ASN A O 1
ATOM 2869 N N . ASP A 1 344 ? -23.890 -7.653 30.251 1.00 91.12 344 ASP A N 1
ATOM 2870 C CA . ASP A 1 344 ? -23.701 -8.582 31.373 1.00 91.12 344 ASP A CA 1
ATOM 2871 C C . ASP A 1 344 ? -24.001 -7.930 32.737 1.00 91.12 344 ASP A C 1
ATOM 2873 O O . ASP A 1 344 ? -24.278 -8.630 33.709 1.00 91.12 344 ASP A O 1
ATOM 2877 N N . PHE A 1 345 ? -23.978 -6.596 32.817 1.00 90.00 345 PHE A N 1
ATOM 2878 C CA . PHE A 1 345 ? -24.371 -5.850 34.012 1.00 90.00 345 PHE A CA 1
ATOM 2879 C C . PHE A 1 345 ? -25.871 -5.550 33.968 1.00 90.00 345 PHE A C 1
ATOM 2881 O O . PHE A 1 345 ? -26.378 -5.032 32.970 1.00 90.00 345 PHE A O 1
ATOM 2888 N N . GLU A 1 346 ? -26.609 -5.843 35.037 1.00 85.75 346 GLU A N 1
ATOM 2889 C CA . GLU A 1 346 ? -28.054 -5.568 35.096 1.00 85.75 346 GLU A CA 1
ATOM 2890 C C . GLU A 1 346 ? -28.342 -4.092 35.414 1.00 85.75 346 GLU A C 1
ATOM 2892 O O . GLU A 1 346 ? -29.276 -3.496 34.865 1.00 85.75 346 GLU A O 1
ATOM 2897 N N . GLU A 1 347 ? -27.521 -3.475 36.266 1.00 89.06 347 GLU A N 1
ATOM 2898 C CA . GLU A 1 347 ? -27.718 -2.103 36.725 1.00 89.06 347 GLU A CA 1
ATOM 2899 C C . GLU A 1 347 ? -27.091 -1.068 35.779 1.00 89.06 347 GLU A C 1
ATOM 2901 O O . GLU A 1 347 ? -25.962 -1.208 35.306 1.00 89.06 347 GLU A O 1
ATOM 2906 N N . LEU A 1 348 ? -27.810 0.036 35.536 1.00 88.50 348 LEU A N 1
ATOM 2907 C CA . LEU A 1 348 ? -27.322 1.124 34.674 1.00 88.50 348 LEU A CA 1
ATOM 2908 C C . LEU A 1 348 ? -26.055 1.791 35.231 1.00 88.50 348 LEU A C 1
ATOM 2910 O O . LEU A 1 348 ? -25.214 2.247 34.461 1.00 88.50 348 LEU A O 1
ATOM 2914 N N . GLU A 1 349 ? -25.912 1.845 36.555 1.00 89.31 349 GLU A N 1
ATOM 2915 C CA . GLU A 1 349 ? -24.749 2.438 37.221 1.00 89.31 349 GLU A CA 1
ATOM 2916 C C . GLU A 1 349 ? -23.489 1.589 36.999 1.00 89.31 349 GLU A C 1
ATOM 2918 O O . GLU A 1 349 ? -22.427 2.125 36.678 1.00 89.31 349 GLU A O 1
ATOM 2923 N N . GLU A 1 350 ? -23.614 0.262 37.076 1.00 90.62 350 GLU A N 1
ATOM 2924 C CA . GLU A 1 350 ? -22.530 -0.675 36.773 1.00 90.62 350 GLU A CA 1
ATOM 2925 C C . GLU A 1 350 ? -22.119 -0.610 35.298 1.00 90.62 350 GLU A C 1
ATOM 2927 O O . GLU A 1 350 ? -20.925 -0.531 34.998 1.00 90.62 350 GLU A O 1
ATOM 2932 N N . ARG A 1 351 ? -23.093 -0.530 34.378 1.00 91.56 351 ARG A N 1
ATOM 2933 C CA . ARG A 1 351 ? -22.833 -0.303 32.945 1.00 91.56 351 ARG A CA 1
ATOM 2934 C C . ARG A 1 351 ? -22.073 0.994 32.702 1.00 91.56 351 ARG A C 1
ATOM 2936 O O . ARG A 1 351 ? -21.084 1.002 31.971 1.00 91.56 351 ARG A O 1
ATOM 2943 N N . ASN A 1 352 ? -22.503 2.087 33.335 1.00 90.62 352 ASN A N 1
ATOM 2944 C CA . ASN A 1 352 ? -21.838 3.380 33.202 1.00 90.62 352 ASN A CA 1
ATOM 2945 C C . ASN A 1 352 ? -20.387 3.313 33.705 1.00 90.62 352 ASN A C 1
ATOM 2947 O O . ASN A 1 352 ? -19.463 3.740 33.011 1.00 90.62 352 ASN A O 1
ATOM 2951 N N . ASN A 1 353 ? -20.166 2.697 34.870 1.00 91.44 353 ASN A N 1
ATOM 2952 C CA . ASN A 1 353 ? -18.828 2.488 35.424 1.00 91.44 353 ASN A CA 1
ATOM 2953 C C . ASN A 1 353 ? -17.947 1.646 34.487 1.00 91.44 353 ASN A C 1
ATOM 2955 O O . ASN A 1 353 ? -16.791 2.002 34.249 1.00 91.44 353 ASN A O 1
ATOM 2959 N N . PHE A 1 354 ? -18.483 0.568 33.908 1.00 94.38 354 PHE A N 1
ATOM 2960 C CA . PHE A 1 354 ? -17.770 -0.255 32.929 1.00 94.38 354 PHE A CA 1
ATOM 2961 C C . PHE A 1 354 ? -17.324 0.563 31.706 1.00 94.38 354 PHE A C 1
ATOM 2963 O O . PHE A 1 354 ? -16.149 0.518 31.326 1.00 94.38 354 PHE A O 1
ATOM 2970 N N . LEU A 1 355 ? -18.220 1.363 31.119 1.00 93.44 355 LEU A N 1
ATOM 2971 C CA . LEU A 1 355 ? -17.886 2.211 29.970 1.00 93.44 355 LEU A CA 1
ATOM 2972 C C . LEU A 1 355 ? -16.856 3.292 30.322 1.00 93.44 355 LEU A C 1
ATOM 2974 O O . LEU A 1 355 ? -15.947 3.549 29.534 1.00 93.44 355 LEU A O 1
ATOM 2978 N N . GLN A 1 356 ? -16.933 3.889 31.513 1.00 91.81 356 GLN A N 1
ATOM 2979 C CA . GLN A 1 356 ? -15.928 4.846 31.991 1.00 91.81 356 GLN A CA 1
ATOM 2980 C C . GLN A 1 356 ? -14.545 4.198 32.159 1.00 91.81 356 GLN A C 1
ATOM 2982 O O . GLN A 1 356 ? -13.530 4.793 31.779 1.00 91.81 356 GLN A O 1
ATOM 2987 N N . VAL A 1 357 ? -14.484 2.961 32.666 1.00 93.19 357 VAL A N 1
ATOM 2988 C CA . VAL A 1 357 ? -13.234 2.186 32.727 1.00 93.19 357 VAL A CA 1
ATOM 2989 C C . VAL A 1 357 ? -12.689 1.938 31.320 1.00 93.19 357 VAL A C 1
ATOM 2991 O O . VAL A 1 357 ? -11.500 2.164 31.089 1.00 93.19 357 VAL A O 1
ATOM 2994 N N . LYS A 1 358 ? -13.541 1.568 30.354 1.00 91.38 358 LYS A N 1
ATOM 2995 C CA . LYS A 1 358 ? -13.129 1.380 28.952 1.00 91.38 358 LYS A CA 1
ATOM 2996 C C . LYS A 1 358 ? -12.608 2.662 28.306 1.00 91.38 358 LYS A C 1
ATOM 2998 O O . LYS A 1 358 ? -11.588 2.619 27.620 1.00 91.38 358 LYS A O 1
ATOM 3003 N N . THR A 1 359 ? -13.235 3.807 28.571 1.00 91.19 359 THR A N 1
ATOM 3004 C CA . THR A 1 359 ? -12.737 5.124 28.136 1.00 91.19 359 THR A CA 1
ATOM 3005 C C . THR A 1 359 ? -11.313 5.349 28.635 1.00 91.19 359 THR A C 1
ATOM 3007 O O . THR A 1 359 ? -10.412 5.616 27.839 1.00 91.19 359 THR A O 1
ATOM 3010 N N . LYS A 1 360 ? -11.077 5.132 29.935 1.00 90.69 360 LYS A N 1
ATOM 3011 C CA . LYS A 1 360 ? -9.748 5.268 30.541 1.00 90.69 360 LYS A CA 1
ATOM 3012 C C . LYS A 1 360 ? -8.727 4.301 29.935 1.00 90.69 360 LYS A C 1
ATOM 3014 O O . LYS A 1 360 ? -7.588 4.696 29.698 1.00 90.69 360 LYS A O 1
ATOM 3019 N N . GLU A 1 361 ? -9.108 3.050 29.677 1.00 88.75 361 GLU A N 1
ATOM 3020 C CA . GLU A 1 361 ? -8.235 2.076 29.012 1.00 88.75 361 GLU A CA 1
ATOM 3021 C C . GLU A 1 361 ? -7.790 2.583 27.634 1.00 88.75 361 GLU A C 1
ATOM 3023 O O . GLU A 1 361 ? -6.593 2.590 27.342 1.00 88.75 361 GLU A O 1
ATOM 3028 N N . PHE A 1 362 ? -8.720 3.066 26.804 1.00 88.31 362 PHE A N 1
ATOM 3029 C CA . PHE A 1 362 ? -8.399 3.554 25.461 1.00 88.31 362 PHE A CA 1
ATOM 3030 C C . PHE A 1 362 ? -7.589 4.855 25.458 1.00 88.31 362 PHE A C 1
ATOM 3032 O O . PHE A 1 362 ? -6.690 4.991 24.628 1.00 88.31 362 PHE A O 1
ATOM 3039 N N . GLU A 1 363 ? -7.836 5.778 26.390 1.00 85.19 363 GLU A N 1
ATOM 3040 C CA . GLU A 1 363 ? -7.024 6.994 26.561 1.00 85.19 363 GLU A CA 1
ATOM 3041 C C . GLU A 1 363 ? -5.568 6.679 26.932 1.00 85.19 363 GLU A C 1
ATOM 3043 O O . GLU A 1 363 ? -4.641 7.384 26.530 1.00 85.19 363 GLU A O 1
ATOM 3048 N N . GLN A 1 364 ? -5.348 5.599 27.686 1.00 84.25 364 GLN A N 1
ATOM 3049 C CA . GLN A 1 364 ? -4.018 5.172 28.120 1.00 84.25 364 GLN A CA 1
ATOM 3050 C C . GLN A 1 364 ? -3.252 4.375 27.055 1.00 84.25 364 GLN A C 1
ATOM 3052 O O . GLN A 1 364 ? -2.033 4.182 27.182 1.00 84.25 364 GLN A O 1
ATOM 3057 N N . LEU A 1 365 ? -3.918 3.920 25.988 1.00 82.00 365 LEU A N 1
ATOM 3058 C CA . LEU A 1 365 ? -3.259 3.199 24.906 1.00 82.00 365 LEU A CA 1
ATOM 3059 C C . LEU A 1 365 ? -2.361 4.130 24.088 1.00 82.00 365 LEU A C 1
ATOM 3061 O O . LEU A 1 365 ? -2.800 5.028 23.372 1.00 82.00 365 LEU A O 1
ATOM 3065 N N . LYS A 1 366 ? -1.057 3.848 24.117 1.00 70.06 366 LYS A N 1
ATOM 3066 C CA . LYS A 1 366 ? -0.084 4.540 23.269 1.00 70.06 366 LYS A CA 1
ATOM 3067 C C . LYS A 1 366 ? -0.235 4.099 21.813 1.00 70.06 366 LYS A C 1
ATOM 3069 O O . LYS A 1 366 ? 0.004 2.937 21.479 1.00 70.06 366 LYS A O 1
ATOM 3074 N N . VAL A 1 367 ? -0.540 5.048 20.931 1.00 69.25 367 VAL A N 1
ATOM 3075 C CA . VAL A 1 367 ? -0.492 4.838 19.479 1.00 69.25 367 VAL A CA 1
ATOM 3076 C C . VAL A 1 367 ? 0.971 4.707 19.046 1.00 69.25 367 VAL A C 1
ATOM 3078 O O . VAL A 1 367 ? 1.771 5.624 19.211 1.00 69.25 367 VAL A O 1
ATOM 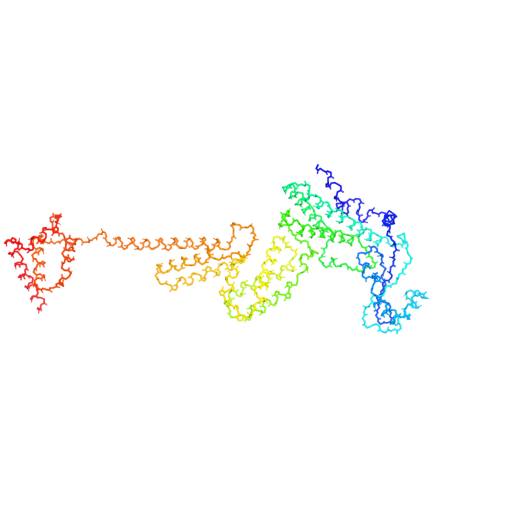3081 N N . LEU A 1 368 ? 1.340 3.550 18.494 1.00 63.84 368 LEU A N 1
ATOM 3082 C CA . LEU A 1 368 ? 2.707 3.246 18.053 1.00 63.84 368 LEU A CA 1
ATOM 3083 C C . LEU A 1 368 ? 3.068 3.912 16.717 1.00 63.84 368 LEU A C 1
ATOM 3085 O O . LEU A 1 368 ? 4.242 3.940 16.343 1.00 63.84 368 LEU A O 1
ATOM 3089 N N . THR A 1 369 ? 2.083 4.401 15.963 1.00 57.34 369 THR A N 1
ATOM 3090 C CA . THR A 1 369 ? 2.311 5.054 14.671 1.00 57.34 369 THR A CA 1
ATOM 3091 C C . THR A 1 369 ? 2.509 6.556 14.845 1.00 57.34 369 THR A C 1
ATOM 3093 O O . THR A 1 369 ? 1.546 7.299 15.003 1.00 57.34 369 THR A O 1
ATOM 3096 N N . SER A 1 370 ? 3.760 7.001 14.748 1.00 45.16 370 SER A N 1
ATOM 3097 C CA . SER A 1 370 ? 4.142 8.397 14.542 1.00 45.16 370 SER A CA 1
ATOM 3098 C C . SER A 1 370 ? 3.929 8.779 13.073 1.00 45.16 370 SER A C 1
ATOM 3100 O O . SER A 1 370 ? 4.770 8.533 12.208 1.00 45.16 370 SER A O 1
ATOM 3102 N N . GLY A 1 371 ? 2.757 9.322 12.766 1.00 48.00 371 GLY A N 1
ATOM 3103 C CA . GLY A 1 371 ? 2.464 9.904 11.462 1.00 48.00 371 GLY A CA 1
ATOM 3104 C C . GLY A 1 371 ? 1.265 10.831 11.567 1.00 48.00 371 GLY A C 1
ATOM 3105 O O . GLY A 1 371 ? 0.186 10.367 11.921 1.00 48.00 371 GLY A O 1
ATOM 3106 N N . ASP A 1 372 ? 1.490 12.109 11.267 1.00 44.69 372 ASP A N 1
ATOM 3107 C CA . ASP A 1 372 ? 0.577 13.256 11.375 1.00 44.69 372 ASP A CA 1
ATOM 3108 C C . ASP A 1 372 ? -0.820 13.029 10.769 1.00 44.69 372 ASP A C 1
ATOM 3110 O O . ASP A 1 372 ? -1.128 13.463 9.658 1.00 44.69 372 ASP A O 1
ATOM 3114 N N . GLN A 1 373 ? -1.704 12.351 11.499 1.00 48.19 373 GLN A N 1
ATOM 3115 C CA . GLN A 1 373 ? -3.142 12.339 11.237 1.00 48.19 373 GLN A CA 1
ATOM 3116 C C . GLN A 1 373 ? -3.897 12.422 12.563 1.00 48.19 373 GLN A C 1
ATOM 3118 O O . GLN A 1 373 ? -4.566 11.478 12.981 1.00 48.19 373 GLN A O 1
ATOM 3123 N N . GLU A 1 374 ? -3.792 13.586 13.202 1.00 48.47 374 GLU A N 1
ATOM 3124 C CA . GLU A 1 374 ? -4.478 13.954 14.449 1.00 48.47 374 GLU A CA 1
ATOM 3125 C C . GLU A 1 374 ? -6.017 13.881 14.357 1.00 48.47 374 GLU A C 1
ATOM 3127 O O . GLU A 1 374 ? -6.690 13.810 15.378 1.00 48.47 374 GLU A O 1
ATOM 3132 N N . ASN A 1 375 ? -6.604 13.782 13.157 1.00 45.53 375 ASN A N 1
ATOM 3133 C CA . ASN A 1 375 ? -8.053 13.955 12.994 1.00 45.53 375 ASN A CA 1
ATOM 3134 C C . ASN A 1 375 ? -8.888 12.669 12.829 1.00 45.53 375 ASN A C 1
ATOM 3136 O O . ASN A 1 375 ? -10.105 12.769 12.712 1.00 45.53 375 ASN A O 1
ATOM 3140 N N . CYS A 1 376 ? -8.304 11.460 12.802 1.00 55.22 376 CYS A N 1
ATOM 3141 C CA . CYS A 1 376 ? -9.079 10.219 12.576 1.00 55.22 376 CYS A CA 1
ATOM 3142 C C . CYS A 1 376 ? -8.383 8.942 13.096 1.00 55.22 376 CYS A C 1
ATOM 3144 O O . CYS A 1 376 ? -8.254 7.950 12.369 1.00 55.22 376 CYS A O 1
ATOM 3146 N N . SER A 1 377 ? -7.899 8.943 14.340 1.00 73.75 377 SER A N 1
ATOM 3147 C CA . SER A 1 377 ? -7.448 7.699 14.976 1.00 73.75 377 SER A CA 1
ATOM 3148 C C . SER A 1 377 ? -8.659 6.821 15.335 1.00 73.75 377 SER A C 1
ATOM 3150 O O . SER A 1 377 ? -9.731 7.322 15.678 1.00 73.75 377 SER A O 1
ATOM 3152 N N . LEU A 1 378 ? -8.507 5.499 15.229 1.00 84.69 378 LEU A N 1
ATOM 3153 C CA . LEU A 1 378 ? -9.485 4.513 15.695 1.00 84.69 378 LEU A CA 1
ATOM 3154 C C . LEU A 1 378 ? -9.863 4.776 17.159 1.00 84.69 378 LEU A C 1
ATOM 3156 O O . LEU A 1 378 ? -11.035 4.710 17.505 1.00 84.69 378 LEU A O 1
ATOM 3160 N N . ILE A 1 379 ? -8.878 5.163 17.974 1.00 87.69 379 ILE A N 1
ATOM 3161 C CA . ILE A 1 379 ? -9.069 5.554 19.373 1.00 87.69 379 ILE A CA 1
ATOM 3162 C C . ILE A 1 379 ? -10.033 6.736 19.481 1.00 87.69 379 ILE A C 1
ATOM 3164 O O . ILE A 1 379 ? -11.012 6.629 20.203 1.00 87.69 379 ILE A O 1
ATOM 3168 N N . ASN A 1 380 ? -9.844 7.816 18.716 1.00 87.00 380 ASN A N 1
ATOM 3169 C CA . ASN A 1 380 ? -10.754 8.967 18.771 1.00 87.00 380 ASN A CA 1
ATOM 3170 C C . ASN A 1 380 ? -12.185 8.575 18.376 1.00 87.00 380 ASN A C 1
ATOM 3172 O O . ASN A 1 380 ? -13.142 9.074 18.956 1.00 87.00 380 ASN A O 1
ATOM 3176 N N . LYS A 1 381 ? -12.349 7.663 17.406 1.00 88.94 381 LYS A N 1
ATOM 3177 C CA . LYS A 1 381 ? -13.677 7.149 17.032 1.00 88.94 381 LYS A CA 1
ATOM 3178 C C . LYS A 1 381 ? -14.319 6.339 18.158 1.00 88.94 381 LYS A C 1
ATOM 3180 O O . LYS A 1 381 ? -15.504 6.522 18.408 1.00 88.94 381 LYS A O 1
ATOM 3185 N N . LEU A 1 382 ? -13.545 5.484 18.828 1.00 90.31 382 LEU A N 1
ATOM 3186 C CA . LEU A 1 382 ? -14.008 4.701 19.976 1.00 90.31 382 LEU A CA 1
ATOM 3187 C C . LEU A 1 382 ? -14.365 5.604 21.161 1.00 90.31 382 LEU A C 1
ATOM 3189 O O . LEU A 1 382 ? -15.438 5.448 21.726 1.00 90.31 382 LEU A O 1
ATOM 3193 N N . LEU A 1 383 ? -13.521 6.587 21.488 1.00 91.25 383 LEU A N 1
ATOM 3194 C CA . LEU A 1 383 ? -13.772 7.549 22.565 1.00 91.25 383 LEU A CA 1
ATOM 3195 C C . LEU A 1 383 ? -15.014 8.402 22.290 1.00 91.25 383 LEU A C 1
ATOM 3197 O O . LEU A 1 383 ? -15.837 8.587 23.179 1.00 91.25 383 LEU A O 1
ATOM 3201 N N . ASN A 1 384 ? -15.196 8.871 21.052 1.00 91.75 384 ASN A N 1
ATOM 3202 C CA . ASN A 1 384 ? -16.400 9.609 20.672 1.00 91.75 384 ASN A CA 1
ATOM 3203 C C . ASN A 1 384 ? -17.660 8.744 20.785 1.00 91.75 384 ASN A C 1
ATOM 3205 O O . ASN A 1 384 ? -18.689 9.230 21.246 1.00 91.75 384 ASN A O 1
ATOM 3209 N N . TRP A 1 385 ? -17.590 7.478 20.364 1.00 94.62 385 TRP A N 1
ATOM 3210 C CA . TRP A 1 385 ? -18.707 6.547 20.504 1.00 94.62 385 TRP A CA 1
ATOM 3211 C C . TRP A 1 385 ? -19.027 6.277 21.984 1.00 94.62 385 TRP A C 1
ATOM 3213 O O . TRP A 1 385 ? -20.176 6.430 22.386 1.00 94.62 385 TRP A O 1
ATOM 3223 N N . LEU A 1 386 ? -18.013 6.007 22.813 1.00 93.50 386 LEU A N 1
ATOM 3224 C CA . LEU A 1 386 ? -18.172 5.815 24.259 1.00 93.50 386 LEU A CA 1
ATOM 3225 C C . LEU A 1 386 ? -18.766 7.042 24.951 1.00 93.50 386 LEU A C 1
ATOM 3227 O O . LEU A 1 386 ? -19.626 6.896 25.810 1.00 93.50 386 LEU A O 1
ATOM 3231 N N . ALA A 1 387 ? -18.350 8.251 24.570 1.00 93.25 387 ALA A N 1
ATOM 3232 C CA . ALA A 1 387 ? -18.894 9.482 25.135 1.00 93.25 387 ALA A CA 1
ATOM 3233 C C . ALA A 1 387 ? -20.393 9.651 24.832 1.00 93.25 387 ALA A C 1
ATOM 3235 O O . ALA A 1 387 ? -21.142 10.143 25.676 1.00 93.25 387 ALA A O 1
ATOM 3236 N N . LEU A 1 388 ? -20.840 9.244 23.638 1.00 93.19 388 LEU A N 1
ATOM 3237 C CA . LEU A 1 388 ? -22.261 9.243 23.288 1.00 93.19 388 LEU A CA 1
ATOM 3238 C C . LEU A 1 388 ? -23.035 8.194 24.093 1.00 93.19 388 LEU A C 1
ATOM 3240 O O . LEU A 1 388 ? -24.117 8.505 24.587 1.00 93.19 388 LEU A O 1
ATOM 3244 N N . GLU A 1 389 ? -22.468 7.000 24.257 1.00 93.38 389 GLU A N 1
ATOM 3245 C CA . GLU A 1 389 ? -23.096 5.908 25.004 1.00 93.38 389 GLU A CA 1
ATOM 3246 C C . GLU A 1 389 ? -23.215 6.230 26.502 1.00 93.38 389 GLU A C 1
ATOM 3248 O O . GLU A 1 389 ? -24.289 6.108 27.083 1.00 93.38 389 GLU A O 1
ATOM 3253 N N . ILE A 1 390 ? -22.147 6.749 27.117 1.00 92.94 390 ILE A N 1
ATOM 3254 C CA . ILE A 1 390 ? -22.149 7.220 28.512 1.00 92.94 390 ILE A CA 1
ATOM 3255 C C . ILE A 1 390 ? -23.222 8.292 28.706 1.00 92.94 390 ILE A C 1
ATOM 3257 O O . ILE A 1 390 ? -24.043 8.188 29.613 1.00 92.94 390 ILE A O 1
ATOM 3261 N N . LYS A 1 391 ? -23.283 9.285 27.810 1.00 93.44 391 LYS A N 1
ATOM 3262 C CA . LYS A 1 391 ? -24.299 10.344 27.872 1.00 93.44 391 LYS A CA 1
ATOM 3263 C C . LYS A 1 391 ? -25.723 9.785 27.780 1.00 93.44 391 LYS A C 1
ATOM 3265 O O . LYS A 1 391 ? -26.629 10.313 28.425 1.00 93.44 391 LYS A O 1
ATOM 3270 N N . HIS A 1 392 ? -25.933 8.750 26.968 1.00 91.44 392 HIS A N 1
ATOM 3271 C CA . HIS A 1 392 ? -27.227 8.086 26.861 1.00 91.44 392 HIS A CA 1
ATOM 3272 C C . HIS A 1 392 ? -27.605 7.389 28.176 1.00 91.44 392 HIS A C 1
ATOM 3274 O O . HIS A 1 392 ? -28.675 7.670 28.718 1.00 91.44 392 HIS A O 1
ATOM 3280 N N . ILE A 1 393 ? -26.706 6.588 28.753 1.00 89.81 393 ILE A N 1
ATOM 3281 C CA . ILE A 1 393 ? -26.948 5.901 30.032 1.00 89.81 393 ILE A CA 1
ATOM 3282 C C . ILE A 1 393 ? -27.162 6.904 31.175 1.00 89.81 393 ILE A C 1
ATOM 3284 O O . ILE A 1 393 ? -28.080 6.739 31.975 1.00 89.81 393 ILE A O 1
ATOM 3288 N N . GLU A 1 394 ? -26.376 7.980 31.238 1.00 90.69 394 GLU A N 1
ATOM 3289 C CA . GLU A 1 394 ? -26.558 9.051 32.225 1.00 90.69 394 GLU A CA 1
ATOM 3290 C C . GLU A 1 394 ? -27.945 9.695 32.112 1.00 90.69 394 GLU A C 1
ATOM 3292 O O . GLU A 1 394 ? -28.600 9.940 33.127 1.00 90.69 394 GLU A O 1
ATOM 3297 N N . SER A 1 395 ? -28.435 9.920 30.888 1.00 89.56 395 SER A N 1
ATOM 3298 C CA . SER A 1 395 ? -29.783 10.455 30.674 1.00 89.56 395 SER A CA 1
ATOM 3299 C C . SER A 1 395 ? -30.885 9.499 31.149 1.00 89.56 395 SER A C 1
ATOM 3301 O O . SER A 1 395 ? -31.882 9.953 31.720 1.00 89.56 395 SER A O 1
ATOM 3303 N N . ASP A 1 396 ? -30.684 8.189 31.005 1.00 88.00 396 ASP A N 1
ATOM 3304 C CA . ASP A 1 396 ? -31.618 7.167 31.483 1.00 88.00 396 ASP A CA 1
ATOM 3305 C C . ASP A 1 396 ? -31.608 7.055 33.013 1.00 88.00 396 ASP A C 1
ATOM 3307 O O . ASP A 1 396 ? -32.668 6.932 33.633 1.00 88.00 396 ASP A O 1
ATOM 3311 N N . ILE A 1 397 ? -30.432 7.159 33.641 1.00 87.50 397 ILE A N 1
ATOM 3312 C CA . ILE A 1 397 ? -30.289 7.203 35.103 1.00 87.50 397 ILE A CA 1
ATOM 3313 C C . ILE A 1 397 ? -31.025 8.424 35.666 1.00 87.50 397 ILE A C 1
ATOM 3315 O O . ILE A 1 397 ? -31.849 8.275 36.570 1.00 87.50 397 ILE A O 1
ATOM 3319 N N . ILE A 1 398 ? -30.790 9.616 35.104 1.00 86.81 398 ILE A N 1
ATOM 3320 C CA . ILE A 1 398 ? -31.466 10.855 35.521 1.00 86.81 398 ILE A CA 1
ATOM 3321 C C . ILE A 1 398 ? -32.983 10.721 35.349 1.00 86.81 398 ILE A C 1
ATOM 3323 O O . ILE A 1 398 ? -33.745 11.105 36.235 1.00 86.81 398 ILE A O 1
ATOM 3327 N N . SER A 1 399 ? -33.439 10.132 34.242 1.00 81.94 399 SER A N 1
ATOM 3328 C CA . SER A 1 399 ? -34.868 9.919 33.988 1.00 81.94 399 SER A CA 1
ATOM 3329 C C . SER A 1 399 ? -35.500 8.967 35.009 1.00 81.94 399 SER A C 1
ATOM 3331 O O . SER A 1 399 ? -36.572 9.270 35.532 1.00 81.94 399 SER A O 1
ATOM 3333 N N . LYS A 1 400 ? -34.830 7.863 35.371 1.00 79.88 400 LYS A N 1
ATOM 3334 C CA . LYS A 1 400 ? -35.295 6.948 36.432 1.00 79.88 400 LYS A CA 1
ATOM 3335 C C . LYS A 1 400 ? -35.319 7.611 37.809 1.00 79.88 400 LYS A C 1
ATOM 3337 O O . LYS A 1 400 ? -36.270 7.418 38.563 1.00 79.88 400 LYS A O 1
ATOM 3342 N N . GLN A 1 401 ? -34.307 8.413 38.138 1.00 76.38 401 GLN A N 1
ATOM 3343 C CA . GLN A 1 401 ? -34.271 9.172 39.392 1.00 76.38 401 GLN A CA 1
ATOM 3344 C C . GLN A 1 401 ? -35.396 10.210 39.452 1.00 76.38 401 GLN A C 1
ATOM 3346 O O . GLN A 1 401 ? -36.047 10.353 40.484 1.00 76.38 401 GLN A O 1
ATOM 3351 N N . ASN A 1 402 ? -35.681 10.887 38.339 1.00 71.31 402 ASN A N 1
ATOM 3352 C CA . ASN A 1 402 ? -36.791 11.830 38.247 1.00 71.31 402 ASN A CA 1
ATOM 3353 C C . ASN A 1 402 ? -38.150 11.129 38.371 1.00 71.31 402 ASN A C 1
ATOM 3355 O O . ASN A 1 402 ? -39.000 11.631 39.094 1.00 71.31 402 ASN A O 1
ATOM 3359 N N . GLN A 1 403 ? -38.332 9.941 37.783 1.00 64.88 403 GLN A N 1
ATOM 3360 C CA . GLN A 1 403 ? -39.544 9.133 37.980 1.00 64.88 403 GLN A CA 1
ATOM 3361 C C . GLN A 1 403 ? -39.723 8.704 39.445 1.00 64.88 403 GLN A C 1
ATOM 3363 O O . GLN A 1 403 ? -40.816 8.818 39.993 1.00 64.88 403 GLN A O 1
ATOM 3368 N N . LEU A 1 404 ? -38.653 8.264 40.117 1.00 59.41 404 LEU A N 1
ATOM 3369 C CA . LEU A 1 404 ? -38.689 7.946 41.552 1.00 59.41 404 LEU A CA 1
ATOM 3370 C C . LEU A 1 404 ? -38.993 9.181 42.417 1.00 59.41 404 LEU A C 1
ATOM 3372 O O . LEU A 1 404 ? -39.662 9.068 43.445 1.00 59.41 404 LEU A O 1
ATOM 3376 N N . ASN A 1 405 ? -38.536 10.362 41.996 1.00 53.91 405 ASN A N 1
ATOM 3377 C CA . ASN A 1 405 ? -38.815 11.625 42.674 1.00 53.91 405 ASN A CA 1
ATOM 3378 C C . ASN A 1 405 ? -40.239 12.145 42.401 1.00 53.91 405 ASN A C 1
ATOM 3380 O O . ASN A 1 405 ? -40.835 12.721 43.308 1.00 53.91 405 ASN A O 1
ATOM 3384 N N . GLU A 1 406 ? -40.817 11.892 41.223 1.00 49.38 406 GLU A N 1
ATOM 3385 C CA . GLU A 1 406 ? -42.219 12.210 40.899 1.00 49.38 406 GLU A CA 1
ATOM 3386 C C . GLU A 1 406 ? -43.212 11.352 41.700 1.00 49.38 406 GLU A C 1
ATOM 3388 O O . GLU A 1 406 ? -44.256 11.850 42.114 1.00 49.38 406 GLU A O 1
ATOM 3393 N N . PHE A 1 407 ? -42.867 10.105 42.045 1.00 49.38 407 PHE A N 1
ATOM 3394 C CA . PHE A 1 407 ? -43.644 9.314 43.015 1.00 49.38 407 PHE A CA 1
ATOM 3395 C C . PHE A 1 407 ? -43.543 9.834 44.464 1.00 49.38 407 PHE A C 1
ATOM 3397 O O . PHE A 1 407 ? -44.317 9.406 45.321 1.00 49.38 407 PHE A O 1
ATOM 3404 N N . ASN A 1 408 ? -42.626 10.763 44.752 1.00 47.91 408 ASN A N 1
ATOM 3405 C CA . ASN A 1 408 ? -42.395 11.322 46.088 1.00 47.91 408 ASN A CA 1
ATOM 3406 C C . ASN A 1 408 ? -42.969 12.737 46.292 1.00 47.91 408 ASN A C 1
ATOM 3408 O O . ASN A 1 408 ? -42.840 13.278 47.394 1.00 47.91 408 ASN A O 1
ATOM 3412 N N . THR A 1 409 ? -43.614 13.348 45.291 1.00 46.34 409 THR A N 1
ATOM 3413 C CA . THR A 1 409 ? -44.080 14.749 45.378 1.00 46.34 409 THR A CA 1
ATOM 3414 C C . THR A 1 409 ? -45.586 14.977 45.399 1.00 46.34 409 THR A C 1
ATOM 3416 O O . THR A 1 409 ? -45.986 16.124 45.554 1.00 46.34 409 THR A O 1
ATOM 3419 N N . ASP A 1 410 ? -46.413 13.934 45.439 1.00 47.91 410 ASP A N 1
ATOM 3420 C CA . ASP A 1 410 ? -47.786 14.040 45.945 1.00 47.91 410 ASP A CA 1
ATOM 3421 C C . ASP A 1 410 ? -48.062 12.882 46.905 1.00 47.91 410 ASP A C 1
ATOM 3423 O O . ASP A 1 410 ? -48.649 11.855 46.557 1.00 47.91 410 ASP A O 1
ATOM 3427 N N . SER A 1 411 ? -47.633 13.041 48.163 1.00 53.34 411 SER A N 1
ATOM 3428 C CA . SER A 1 411 ? -48.174 12.212 49.233 1.00 53.34 411 SER A CA 1
ATOM 3429 C C . SER A 1 411 ? -49.690 12.401 49.233 1.00 53.34 411 SER A C 1
ATOM 3431 O O . SER A 1 411 ? -50.194 13.486 49.528 1.00 53.34 411 SER A O 1
ATOM 3433 N N . ILE A 1 412 ? -50.434 11.353 48.870 1.00 55.75 412 ILE A N 1
ATOM 3434 C CA . ILE A 1 412 ? -51.883 11.298 49.064 1.00 55.75 412 ILE A CA 1
ATOM 3435 C C . ILE A 1 412 ? -52.115 11.532 50.558 1.00 55.75 412 ILE A C 1
ATOM 3437 O O . ILE A 1 412 ? -51.933 10.637 51.384 1.00 55.75 412 ILE A O 1
ATOM 3441 N N . LYS A 1 413 ? -52.447 12.770 50.926 1.00 62.56 413 LYS A N 1
ATOM 3442 C CA . LYS A 1 413 ? -52.731 13.133 52.309 1.00 62.56 413 LYS A CA 1
ATOM 3443 C C . LYS A 1 413 ? -54.068 12.512 52.674 1.00 62.56 413 LYS A C 1
ATOM 3445 O O . LYS A 1 413 ? -55.102 12.866 52.112 1.00 62.56 413 LYS A O 1
ATOM 3450 N N . LEU A 1 414 ? -54.045 11.572 53.610 1.00 62.56 414 LEU A N 1
ATOM 3451 C CA . LEU A 1 414 ? -55.251 10.943 54.124 1.00 62.56 414 LEU A CA 1
ATOM 3452 C C . LEU A 1 414 ? -56.054 11.996 54.895 1.00 62.56 414 LEU A C 1
ATOM 3454 O O . LEU A 1 414 ? -55.574 12.553 55.885 1.00 62.56 414 LEU A O 1
ATOM 3458 N N . ILE A 1 415 ? -57.276 12.275 54.440 1.00 71.44 415 ILE A N 1
ATOM 3459 C CA . ILE A 1 415 ? -58.181 13.212 55.111 1.00 71.44 415 ILE A CA 1
ATOM 3460 C C . ILE A 1 415 ? -58.877 12.470 56.252 1.00 71.44 415 ILE A C 1
ATOM 3462 O O . ILE A 1 415 ? -59.723 11.605 56.028 1.00 71.44 415 ILE A O 1
ATOM 3466 N N . SER A 1 416 ? -58.545 12.830 57.488 1.00 74.06 416 SER A N 1
ATOM 3467 C CA . SER A 1 416 ? -59.167 12.273 58.687 1.00 74.06 416 SER A CA 1
ATOM 3468 C C . SER A 1 416 ? -60.367 13.107 59.150 1.00 74.06 416 SER A C 1
ATOM 3470 O O . SER A 1 416 ? -60.396 14.336 59.037 1.00 74.06 416 SER A O 1
ATOM 3472 N N . THR A 1 417 ? -61.375 12.433 59.711 1.00 76.38 417 THR A N 1
ATOM 3473 C CA . THR A 1 417 ? -62.501 13.055 60.434 1.00 76.38 417 THR A CA 1
ATOM 3474 C C . THR A 1 417 ? -62.119 13.509 61.845 1.00 76.38 417 THR A C 1
ATOM 3476 O O . THR A 1 417 ? -62.865 14.279 62.461 1.00 76.38 417 THR A O 1
ATOM 3479 N N . LEU A 1 418 ? -60.979 13.034 62.352 1.00 77.00 418 LEU A N 1
ATOM 3480 C CA . LEU A 1 418 ? -60.432 13.394 63.652 1.00 77.00 418 LEU A CA 1
ATOM 3481 C C . LEU A 1 418 ? -59.636 14.697 63.548 1.00 77.00 418 LEU A C 1
ATOM 3483 O O . LEU A 1 418 ? -58.929 14.944 62.568 1.00 77.00 418 LEU A O 1
ATOM 3487 N N . ASN A 1 419 ? -59.734 15.540 64.572 1.00 77.19 419 ASN A N 1
ATOM 3488 C CA . ASN A 1 419 ? -58.869 16.712 64.675 1.00 77.19 419 ASN A CA 1
ATOM 3489 C C . ASN A 1 419 ? -57.455 16.312 65.141 1.00 77.19 419 ASN A C 1
ATOM 3491 O O . ASN A 1 419 ? -57.206 15.194 65.586 1.00 77.19 419 ASN A O 1
ATOM 3495 N N . ILE A 1 420 ? -56.501 17.240 65.055 1.00 74.38 420 ILE A N 1
ATOM 3496 C CA . ILE A 1 420 ? -55.095 16.947 65.365 1.00 74.38 420 ILE A CA 1
ATOM 3497 C C . ILE A 1 420 ? -54.864 16.526 66.827 1.00 74.38 420 ILE A C 1
ATOM 3499 O O . ILE A 1 420 ? -53.954 15.747 67.098 1.00 74.38 420 ILE A O 1
ATOM 3503 N N . ASN A 1 421 ? -55.691 17.005 67.763 1.00 76.81 421 ASN A N 1
ATOM 3504 C CA . ASN A 1 421 ? -55.592 16.647 69.180 1.00 76.81 421 ASN A CA 1
ATOM 3505 C C . ASN A 1 421 ? -56.048 15.202 69.402 1.00 76.81 421 ASN A C 1
ATOM 3507 O O . ASN A 1 421 ? -55.423 14.459 70.150 1.00 76.81 421 ASN A O 1
ATOM 3511 N N . GLU A 1 422 ? -57.108 14.799 68.705 1.00 81.31 422 GLU A N 1
ATOM 3512 C CA . GLU A 1 422 ? -57.626 13.433 68.675 1.00 81.31 422 GLU A CA 1
ATOM 3513 C C . GLU A 1 422 ? -56.632 12.478 67.999 1.00 81.31 422 GLU A C 1
ATOM 3515 O O . GLU A 1 422 ? -56.351 11.417 68.547 1.00 81.31 422 GLU A O 1
ATOM 3520 N N . ILE A 1 423 ? -56.027 12.871 66.871 1.00 80.62 423 ILE A N 1
ATOM 3521 C CA . ILE A 1 423 ? -54.987 12.081 66.183 1.00 80.62 423 ILE A CA 1
ATOM 3522 C C . ILE A 1 423 ? -53.751 11.913 67.076 1.00 80.62 423 ILE A C 1
ATOM 3524 O O . ILE A 1 423 ? -53.220 10.810 67.199 1.00 80.62 423 ILE A O 1
ATOM 3528 N N . ALA A 1 424 ? -53.305 12.988 67.729 1.00 79.94 424 ALA A N 1
ATOM 3529 C CA . ALA A 1 424 ? -52.187 12.949 68.666 1.00 79.94 424 ALA A CA 1
ATOM 3530 C C . ALA A 1 424 ? -52.480 12.024 69.858 1.00 79.94 424 ALA A C 1
ATOM 3532 O O . ALA A 1 424 ? -51.630 11.220 70.240 1.00 79.94 424 ALA A O 1
ATOM 3533 N N . LEU A 1 425 ? -53.691 12.095 70.418 1.00 82.06 425 LEU A N 1
ATOM 3534 C CA . LEU A 1 425 ? -54.107 11.245 71.530 1.00 82.06 425 LEU A CA 1
ATOM 3535 C C . LEU A 1 425 ? -54.232 9.772 71.119 1.00 82.06 425 LEU A C 1
ATOM 3537 O O . LEU A 1 425 ? -53.764 8.900 71.845 1.00 82.06 425 LEU A O 1
ATOM 3541 N N . LEU A 1 426 ? -54.792 9.489 69.941 1.00 82.38 426 LEU A N 1
ATOM 3542 C CA . LEU A 1 426 ? -54.850 8.136 69.390 1.00 82.38 426 LEU A CA 1
ATOM 3543 C C . LEU A 1 426 ? -53.440 7.572 69.192 1.00 82.38 426 LEU A C 1
ATOM 3545 O O . LEU A 1 426 ? -53.153 6.461 69.621 1.00 82.38 426 LEU A O 1
ATOM 3549 N N . PHE A 1 427 ? -52.532 8.358 68.613 1.00 81.00 427 PHE A N 1
ATOM 3550 C CA . PHE A 1 427 ? -51.145 7.941 68.428 1.00 81.00 427 PHE A CA 1
ATOM 3551 C C . PHE A 1 427 ? -50.421 7.715 69.760 1.00 81.00 427 PHE A C 1
ATOM 3553 O O . PHE A 1 427 ? -49.624 6.786 69.884 1.00 81.00 427 PHE A O 1
ATOM 3560 N N . ARG A 1 428 ? -50.710 8.523 70.785 1.00 82.75 428 ARG A N 1
ATOM 3561 C CA . ARG A 1 428 ? -50.215 8.272 72.141 1.00 82.75 428 ARG A CA 1
ATOM 3562 C C . ARG A 1 428 ? -50.701 6.923 72.673 1.00 82.75 428 ARG A C 1
ATOM 3564 O O . ARG A 1 428 ? -49.868 6.171 73.159 1.00 82.75 428 ARG A O 1
ATOM 3571 N N . LEU A 1 429 ? -51.985 6.597 72.527 1.00 82.81 429 LEU A N 1
ATOM 3572 C CA . LEU A 1 429 ? -52.526 5.301 72.954 1.00 82.81 429 LEU A CA 1
ATOM 3573 C C . LEU A 1 429 ? -51.866 4.132 72.210 1.00 82.81 429 LEU A C 1
ATOM 3575 O O . LEU A 1 429 ? -51.483 3.155 72.839 1.00 82.81 429 LEU A O 1
ATOM 3579 N N . LEU A 1 430 ? -51.660 4.248 70.894 1.00 81.88 430 LEU A N 1
ATOM 3580 C CA . LEU A 1 430 ? -50.962 3.215 70.116 1.00 81.88 430 LEU A CA 1
ATOM 3581 C C . LEU A 1 430 ? -49.505 3.026 70.580 1.00 81.88 430 LEU A C 1
ATOM 3583 O O . LEU A 1 430 ? -49.006 1.905 70.601 1.00 81.88 430 LEU A O 1
ATOM 3587 N N . ASN A 1 431 ? -48.828 4.109 70.979 1.00 78.19 431 ASN A N 1
ATOM 3588 C CA . ASN A 1 431 ? -47.487 4.030 71.563 1.00 78.19 431 ASN A CA 1
ATOM 3589 C C . ASN A 1 431 ? -47.486 3.431 72.976 1.00 78.19 431 ASN A C 1
ATOM 3591 O O . ASN A 1 431 ? -46.555 2.708 73.303 1.00 78.19 431 ASN A O 1
ATOM 3595 N N . GLU A 1 432 ? -48.478 3.749 73.812 1.00 81.19 432 GLU A N 1
ATOM 3596 C CA . GLU A 1 432 ? -48.620 3.188 75.167 1.00 81.19 432 GLU A CA 1
ATOM 3597 C C . GLU A 1 432 ? -48.973 1.692 75.137 1.00 81.19 432 GLU A C 1
ATOM 3599 O O . GLU A 1 432 ? -48.646 0.970 76.072 1.00 81.19 432 GLU A O 1
ATOM 3604 N N . LEU A 1 433 ? -49.583 1.218 74.048 1.00 82.75 433 LEU A N 1
ATOM 3605 C CA . LEU A 1 433 ? -49.821 -0.202 73.768 1.00 82.75 433 LEU A CA 1
ATOM 3606 C C . LEU A 1 433 ? -48.621 -0.900 73.096 1.00 82.75 433 LEU A C 1
ATOM 3608 O O . LEU A 1 433 ? -48.761 -2.030 72.639 1.00 82.75 433 LEU A O 1
ATOM 3612 N N . ASP A 1 434 ? -47.470 -0.222 72.991 1.00 79.12 434 ASP A N 1
ATOM 3613 C CA . ASP A 1 434 ? -46.229 -0.716 72.377 1.00 79.12 434 ASP A CA 1
ATOM 3614 C C . ASP A 1 434 ? -46.389 -1.277 70.948 1.00 79.12 434 ASP A C 1
ATOM 3616 O O . ASP A 1 434 ? -45.607 -2.109 70.493 1.00 79.12 434 ASP A O 1
ATOM 3620 N N . ILE A 1 435 ? -47.350 -0.752 70.179 1.00 79.50 435 ILE A N 1
ATOM 3621 C CA . ILE A 1 435 ? -47.543 -1.127 68.765 1.00 79.50 435 ILE A CA 1
ATOM 3622 C C . ILE A 1 435 ? -46.337 -0.699 67.908 1.00 79.50 435 ILE A C 1
ATOM 3624 O O . ILE A 1 435 ? -46.051 -1.306 66.876 1.00 79.50 435 ILE A O 1
ATOM 3628 N N . PHE A 1 436 ? -45.607 0.340 68.333 1.00 77.31 436 PHE A N 1
ATOM 3629 C CA . PHE A 1 436 ? -44.439 0.868 67.628 1.00 77.31 436 PHE A CA 1
ATOM 3630 C C . PHE A 1 436 ? -43.146 0.738 68.446 1.00 77.31 436 PHE A C 1
ATOM 3632 O O . PHE A 1 436 ? -43.061 1.195 69.595 1.00 77.31 436 PHE A O 1
ATOM 3639 N N . GLU A 1 437 ? -42.098 0.222 67.795 1.00 75.69 437 GLU A N 1
ATOM 3640 C CA . GLU A 1 437 ? -40.734 0.161 68.335 1.00 75.69 437 GLU A CA 1
ATOM 3641 C C . GLU A 1 437 ? -40.231 1.556 68.775 1.00 75.69 437 GLU A C 1
ATOM 3643 O O . GLU A 1 437 ? -40.408 2.529 68.028 1.00 75.69 437 GLU A O 1
ATOM 3648 N N . PRO A 1 438 ? -39.557 1.682 69.939 1.00 68.31 438 PRO A N 1
ATOM 3649 C CA . PRO A 1 438 ? -39.130 2.966 70.511 1.00 68.31 438 PRO A CA 1
ATOM 3650 C C . PRO A 1 438 ? -38.332 3.868 69.560 1.00 68.31 438 PRO A C 1
ATOM 3652 O O . PRO A 1 438 ? -38.586 5.072 69.488 1.00 68.31 438 PRO A O 1
ATOM 3655 N N . GLU A 1 439 ? -37.422 3.288 68.777 1.00 67.06 439 GLU A N 1
ATOM 3656 C CA . GLU A 1 439 ? -36.537 4.007 67.848 1.00 67.06 439 GLU A CA 1
ATOM 3657 C C . GLU A 1 439 ? -37.286 4.616 66.651 1.00 67.06 439 GLU A C 1
ATOM 3659 O O . GLU A 1 439 ? -36.854 5.612 66.064 1.00 67.06 439 GLU A O 1
ATOM 3664 N N . LYS A 1 440 ? -38.452 4.059 66.303 1.00 70.50 440 LYS A N 1
ATOM 3665 C CA . LYS A 1 440 ? -39.255 4.488 65.150 1.00 70.50 440 LYS A CA 1
ATOM 3666 C C . LYS A 1 440 ? -40.347 5.494 65.519 1.00 70.50 440 LYS A C 1
ATOM 3668 O O . LYS A 1 440 ? -40.868 6.158 64.624 1.00 70.50 440 LYS A O 1
ATOM 3673 N N . ARG A 1 441 ? -40.644 5.708 66.809 1.00 68.81 441 ARG A N 1
ATOM 3674 C CA . ARG A 1 441 ? -41.725 6.606 67.285 1.00 68.81 441 ARG A CA 1
ATOM 3675 C C . ARG A 1 441 ? -41.599 8.040 66.760 1.00 68.81 441 ARG A C 1
ATOM 3677 O O . ARG A 1 441 ? -42.591 8.648 66.361 1.00 68.81 441 ARG A O 1
ATOM 3684 N N . VAL A 1 442 ? -40.374 8.567 66.694 1.00 68.25 442 VAL A N 1
ATOM 3685 C CA . VAL A 1 442 ? -40.095 9.918 66.166 1.00 68.25 442 VAL A CA 1
ATOM 3686 C C . VAL A 1 442 ? -40.363 9.999 64.659 1.00 68.25 442 VAL A C 1
ATOM 3688 O O . VAL A 1 442 ? -40.922 10.991 64.187 1.00 68.25 442 VAL A O 1
ATOM 3691 N N . ARG A 1 443 ? -40.019 8.946 63.905 1.00 67.94 443 ARG A N 1
ATOM 3692 C CA . ARG A 1 443 ? -40.273 8.865 62.458 1.00 67.94 443 ARG A CA 1
ATOM 3693 C C . ARG A 1 443 ? -41.761 8.716 62.154 1.00 67.94 443 ARG A C 1
ATOM 3695 O O . ARG A 1 443 ? -42.245 9.385 61.250 1.00 67.94 443 ARG A O 1
ATOM 3702 N N . VAL A 1 444 ? -42.500 7.928 62.938 1.00 69.31 444 VAL A N 1
ATOM 3703 C CA . VAL A 1 444 ? -43.955 7.785 62.759 1.00 69.31 444 VAL A CA 1
ATOM 3704 C C . VAL A 1 444 ? -44.683 9.100 63.063 1.00 69.31 444 VAL A C 1
ATOM 3706 O O . VAL A 1 444 ? -45.558 9.502 62.302 1.00 69.31 444 VAL A O 1
ATOM 3709 N N . ALA A 1 445 ? -44.275 9.845 64.096 1.00 67.31 445 ALA A N 1
ATOM 3710 C CA . ALA A 1 445 ? -44.834 11.173 64.366 1.00 67.31 445 ALA A CA 1
ATOM 3711 C C . ALA A 1 445 ? -44.562 12.178 63.225 1.00 67.31 445 ALA A C 1
ATOM 3713 O O . ALA A 1 445 ? -45.430 12.986 62.883 1.00 67.31 445 ALA A O 1
ATOM 3714 N N . ALA A 1 446 ? -43.371 12.124 62.617 1.00 69.12 446 ALA A N 1
ATOM 3715 C CA . ALA A 1 446 ? -43.038 12.930 61.442 1.00 69.12 446 ALA A CA 1
ATOM 3716 C C . ALA A 1 446 ? -43.861 12.513 60.208 1.00 69.12 446 ALA A C 1
ATOM 3718 O O . ALA A 1 446 ? -44.372 13.381 59.498 1.00 69.12 446 ALA A O 1
ATOM 3719 N N . TRP A 1 447 ? -44.061 11.207 60.010 1.00 72.81 447 TRP A N 1
ATOM 3720 C CA . TRP A 1 447 ? -44.890 10.652 58.940 1.00 72.81 447 TRP A CA 1
ATOM 3721 C C . TRP A 1 447 ? -46.362 11.062 59.073 1.00 72.81 447 TRP A C 1
ATOM 3723 O O . TRP A 1 447 ? -46.944 11.515 58.091 1.00 72.81 447 TRP A O 1
ATOM 3733 N N . ILE A 1 448 ? -46.949 11.010 60.277 1.00 71.06 448 ILE A N 1
ATOM 3734 C CA . ILE A 1 448 ? -48.337 11.443 60.535 1.00 71.06 448 ILE A CA 1
ATOM 3735 C C . ILE A 1 448 ? -48.541 12.903 60.119 1.00 71.06 448 ILE A C 1
ATOM 3737 O O . ILE A 1 448 ? -49.511 13.223 59.436 1.00 71.06 448 ILE A O 1
ATOM 3741 N N . LYS A 1 449 ? -47.602 13.789 60.477 1.00 69.88 449 LYS A N 1
ATOM 3742 C CA . LYS A 1 449 ? -47.648 15.205 60.082 1.00 69.88 449 LYS A CA 1
ATOM 3743 C C . LYS A 1 449 ? -47.607 15.382 58.558 1.00 69.88 449 LYS A C 1
ATOM 3745 O O . LYS A 1 449 ? -48.249 16.285 58.032 1.00 69.88 449 LYS A O 1
ATOM 3750 N N . GLN A 1 450 ? -46.805 14.576 57.867 1.00 66.25 450 GLN A N 1
ATOM 3751 C CA . GLN A 1 450 ? -46.617 14.675 56.417 1.00 66.25 450 GLN A CA 1
ATOM 3752 C C . GLN A 1 450 ? -47.752 14.012 55.621 1.00 66.25 450 GLN A C 1
ATOM 3754 O O . GLN A 1 450 ? -47.999 14.414 54.483 1.00 66.25 450 GLN A O 1
ATOM 3759 N N . SER A 1 451 ? -48.456 13.050 56.227 1.0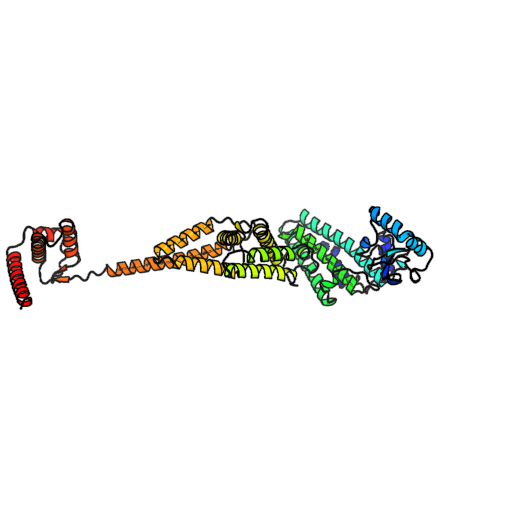0 67.56 451 SER A N 1
ATOM 3760 C CA . SER A 1 451 ? -49.366 12.136 55.525 1.00 67.56 451 SER A CA 1
ATOM 3761 C C . SER A 1 451 ? -50.843 12.279 55.907 1.00 67.56 451 SER A C 1
ATOM 3763 O O . SER A 1 451 ? -51.684 11.747 55.192 1.00 67.56 451 SER A O 1
ATOM 3765 N N . ILE A 1 452 ? -51.193 12.977 56.999 1.00 69.88 452 ILE A N 1
ATOM 3766 C CA . ILE A 1 452 ? -52.587 13.126 57.459 1.00 69.88 452 ILE A CA 1
ATOM 3767 C C . ILE A 1 452 ? -52.988 14.604 57.521 1.00 69.88 452 ILE A C 1
ATOM 3769 O O . ILE A 1 452 ? -52.306 15.421 58.140 1.00 69.88 452 ILE A O 1
ATOM 3773 N N . THR A 1 453 ? -54.134 14.944 56.929 1.00 69.56 453 THR A N 1
ATOM 3774 C CA . THR A 1 453 ? -54.789 16.256 57.074 1.00 69.56 453 THR A CA 1
ATOM 3775 C C . THR A 1 453 ? -56.148 16.108 57.747 1.00 69.56 453 THR A C 1
ATOM 3777 O O . THR A 1 453 ? -56.773 15.050 57.706 1.00 69.56 453 THR A O 1
ATOM 3780 N N . ASN A 1 454 ? -56.620 17.165 58.408 1.00 68.12 454 ASN A N 1
ATOM 3781 C CA . ASN A 1 454 ? -58.000 17.229 58.885 1.00 68.12 454 ASN A CA 1
ATOM 3782 C C . ASN A 1 454 ? -58.901 17.893 57.835 1.00 68.12 454 ASN A C 1
ATOM 3784 O O . ASN A 1 454 ? -58.421 18.606 56.954 1.00 68.12 454 ASN A O 1
ATOM 3788 N N . LYS A 1 455 ? -60.221 17.720 57.974 1.00 62.41 455 LYS A N 1
ATOM 3789 C CA . LYS A 1 455 ? -61.223 18.366 57.103 1.00 62.41 455 LYS A CA 1
ATOM 3790 C C . LYS A 1 455 ? -61.086 19.896 56.999 1.00 62.41 455 LYS A C 1
ATOM 3792 O O . LYS A 1 455 ? -61.461 20.454 55.976 1.00 62.41 455 LYS A O 1
ATOM 3797 N N . ASP A 1 456 ? -60.514 20.555 58.010 1.00 59.81 456 ASP A N 1
ATOM 3798 C CA . ASP A 1 456 ? -60.328 22.017 58.042 1.00 59.81 456 ASP A CA 1
ATOM 3799 C C . ASP A 1 456 ? -59.007 22.499 57.406 1.00 59.81 456 ASP A C 1
ATOM 3801 O O . ASP A 1 456 ? -58.705 23.692 57.444 1.00 59.81 456 ASP A O 1
ATOM 3805 N N . ASN A 1 457 ? -58.202 21.586 56.848 1.00 56.78 457 ASN A N 1
ATOM 3806 C CA . ASN A 1 457 ? -56.979 21.854 56.083 1.00 56.78 457 ASN A CA 1
ATOM 3807 C C . ASN A 1 457 ? -55.936 22.756 56.782 1.00 56.78 457 ASN A C 1
ATOM 3809 O O . ASN A 1 457 ? -55.181 23.489 56.138 1.00 56.78 457 ASN A O 1
ATOM 3813 N N . ARG A 1 458 ? -55.870 22.718 58.118 1.00 58.16 458 ARG A N 1
ATOM 3814 C CA . ARG A 1 458 ? -54.940 23.559 58.888 1.00 58.16 458 ARG A CA 1
ATOM 3815 C C . ARG A 1 458 ? -53.549 22.923 58.931 1.00 58.16 458 ARG A C 1
ATOM 3817 O O . ARG A 1 458 ? -53.393 21.756 59.277 1.00 58.16 458 ARG A O 1
ATOM 3824 N N . ILE A 1 459 ? -52.522 23.709 58.606 1.00 57.25 459 ILE A N 1
ATOM 3825 C CA . ILE A 1 459 ? -51.117 23.288 58.689 1.00 57.25 459 ILE A CA 1
ATOM 3826 C C . ILE A 1 459 ? -50.694 23.314 60.162 1.00 57.25 459 ILE A C 1
ATOM 3828 O O . ILE A 1 459 ? -50.669 24.374 60.785 1.00 57.25 459 ILE A O 1
ATOM 3832 N N . TYR A 1 460 ? -50.353 22.154 60.724 1.00 62.09 460 TYR A N 1
ATOM 3833 C CA . TYR A 1 460 ? -49.942 22.033 62.125 1.00 62.09 460 TYR A CA 1
ATOM 3834 C C . TYR A 1 460 ? -48.429 21.830 62.266 1.00 62.09 460 TYR A C 1
ATOM 3836 O O . TYR A 1 460 ? -47.787 21.118 61.487 1.00 62.09 460 TYR A O 1
ATOM 3844 N N . SER A 1 461 ? -47.839 22.445 63.292 1.00 61.56 461 SER A N 1
ATOM 3845 C CA . SER A 1 461 ? -46.431 22.250 63.633 1.00 61.56 461 SER A CA 1
ATOM 3846 C C . SER A 1 461 ? -46.225 20.940 64.407 1.00 61.56 461 SER A C 1
ATOM 3848 O O . SER A 1 461 ? -47.112 20.433 65.096 1.00 61.56 461 SER A O 1
ATOM 3850 N N . GLN A 1 462 ? -45.014 20.385 64.321 1.00 63.31 462 GLN A N 1
ATOM 3851 C CA . GLN A 1 462 ? -44.629 19.175 65.059 1.00 63.31 462 GLN A CA 1
ATOM 3852 C C . GLN A 1 462 ? -44.664 19.393 66.582 1.00 63.31 462 GLN A C 1
ATOM 3854 O O . GLN A 1 462 ? -44.947 18.467 67.341 1.00 63.31 462 GLN A O 1
ATOM 3859 N N . SER A 1 463 ? -44.423 20.630 67.028 1.00 62.88 463 SER A N 1
ATOM 3860 C CA . SER A 1 463 ? -44.531 21.027 68.431 1.00 62.88 463 SER A CA 1
ATOM 3861 C C . SER A 1 463 ? -45.976 20.995 68.934 1.00 62.88 463 SER A C 1
ATOM 3863 O O . SER A 1 463 ? -46.199 20.565 70.063 1.00 62.88 463 SER A O 1
ATOM 3865 N N . SER A 1 464 ? -46.963 21.352 68.103 1.00 66.06 464 SER A N 1
ATOM 3866 C CA . SER A 1 464 ? -48.383 21.232 68.457 1.00 66.06 464 SER A CA 1
ATOM 3867 C C . SER A 1 464 ? -48.816 19.775 68.613 1.00 66.06 464 SER A C 1
ATOM 3869 O O . SER A 1 464 ? -49.425 19.440 69.624 1.00 66.06 464 SER A O 1
ATOM 3871 N N . LEU A 1 465 ? -48.447 18.888 67.677 1.00 69.31 465 LEU A N 1
ATOM 3872 C CA . LEU A 1 465 ? -48.752 17.453 67.786 1.00 69.31 465 LEU A CA 1
ATOM 3873 C C . LEU A 1 465 ? -48.175 16.872 69.087 1.00 69.31 465 LEU A C 1
ATOM 3875 O O . LEU A 1 465 ? -48.892 16.227 69.845 1.00 69.31 465 LEU A O 1
ATOM 3879 N N . ARG A 1 466 ? -46.907 17.180 69.390 1.00 68.94 466 ARG A N 1
ATOM 3880 C CA . ARG A 1 466 ? -46.235 16.719 70.611 1.00 68.94 466 ARG A CA 1
ATOM 3881 C C . ARG A 1 466 ? -46.899 17.259 71.880 1.00 68.94 466 ARG A C 1
ATOM 3883 O O . ARG A 1 466 ? -47.152 16.479 72.789 1.00 68.94 466 ARG A O 1
ATOM 3890 N N . ASN A 1 467 ? -47.226 18.551 71.947 1.00 72.38 467 ASN A N 1
ATOM 3891 C CA . ASN A 1 467 ? -47.907 19.125 73.115 1.00 72.38 467 ASN A CA 1
ATOM 3892 C C . ASN A 1 467 ? -49.283 18.491 73.356 1.00 72.38 467 ASN A C 1
ATOM 3894 O O . ASN A 1 467 ? -49.626 18.193 74.498 1.00 72.38 467 ASN A O 1
ATOM 3898 N N . ASN A 1 468 ? -50.038 18.231 72.289 1.00 72.56 468 ASN A N 1
ATOM 3899 C CA . ASN A 1 468 ? -51.371 17.639 72.384 1.00 72.56 468 ASN A CA 1
ATOM 3900 C C . ASN A 1 468 ? -51.350 16.150 72.764 1.00 72.56 468 ASN A C 1
ATOM 3902 O O . ASN A 1 468 ? -52.335 15.659 73.310 1.00 72.56 468 ASN A O 1
ATOM 3906 N N . MET A 1 469 ? -50.239 15.437 72.533 1.00 71.19 469 MET A N 1
ATOM 3907 C CA . MET A 1 469 ? -50.050 14.084 73.072 1.00 71.19 469 MET A CA 1
ATOM 3908 C C . MET A 1 469 ? -49.988 14.109 74.603 1.00 71.19 469 MET A C 1
ATOM 3910 O O . MET A 1 469 ? -50.629 13.291 75.260 1.00 71.19 469 MET A O 1
ATOM 3914 N N . TYR A 1 470 ? -49.224 15.035 75.188 1.00 69.62 470 TYR A N 1
ATOM 3915 C CA . TYR A 1 470 ? -48.997 15.055 76.636 1.00 69.62 470 TYR A CA 1
ATOM 3916 C C . TYR A 1 470 ? -50.114 15.765 77.411 1.00 69.62 470 TYR A C 1
ATOM 3918 O O . TYR A 1 470 ? -50.464 15.301 78.492 1.00 69.62 470 TYR A O 1
ATOM 3926 N N . ASN A 1 471 ? -50.729 16.800 76.827 1.00 75.38 471 ASN A N 1
ATOM 3927 C CA . ASN A 1 471 ? -51.792 17.600 77.446 1.00 75.38 471 ASN A CA 1
ATOM 3928 C C . ASN A 1 471 ? -53.071 17.633 76.578 1.00 75.38 471 ASN A C 1
ATOM 3930 O O . ASN A 1 471 ? -53.414 18.683 76.027 1.00 75.38 471 ASN A O 1
ATOM 3934 N N . PRO A 1 472 ? -53.780 16.502 76.412 1.00 78.44 472 PRO A N 1
ATOM 3935 C CA . PRO A 1 472 ? -55.015 16.464 75.634 1.00 78.44 472 PRO A CA 1
ATOM 3936 C C . PRO A 1 472 ? -56.154 17.211 76.348 1.00 78.44 472 PRO A C 1
ATOM 3938 O O . PRO A 1 472 ? -56.292 17.145 77.570 1.00 78.44 472 PRO A O 1
ATOM 3941 N N . SER A 1 473 ? -57.020 17.889 75.589 1.00 78.44 473 SER A N 1
ATOM 3942 C CA . SER A 1 473 ? -58.236 18.488 76.156 1.00 78.44 473 SER A CA 1
ATOM 3943 C C . SER A 1 473 ? -59.242 17.408 76.572 1.00 78.44 473 SER A C 1
ATOM 3945 O O . SER A 1 473 ? -59.350 16.370 75.917 1.00 78.44 473 SER A O 1
ATOM 3947 N N . THR A 1 474 ? -60.034 17.668 77.617 1.00 78.75 474 THR A N 1
ATOM 3948 C CA . THR A 1 474 ? -61.092 16.755 78.100 1.00 78.75 474 THR A CA 1
ATOM 3949 C C . THR A 1 474 ? -62.064 16.349 76.989 1.00 78.75 474 THR A C 1
ATOM 3951 O O . THR A 1 474 ? -62.373 15.170 76.840 1.00 78.75 474 THR A O 1
ATOM 3954 N N . ALA A 1 475 ? -62.434 17.291 76.117 1.00 80.31 475 ALA A N 1
ATOM 3955 C CA . ALA A 1 475 ? -63.265 17.023 74.943 1.00 80.31 475 ALA A CA 1
ATOM 3956 C C . ALA A 1 475 ? -62.630 16.026 73.948 1.00 80.31 475 ALA A C 1
ATOM 3958 O O . ALA A 1 475 ? -63.335 15.191 73.382 1.00 80.31 475 ALA A O 1
ATOM 3959 N N . SER A 1 476 ? -61.304 16.076 73.752 1.00 80.75 476 SER A N 1
ATOM 3960 C CA . SER A 1 476 ? -60.589 15.140 72.865 1.00 80.75 476 SER A CA 1
ATOM 3961 C C . SER A 1 476 ? -60.528 13.736 73.475 1.00 80.75 476 SER A C 1
ATOM 3963 O O . SER A 1 476 ? -60.686 12.746 72.763 1.00 80.75 476 SER A O 1
ATOM 3965 N N . ILE A 1 477 ? -60.359 13.644 74.801 1.00 81.38 477 ILE A N 1
ATOM 3966 C CA . ILE A 1 477 ? -60.373 12.373 75.540 1.00 81.38 477 ILE A CA 1
ATOM 3967 C C . ILE A 1 477 ? -61.739 11.694 75.416 1.00 81.38 477 ILE A C 1
ATOM 3969 O O . ILE A 1 477 ? -61.804 10.511 75.085 1.00 81.38 477 ILE A O 1
ATOM 3973 N N . ASP A 1 478 ? -62.833 12.426 75.631 1.00 84.19 478 ASP A N 1
ATOM 3974 C CA . ASP A 1 478 ? -64.183 11.856 75.555 1.00 84.19 478 ASP A CA 1
ATOM 3975 C C . ASP A 1 478 ? -64.542 11.397 74.138 1.00 84.19 478 ASP A C 1
ATOM 3977 O O . ASP A 1 478 ? -65.199 10.367 73.958 1.00 84.19 478 ASP A O 1
ATOM 3981 N N . ARG A 1 479 ? -64.073 12.119 73.113 1.00 83.50 479 ARG A N 1
ATOM 3982 C CA . ARG A 1 479 ? -64.281 11.746 71.709 1.00 83.50 479 ARG A CA 1
ATOM 3983 C C . ARG A 1 479 ? -63.482 10.503 71.314 1.00 83.50 479 ARG A C 1
ATOM 3985 O O . ARG A 1 479 ? -64.055 9.606 70.700 1.00 83.50 479 ARG A O 1
ATOM 3992 N N . ILE A 1 480 ? -62.218 10.394 71.729 1.00 86.69 480 ILE A N 1
ATOM 3993 C CA . ILE A 1 480 ? -61.409 9.185 71.505 1.00 86.69 480 ILE A CA 1
ATOM 3994 C C . ILE A 1 480 ? -61.941 7.985 72.298 1.00 86.69 480 ILE A C 1
ATOM 3996 O O . ILE A 1 480 ? -61.972 6.883 71.761 1.00 86.69 480 ILE A O 1
ATOM 4000 N N . LYS A 1 481 ? -62.449 8.172 73.524 1.00 85.50 481 LYS A N 1
ATOM 4001 C CA . LYS A 1 481 ? -63.126 7.098 74.276 1.00 85.50 481 LYS A CA 1
ATOM 4002 C C . LYS A 1 481 ? -64.343 6.557 73.528 1.00 85.50 481 LYS A C 1
ATOM 4004 O O . LYS A 1 481 ? -64.491 5.344 73.408 1.00 85.50 481 LYS A O 1
ATOM 4009 N N . LYS A 1 482 ? -65.200 7.440 73.001 1.00 86.00 482 LYS A N 1
ATOM 4010 C CA . LYS A 1 482 ? -66.350 7.035 72.173 1.00 86.00 482 LYS A CA 1
ATOM 4011 C C . LYS A 1 482 ? -65.898 6.286 70.918 1.00 86.00 482 LYS A C 1
ATOM 4013 O O . LYS A 1 482 ? -66.440 5.223 70.638 1.00 86.00 482 LYS A O 1
ATOM 4018 N N . PHE A 1 483 ? -64.873 6.797 70.235 1.00 85.94 483 PHE A N 1
ATOM 4019 C CA . PHE A 1 483 ? -64.289 6.149 69.061 1.00 85.94 483 PHE A CA 1
ATOM 4020 C C . PHE A 1 483 ? -63.735 4.754 69.381 1.00 85.94 483 PHE A C 1
ATOM 4022 O O . PHE A 1 483 ? -64.009 3.809 68.656 1.00 85.94 483 PHE A O 1
ATOM 4029 N N . ALA A 1 484 ? -63.023 4.584 70.498 1.00 85.06 484 ALA A N 1
ATOM 4030 C CA . ALA A 1 484 ? -62.495 3.287 70.920 1.00 85.06 484 ALA A CA 1
ATOM 4031 C C . ALA A 1 484 ? -63.607 2.275 71.256 1.00 85.06 484 ALA A C 1
ATOM 4033 O O . ALA A 1 484 ? -63.486 1.097 70.926 1.00 85.06 484 ALA A O 1
ATOM 4034 N N . ILE A 1 485 ? -64.709 2.721 71.873 1.00 87.50 485 ILE A N 1
ATOM 4035 C CA . ILE A 1 485 ? -65.885 1.872 72.134 1.00 87.50 485 ILE A CA 1
ATOM 4036 C C . ILE A 1 485 ? -66.542 1.436 70.819 1.00 87.50 485 ILE A C 1
ATOM 4038 O O . ILE A 1 485 ? -66.949 0.284 70.687 1.00 87.50 485 ILE A O 1
ATOM 4042 N N . GLU A 1 486 ? -66.656 2.341 69.849 1.00 85.81 486 GLU A N 1
ATOM 4043 C CA . GLU A 1 486 ? -67.210 2.046 68.526 1.00 85.81 486 GLU A CA 1
ATOM 4044 C C . GLU A 1 486 ? -66.304 1.106 67.719 1.00 85.81 486 GLU A C 1
ATOM 4046 O O . GLU A 1 486 ? -66.793 0.150 67.118 1.00 85.81 486 GLU A O 1
ATOM 4051 N N . LEU A 1 487 ? -64.985 1.309 67.789 1.00 85.06 487 LEU A N 1
ATOM 4052 C CA . LEU A 1 487 ? -63.986 0.417 67.209 1.00 85.06 487 LEU A CA 1
ATOM 4053 C C . LEU A 1 487 ? -64.108 -0.989 67.804 1.00 85.06 487 LEU A C 1
ATOM 4055 O O . LEU A 1 487 ? -64.212 -1.952 67.053 1.00 85.06 487 LEU A O 1
ATOM 4059 N N . LYS A 1 488 ? -64.193 -1.102 69.137 1.00 85.88 488 LYS A N 1
ATOM 4060 C CA . LYS A 1 488 ? -64.404 -2.383 69.821 1.00 85.88 488 LYS A CA 1
ATOM 4061 C C . LYS A 1 488 ? -65.685 -3.068 69.344 1.00 85.88 488 LYS A C 1
ATOM 4063 O O . LYS A 1 488 ? -65.627 -4.207 68.917 1.00 85.88 488 LYS A O 1
ATOM 4068 N N . ARG A 1 489 ? -66.819 -2.359 69.330 1.00 86.62 489 ARG A N 1
ATOM 4069 C CA . ARG A 1 489 ? -68.097 -2.906 68.835 1.00 86.62 489 ARG A CA 1
ATOM 4070 C C . ARG A 1 489 ? -68.034 -3.346 67.372 1.00 86.62 489 ARG A C 1
ATOM 4072 O O . ARG A 1 489 ? -68.779 -4.233 66.982 1.00 86.62 489 ARG A O 1
ATOM 4079 N N . THR A 1 490 ? -67.214 -2.688 66.557 1.00 85.06 490 THR A N 1
ATOM 4080 C CA . THR A 1 490 ? -67.017 -3.061 65.150 1.00 85.06 490 THR A CA 1
ATOM 4081 C C . THR A 1 490 ? -66.164 -4.318 65.037 1.00 85.06 490 THR A C 1
ATOM 4083 O O . THR A 1 490 ? -66.498 -5.187 64.246 1.00 85.06 490 THR A O 1
ATOM 4086 N N . ILE A 1 491 ? -65.111 -4.439 65.849 1.00 85.25 491 ILE A N 1
ATOM 4087 C CA . ILE A 1 491 ? -64.286 -5.650 65.936 1.00 85.25 491 ILE A CA 1
ATOM 4088 C C . ILE A 1 491 ? -65.122 -6.830 66.443 1.00 85.25 491 ILE A C 1
ATOM 4090 O O . ILE A 1 491 ? -65.125 -7.870 65.803 1.00 85.25 491 ILE A O 1
ATOM 4094 N N . ASP A 1 492 ? -65.914 -6.637 67.502 1.00 85.69 492 ASP A N 1
ATOM 4095 C CA . ASP A 1 492 ? -66.797 -7.674 68.055 1.00 85.69 492 ASP A CA 1
ATOM 4096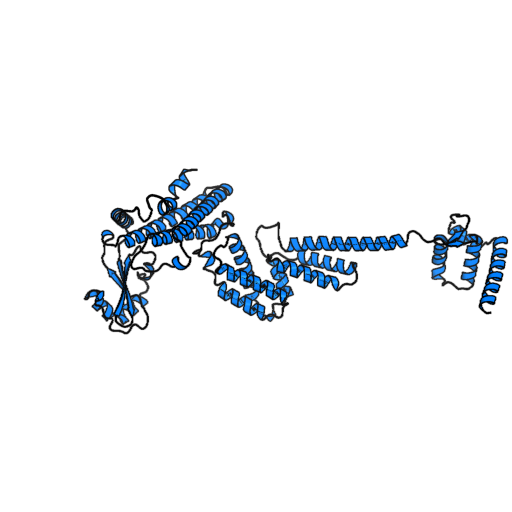 C C . ASP A 1 492 ? -67.825 -8.182 67.012 1.00 85.69 492 ASP A C 1
ATOM 4098 O O . ASP A 1 492 ? -68.264 -9.321 67.089 1.00 85.69 492 ASP A O 1
ATOM 4102 N N . ARG A 1 493 ? -68.195 -7.358 66.016 1.00 81.25 493 ARG A N 1
ATOM 4103 C CA . ARG A 1 493 ? -69.059 -7.743 64.879 1.00 81.25 493 ARG A CA 1
ATOM 4104 C C . ARG A 1 493 ? -68.323 -8.431 63.728 1.00 81.25 493 ARG A C 1
ATOM 4106 O O . ARG A 1 493 ? -68.984 -8.953 62.844 1.00 81.25 493 ARG A O 1
ATOM 4113 N N . LEU A 1 494 ? -66.996 -8.332 63.665 1.00 75.44 494 LEU A N 1
ATOM 4114 C CA . LEU A 1 494 ? -66.180 -9.054 62.682 1.00 75.44 494 LEU A CA 1
ATOM 4115 C C . LEU A 1 494 ? -65.888 -10.492 63.141 1.00 75.44 494 LEU A C 1
ATOM 4117 O O . LEU A 1 494 ? -65.502 -11.311 62.312 1.00 75.44 494 LEU A O 1
ATOM 4121 N N . ASP A 1 495 ? -66.066 -10.769 64.438 1.00 65.25 495 ASP A N 1
ATOM 4122 C CA . ASP A 1 495 ? -65.960 -12.099 65.051 1.00 65.25 495 ASP A CA 1
ATOM 4123 C C . ASP A 1 495 ? -67.297 -12.887 65.038 1.00 65.25 495 ASP A C 1
ATOM 4125 O O . ASP A 1 495 ? -67.301 -14.074 65.374 1.00 65.25 495 ASP A O 1
ATOM 4129 N N . GLU A 1 496 ? -68.414 -12.254 64.642 1.00 52.38 496 GLU A N 1
ATOM 4130 C CA . GLU A 1 496 ? -69.698 -12.900 64.278 1.00 52.38 496 GLU A CA 1
ATOM 4131 C C . GLU A 1 496 ? -69.738 -13.221 62.777 1.00 52.38 496 GLU A C 1
ATOM 4133 O O . GLU A 1 496 ? -70.218 -14.328 62.428 1.00 52.38 496 GLU A O 1
#

Sequence (496 aa):
MQDLFNKIISYHDLINGDLTPNKLRPTAIANFLKSEQLTCKDMIVGHYRGHKVVSQIKVSSANPIAHKFYTNKNSIQHQVYFNSKYQGILESINNTAFKSMTILEKIVYETPISMPTVTDWNEIENDRLRYCYFNQLLENLKTEHIYEIRQITLIDDEETCKKKISKLHRLLNSFLIELTDRYKIKQADLTLQLKHEYTNRDCAILIYISIVEILDHTYKSFKRYLDLSLNIPFSSKLINNTNFITKTRLIERKLNALTVDEELKDILNAELKNILKFQNTKRISYNDYQYYTVVFKSLKRFFLKRKIKELDQEKIVTYLISINFKNKSFFDYLIESIISASNDFEELEERNNFLQVKTKEFEQLKVLTSGDQENCSLINKLLNWLALEIKHIESDIISKQNQLNEFNTDSIKLISTLNINEIALLFRLLNELDIFEPEKRVRVAAWIKQSITNKDNRIYSQSSLRNNMYNPSTASIDRIKKFAIELKRTIDRLDE

pLDDT: mean 77.45, std 14.98, range [31.88, 95.31]

Foldseek 3Di:
DVPVCVVQPCLCCCQPNCVDLVNDDLVVLLVVCVVVVPQWKKKWWFWDAFFATPDIFIDTCLAPCNPVQPDDPPPVVVVVVCCVVQVVVVVCLVPDDPNPGTRPGTDPDTDIDIDIDRDGSSRDDRQNSSNSSLSVVLVVSLVVLLVVLVVLVVPDDPVSNLVVLQVLQVVLLVSLVSLCVVLVDDLVLLPDDGDNGHDSNSSSSSSNVSSLVSNLSCCVPPVVSYDQQAWRASPHCLLVVDPLPVLLVVLLVLLVPAPADPLVNVQVVVLSVVLVVSSVDRTATSVNSVVSVLVSVLSSCPRVPDDSVVDDHVVVLLSCLLQQPPGPSNLVVVVVVLVVVLVVDPDLVVSLVSLVVVLVVLVPRHNPDDDPDPDDGSSVVSNVVSVVVSVVSVVVVVVVVVVVVVVVPDQQAAEDQDDLLLVLQVLLVCVVVVVDDPVCSVVVLVCNLVRYAYPVRDRDDSVVSVVSNVDPDPVSVVVNVVVVVVVVVVVVVVVD

Secondary structure (DSSP, 8-state):
--HHHHHH--HHHHHTSTTSTTT--HHHHHHHHHHTT---EEEEEEEEEBTEEEEEEEEETTSTTGGGTS--TT-HHHHHHHHHHSHHHHHHHHHS-GGGPPPSS-BSS---EEEEEE--GGGS-HHHHHHHHHHHHHHHHHHHHHHHHHHHHHHS-HHHHHHHHHHHHHHHHHHHHHHHHHHT--GGGGS----SS--HHHHHHHHHHHHHHHHHHHHHHHGGGS-TTSBPPTT-HHHHS--HHHHHHHHHHHHHTS-S-HHHHHHHHHHHHHHHHHHH-S--BHHHHHHHHHHHHHHHHHHHHS-GGG--HHHHHHHHHHTT---HHHHHHHHHHHHHHHHT--SHHHHHHHHHHHHHHHHHPPP---SS-TT--HHHHHHHHHHHHHHHHHHHHHHHHHHHHHTTS----EEESS-HHHHHHHHHHHHHTT-S-GGGHHHHHHHHHHHEEETT-----HHHHHHHHHS--HHHHHHHHHHHHHHHHHHHTT--

Organism: NCBI:txid1737063